Protein AF-0000000087627050 (afdb_homodimer)

Radius of gyration: 35.31 Å; Cα contacts (8 Å, |Δi|>4): 1146; chains: 2; bounding box: 85×85×110 Å

InterPro domains:
  IPR003598 Immunoglobulin subtype 2 [SM00408] (137-212)
  IPR003599 Immunoglobulin domain subtype [SM00409] (24-120)
  IPR003599 Immunoglobulin domain subtype [SM00409] (131-223)
  IPR007110 Immunoglobulin-like domain [PS50835] (13-118)
  IPR007110 Immunoglobulin-like domain [PS50835] (125-221)
  IPR013783 Immunoglobulin-like fold [G3DSA:2.60.40.10] (20-120)
  IPR013783 Immunoglobulin-like fold [G3DSA:2.60.40.10] (122-222)
  IPR036179 Immunoglobulin-like domain superfamily [SSF48726] (27-121)
  IPR036179 Immunoglobulin-like domain superfamily [SSF48726] (124-220)
  IPR042974 Junctional adhesion molecule C [PTHR44598] (10-224)

Structure (mmCIF, N/CA/C/O backbone):
data_AF-0000000087627050-model_v1
#
loop_
_entity.id
_entity.type
_entity.pdbx_description
1 polymer 'Junctional adhesion molecule 3a'
#
loop_
_atom_site.group_PDB
_atom_site.id
_atom_site.type_symbol
_atom_site.label_atom_id
_atom_site.label_alt_id
_atom_site.label_comp_id
_atom_site.label_asym_id
_atom_site.label_entity_id
_atom_site.label_seq_id
_atom_site.pdbx_PDB_ins_code
_atom_site.Cartn_x
_atom_site.Cartn_y
_atom_site.Cartn_z
_atom_site.occupancy
_atom_site.B_iso_or_equiv
_atom_site.auth_seq_id
_atom_site.auth_comp_id
_atom_site.auth_asym_id
_atom_site.auth_atom_id
_atom_site.pdbx_PDB_model_num
ATOM 1 N N . MET A 1 1 ? -26.656 -7.887 62.562 1 32.59 1 MET A N 1
ATOM 2 C CA . MET A 1 1 ? -26.891 -7.09 61.375 1 32.59 1 MET A CA 1
ATOM 3 C C . MET A 1 1 ? -25.875 -7.438 60.281 1 32.59 1 MET A C 1
ATOM 5 O O . MET A 1 1 ? -24.672 -7.352 60.5 1 32.59 1 MET A O 1
ATOM 9 N N . TYR A 1 2 ? -26.25 -8.453 59.406 1 42.34 2 TYR A N 1
ATOM 10 C CA . TYR A 1 2 ? -25.438 -9.148 58.406 1 42.34 2 TYR A CA 1
ATOM 11 C C . TYR A 1 2 ? -24.938 -8.188 57.344 1 42.34 2 TYR A C 1
ATOM 13 O O . TYR A 1 2 ? -25.719 -7.367 56.812 1 42.34 2 TYR A O 1
ATOM 21 N N . PRO A 1 3 ? -23.562 -7.801 57.281 1 44.03 3 PRO A N 1
ATOM 22 C CA . PRO A 1 3 ? -23.047 -6.844 56.312 1 44.03 3 PRO A CA 1
ATOM 23 C C . PRO A 1 3 ? -23.328 -7.266 54.875 1 44.03 3 PRO A C 1
ATOM 25 O O . PRO A 1 3 ? -23.266 -8.453 54.531 1 44.03 3 PRO A O 1
ATOM 28 N N . LEU A 1 4 ? -24.25 -6.617 54.094 1 38.34 4 LEU A N 1
ATOM 29 C CA . LEU A 1 4 ? -24.531 -6.758 52.688 1 38.34 4 LEU A CA 1
ATOM 30 C C . LEU A 1 4 ? -23.25 -6.684 51.875 1 38.34 4 LEU A C 1
ATOM 32 O O . LEU A 1 4 ? -22.516 -5.703 51.938 1 38.34 4 LEU A O 1
ATOM 36 N N . ARG A 1 5 ? -22.625 -7.879 51.5 1 37.25 5 ARG A N 1
ATOM 37 C CA . ARG A 1 5 ? -21.516 -8.008 50.562 1 37.25 5 ARG A CA 1
ATOM 38 C C . ARG A 1 5 ? -21.812 -7.25 49.281 1 37.25 5 ARG A C 1
ATOM 40 O O . ARG A 1 5 ? -22.828 -7.484 48.625 1 37.25 5 ARG A O 1
ATOM 47 N N . ARG A 1 6 ? -21.312 -6.043 49.125 1 35.94 6 ARG A N 1
ATOM 48 C CA . ARG A 1 6 ? -21.328 -5.316 47.844 1 35.94 6 ARG A CA 1
ATOM 49 C C . ARG A 1 6 ? -20.812 -6.184 46.719 1 35.94 6 ARG A C 1
ATOM 51 O O . ARG A 1 6 ? -19.688 -6.695 46.781 1 35.94 6 ARG A O 1
ATOM 58 N N . PHE A 1 7 ? -21.672 -7.027 46.031 1 34.56 7 PHE A N 1
ATOM 59 C CA . PHE A 1 7 ? -21.297 -7.656 44.75 1 34.56 7 PHE A CA 1
ATOM 60 C C . PHE A 1 7 ? -20.594 -6.656 43.844 1 34.56 7 PHE A C 1
ATOM 62 O O . PHE A 1 7 ? -21.172 -5.625 43.5 1 34.56 7 PHE A O 1
ATOM 69 N N . CYS A 1 8 ? -19.312 -6.473 44 1 36 8 CYS A N 1
ATOM 70 C CA . CYS A 1 8 ? -18.578 -5.75 42.969 1 36 8 CYS A CA 1
ATOM 71 C C . CYS A 1 8 ? -18.969 -6.23 41.562 1 36 8 CYS A C 1
ATOM 73 O O . CYS A 1 8 ? -18.828 -7.414 41.25 1 36 8 CYS A O 1
ATOM 75 N N . GLN A 1 9 ? -20.109 -5.824 41.031 1 35.75 9 GLN A N 1
ATOM 76 C CA . GLN A 1 9 ? -20.328 -6.039 39.594 1 35.75 9 GLN A CA 1
ATOM 77 C C . GLN A 1 9 ? -19.062 -5.785 38.812 1 35.75 9 GLN A C 1
ATOM 79 O O . GLN A 1 9 ? -18.594 -4.648 38.719 1 35.75 9 GLN A O 1
ATOM 84 N N . CYS A 1 10 ? -18.125 -6.672 38.906 1 38.72 10 CYS A N 1
ATOM 85 C CA . CYS A 1 10 ? -17.031 -6.633 37.938 1 38.72 10 CYS A CA 1
ATOM 86 C C . CYS A 1 10 ? -17.531 -6.258 36.562 1 38.72 10 CYS A C 1
ATOM 88 O O . CYS A 1 10 ? -18.328 -6.992 35.969 1 38.72 10 CYS A O 1
ATOM 90 N N . HIS A 1 11 ? -17.812 -4.957 36.344 1 39.31 11 HIS A N 1
ATOM 91 C CA . HIS A 1 11 ? -18.031 -4.527 34.969 1 39.31 11 HIS A CA 1
ATOM 92 C C . HIS A 1 11 ? -17.094 -5.254 34 1 39.31 11 HIS A C 1
ATOM 94 O O . HIS A 1 11 ? -15.875 -5.227 34.188 1 39.31 11 HIS A O 1
ATOM 100 N N . ILE A 1 12 ? -17.328 -6.512 33.656 1 43.34 12 ILE A N 1
ATOM 101 C CA . ILE A 1 12 ? -16.625 -7.031 32.5 1 43.34 12 ILE A CA 1
ATOM 102 C C . ILE A 1 12 ? -16.328 -5.895 31.531 1 43.34 12 ILE A C 1
ATOM 104 O O . ILE A 1 12 ? -17.234 -5.156 31.125 1 43.34 12 ILE A O 1
ATOM 108 N N . PRO A 1 13 ? -15.156 -5.434 31.562 1 44.41 13 PRO A N 1
ATOM 109 C CA . PRO A 1 13 ? -14.898 -4.371 30.594 1 44.41 13 PRO A CA 1
ATOM 110 C C . PRO A 1 13 ? -15.562 -4.625 29.234 1 44.41 13 PRO A C 1
ATOM 112 O O . PRO A 1 13 ? -15.461 -5.73 28.703 1 44.41 13 PRO A O 1
ATOM 115 N N . SER A 1 14 ? -16.891 -4.449 28.953 1 48.22 14 SER A N 1
ATOM 116 C CA . SER A 1 14 ? -17.578 -4.438 27.656 1 48.22 14 SER A CA 1
ATOM 117 C C . SER A 1 14 ? -16.578 -4.207 26.516 1 48.22 14 SER A C 1
ATOM 119 O O . SER A 1 14 ? -15.812 -3.242 26.547 1 48.22 14 SER A O 1
ATOM 121 N N . SER A 1 15 ? -16.125 -5.164 25.953 1 56.5 15 SER A N 1
ATOM 122 C CA . SER A 1 15 ? -15.195 -5.078 24.828 1 56.5 15 SER A CA 1
ATOM 123 C C . SER A 1 15 ? -15.547 -3.918 23.906 1 56.5 15 SER A C 1
ATOM 125 O O . SER A 1 15 ? -16.672 -3.83 23.422 1 56.5 15 SER A O 1
ATOM 127 N N . LEU A 1 16 ? -15.047 -2.723 23.969 1 67.56 16 LEU A N 1
ATOM 128 C CA . LEU A 1 16 ? -15.359 -1.354 23.594 1 67.56 16 LEU A CA 1
ATOM 129 C C . LEU A 1 16 ? -15.375 -1.211 22.062 1 67.56 16 LEU A C 1
ATOM 131 O O . LEU A 1 16 ? -15.891 -0.224 21.531 1 67.56 16 LEU A O 1
ATOM 135 N N . GLY A 1 17 ? -15.266 -2.436 21.188 1 87.25 17 GLY A N 1
ATOM 136 C CA . GLY A 1 17 ? -15.398 -2.15 19.781 1 87.25 17 GLY A CA 1
ATOM 137 C C . GLY A 1 17 ? -14.977 -3.309 18.891 1 87.25 17 GLY A C 1
ATOM 138 O O . GLY A 1 17 ? -14.555 -4.355 19.391 1 87.25 17 GLY A O 1
ATOM 139 N N . VAL A 1 18 ? -15.25 -3.33 17.719 1 93.25 18 VAL A N 1
ATOM 140 C CA . VAL A 1 18 ? -14.906 -4.359 16.734 1 93.25 18 VAL A CA 1
ATOM 141 C C . VAL A 1 18 ? -13.391 -4.453 16.594 1 93.25 18 VAL A C 1
ATOM 143 O O . VAL A 1 18 ? -12.727 -3.459 16.297 1 93.25 18 VAL A O 1
ATOM 146 N N . ILE A 1 19 ? -12.859 -5.609 16.859 1 94.75 19 ILE A N 1
ATOM 147 C CA . ILE A 1 19 ? -11.445 -5.887 16.625 1 94.75 19 ILE A CA 1
ATOM 148 C C . ILE A 1 19 ? -11.297 -7.191 15.852 1 94.75 19 ILE A C 1
ATOM 150 O O . ILE A 1 19 ? -11.836 -8.227 16.25 1 94.75 19 ILE A O 1
ATOM 154 N N . LEU A 1 20 ? -10.578 -7.086 14.766 1 97.25 20 LEU A N 1
ATOM 155 C CA . LEU A 1 20 ? -10.383 -8.258 13.922 1 97.25 20 LEU A CA 1
ATOM 156 C C . LEU A 1 20 ? -8.938 -8.734 13.984 1 97.25 20 LEU A C 1
ATOM 158 O O . LEU A 1 20 ? -8.016 -7.934 14.172 1 97.25 20 LEU A O 1
ATOM 162 N N . ARG A 1 21 ? -8.781 -10.008 13.812 1 97.25 21 ARG A N 1
ATOM 163 C CA . ARG A 1 21 ? -7.473 -10.641 13.727 1 97.25 21 ARG A CA 1
ATOM 164 C C . ARG A 1 21 ? -7.453 -11.703 12.625 1 97.25 21 ARG A C 1
ATOM 166 O O . ARG A 1 21 ? -8.5 -12.172 12.188 1 97.25 21 ARG A O 1
ATOM 173 N N . THR A 1 22 ? -6.324 -12.031 12.148 1 97.88 22 THR A N 1
ATOM 174 C CA . THR A 1 22 ? -6.16 -13.117 11.188 1 97.88 22 THR A CA 1
ATOM 175 C C . THR A 1 22 ? -4.992 -14.016 11.586 1 97.88 22 THR A C 1
ATOM 177 O O . THR A 1 22 ? -4.07 -13.578 12.281 1 97.88 22 THR A O 1
ATOM 180 N N . THR A 1 23 ? -5.066 -15.258 11.203 1 97.06 23 THR A N 1
ATOM 181 C CA . THR A 1 23 ? -3.994 -16.203 11.484 1 97.06 23 THR A CA 1
ATOM 182 C C . THR A 1 23 ? -2.754 -15.883 10.656 1 97.06 23 THR A C 1
ATOM 184 O O . THR A 1 23 ? -1.628 -15.984 11.148 1 97.06 23 THR A O 1
ATOM 187 N N . ASP A 1 24 ? -2.982 -15.438 9.438 1 97.56 24 ASP A N 1
ATOM 188 C CA . ASP A 1 24 ? -1.889 -15.141 8.516 1 97.56 24 ASP A CA 1
ATOM 189 C C . ASP A 1 24 ? -2.301 -14.078 7.5 1 97.56 24 ASP A C 1
ATOM 191 O O . ASP A 1 24 ? -3.326 -14.219 6.828 1 97.56 24 ASP A O 1
ATOM 195 N N . LYS A 1 25 ? -1.491 -13.117 7.293 1 98.06 25 LYS A N 1
ATOM 196 C CA . LYS A 1 25 ? -1.777 -12.055 6.332 1 98.06 25 LYS A CA 1
ATOM 197 C C . LYS A 1 25 ? -1.403 -12.477 4.914 1 98.06 25 LYS A C 1
ATOM 199 O O . LYS A 1 25 ? -1.905 -11.914 3.939 1 98.06 25 LYS A O 1
ATOM 204 N N . ILE A 1 26 ? -0.451 -13.336 4.852 1 98.44 26 ILE A N 1
ATOM 205 C CA . ILE A 1 26 ? -0.029 -13.891 3.57 1 98.44 26 ILE A CA 1
ATOM 206 C C . ILE A 1 26 ? -0.343 -15.391 3.533 1 98.44 26 ILE A C 1
ATOM 208 O O . ILE A 1 26 ? 0.205 -16.156 4.32 1 98.44 26 ILE A O 1
ATOM 212 N N . VAL A 1 27 ? -1.174 -15.766 2.68 1 98.56 27 VAL A N 1
ATOM 213 C CA . VAL A 1 27 ? -1.653 -17.141 2.6 1 98.56 27 VAL A CA 1
ATOM 214 C C . VAL A 1 27 ? -1.257 -17.75 1.257 1 98.56 27 VAL A C 1
ATOM 216 O O . VAL A 1 27 ? -1.416 -17.125 0.21 1 98.56 27 VAL A O 1
ATOM 219 N N . TRP A 1 28 ? -0.763 -18.984 1.29 1 97.81 28 TRP A N 1
ATOM 220 C CA . TRP A 1 28 ? -0.394 -19.75 0.096 1 97.81 28 TRP A CA 1
ATOM 221 C C . TRP A 1 28 ? -1.301 -20.953 -0.083 1 97.81 28 TRP A C 1
ATOM 223 O O . TRP A 1 28 ? -1.576 -21.688 0.876 1 97.81 28 TRP A O 1
ATOM 233 N N . ALA A 1 29 ? -1.73 -21.141 -1.204 1 98.38 29 ALA A N 1
ATOM 234 C CA . ALA A 1 29 ? -2.506 -22.328 -1.564 1 98.38 29 ALA A CA 1
ATOM 235 C C . ALA A 1 29 ? -1.945 -22.984 -2.822 1 98.38 29 ALA A C 1
ATOM 237 O O . ALA A 1 29 ? -1.363 -22.312 -3.676 1 98.38 29 ALA A O 1
ATOM 238 N N . ASN A 1 30 ? -2.043 -24.266 -2.908 1 98.06 30 ASN A N 1
ATOM 239 C CA . ASN A 1 30 ? -1.8 -24.938 -4.184 1 98.06 30 ASN A CA 1
ATOM 240 C C . ASN A 1 30 ? -3.051 -24.953 -5.055 1 98.06 30 ASN A C 1
ATOM 242 O O . ASN A 1 30 ? -4.164 -25.125 -4.551 1 98.06 30 ASN A O 1
ATOM 246 N N . GLU A 1 31 ? -2.809 -24.797 -6.281 1 98.12 31 GLU A N 1
ATOM 247 C CA . GLU A 1 31 ? -3.947 -24.781 -7.195 1 98.12 31 GLU A CA 1
ATOM 248 C C . GLU A 1 31 ? -4.812 -26.031 -7.016 1 98.12 31 GLU A C 1
ATOM 250 O O . GLU A 1 31 ? -4.293 -27.141 -6.875 1 98.12 31 GLU A O 1
ATOM 255 N N . PHE A 1 32 ? -6.145 -25.859 -6.902 1 97.56 32 PHE A N 1
ATOM 256 C CA . PHE A 1 32 ? -7.215 -26.844 -6.832 1 97.56 32 PHE A CA 1
ATOM 257 C C . PHE A 1 32 ? -7.371 -27.359 -5.41 1 97.56 32 PHE A C 1
ATOM 259 O O . PHE A 1 32 ? -8.188 -28.25 -5.156 1 97.56 32 PHE A O 1
ATOM 266 N N . GLU A 1 33 ? -6.609 -26.875 -4.535 1 98.12 33 GLU A N 1
ATOM 267 C CA . GLU A 1 33 ? -6.77 -27.234 -3.131 1 98.12 33 GLU A CA 1
ATOM 268 C C . GLU A 1 33 ? -7.648 -26.219 -2.4 1 98.12 33 GLU A C 1
ATOM 270 O O . GLU A 1 33 ? -7.711 -25.047 -2.791 1 98.12 33 GLU A O 1
ATOM 275 N N . PRO A 1 34 ? -8.367 -26.734 -1.378 1 98.5 34 PRO A N 1
ATOM 276 C CA . PRO A 1 34 ? -9.133 -25.781 -0.568 1 98.5 34 PRO A CA 1
ATOM 277 C C . PRO A 1 34 ? -8.25 -24.891 0.299 1 98.5 34 PRO A C 1
ATOM 279 O O . PRO A 1 34 ? -7.137 -25.297 0.662 1 98.5 34 PRO A O 1
ATOM 282 N N . ILE A 1 35 ? -8.703 -23.781 0.569 1 98.69 35 ILE A N 1
ATOM 283 C CA . ILE A 1 35 ? -7.957 -22.859 1.423 1 98.69 35 ILE A CA 1
ATOM 284 C C . ILE A 1 35 ? -8.93 -21.969 2.189 1 98.69 35 ILE A C 1
ATOM 286 O O . ILE A 1 35 ? -9.969 -21.578 1.659 1 98.69 35 ILE A O 1
ATOM 290 N N . GLU A 1 36 ? -8.578 -21.641 3.363 1 98.38 36 GLU A N 1
ATOM 291 C CA . GLU A 1 36 ? -9.438 -20.812 4.203 1 98.38 36 GLU A CA 1
ATOM 292 C C . GLU A 1 36 ? -8.758 -19.484 4.527 1 98.38 36 GLU A C 1
ATOM 294 O O . GLU A 1 36 ? -7.613 -19.453 4.977 1 98.38 36 GLU A O 1
ATOM 299 N N . LEU A 1 37 ? -9.398 -18.438 4.27 1 98.75 37 LEU A N 1
ATOM 300 C CA . LEU A 1 37 ? -8.992 -17.094 4.703 1 98.75 37 LEU A CA 1
ATOM 301 C C . LEU A 1 37 ? -9.648 -16.734 6.031 1 98.75 37 LEU A C 1
ATOM 303 O O . LEU A 1 37 ? -10.875 -16.672 6.121 1 98.75 37 LEU A O 1
ATOM 307 N N . THR A 1 38 ? -8.859 -16.453 6.953 1 98.5 38 THR A N 1
ATOM 308 C CA . THR A 1 38 ? -9.375 -16.344 8.312 1 98.5 38 THR A CA 1
ATOM 309 C C . THR A 1 38 ? -9.602 -14.891 8.688 1 98.5 38 THR A C 1
ATOM 311 O O . THR A 1 38 ? -8.68 -14.07 8.625 1 98.5 38 THR A O 1
ATOM 314 N N . CYS A 1 39 ? -10.734 -14.555 9.039 1 98.38 39 CYS A N 1
ATOM 315 C CA . CYS A 1 39 ? -11.172 -13.297 9.633 1 98.38 39 CYS A CA 1
ATOM 316 C C . CYS A 1 39 ? -11.82 -13.531 10.992 1 98.38 39 CYS A C 1
ATOM 318 O O . CYS A 1 39 ? -13.016 -13.82 11.07 1 98.38 39 CYS A O 1
ATOM 320 N N . LEU A 1 40 ? -11.039 -13.336 11.992 1 97.38 40 LEU A N 1
ATOM 321 C CA . LEU A 1 40 ? -11.469 -13.648 13.352 1 97.38 40 LEU A CA 1
ATOM 322 C C . LEU A 1 40 ? -11.961 -12.398 14.07 1 97.38 40 LEU A C 1
ATOM 324 O O . LEU A 1 40 ? -11.258 -11.383 14.109 1 97.38 40 LEU A O 1
ATOM 328 N N . ILE A 1 41 ? -13.07 -12.477 14.578 1 95.62 41 ILE A N 1
ATOM 329 C CA . ILE A 1 41 ? -13.609 -11.383 15.383 1 95.62 41 ILE A CA 1
ATOM 330 C C . ILE A 1 41 ? -13.18 -11.547 16.844 1 95.62 41 ILE A C 1
ATOM 332 O O . ILE A 1 41 ? -13.734 -12.375 17.562 1 95.62 41 ILE A O 1
ATOM 336 N N . GLU A 1 42 ? -12.211 -10.836 17.297 1 94.19 42 GLU A N 1
ATOM 337 C CA . GLU A 1 42 ? -11.656 -10.906 18.641 1 94.19 42 GLU A CA 1
ATOM 338 C C . GLU A 1 42 ? -12.609 -10.289 19.656 1 94.19 42 GLU A C 1
ATOM 340 O O . GLU A 1 42 ? -12.75 -10.797 20.766 1 94.19 42 GLU A O 1
ATOM 345 N N . SER A 1 43 ? -13.195 -9.188 19.234 1 93 43 SER A N 1
ATOM 346 C CA . SER A 1 43 ? -14.141 -8.5 20.109 1 93 43 SER A CA 1
ATOM 347 C C . SER A 1 43 ? -15.25 -7.836 19.312 1 93 43 SER A C 1
ATOM 349 O O . SER A 1 43 ? -15.016 -7.316 18.219 1 93 43 SER A O 1
ATOM 351 N N . ILE A 1 44 ? -16.453 -7.926 19.859 1 90.69 44 ILE A N 1
ATOM 352 C CA . ILE A 1 44 ? -17.609 -7.27 19.266 1 90.69 44 ILE A CA 1
ATOM 353 C C . ILE A 1 44 ? -18.766 -7.258 20.266 1 90.69 44 ILE A C 1
ATOM 355 O O . ILE A 1 44 ? -18.891 -8.164 21.094 1 90.69 44 ILE A O 1
ATOM 359 N N . SER A 1 45 ? -19.562 -6.273 20.266 1 88.88 45 SER A N 1
ATOM 360 C CA . SER A 1 45 ? -20.672 -6.199 21.203 1 88.88 45 SER A CA 1
ATOM 361 C C . SER A 1 45 ? -21.984 -6.652 20.547 1 88.88 45 SER A C 1
ATOM 363 O O . SER A 1 45 ? -22.812 -7.312 21.188 1 88.88 45 SER A O 1
ATOM 365 N N . THR A 1 46 ? -22.047 -6.332 19.281 1 87.69 46 THR A N 1
ATOM 366 C CA . THR A 1 46 ? -23.281 -6.656 18.594 1 87.69 46 THR A CA 1
ATOM 367 C C . THR A 1 46 ? -23.328 -8.125 18.203 1 87.69 46 THR A C 1
ATOM 369 O O . THR A 1 46 ? -22.281 -8.719 17.891 1 87.69 46 THR A O 1
ATOM 372 N N . ASN A 1 47 ? -24.516 -8.648 18.078 1 87.38 47 ASN A N 1
ATOM 373 C CA . ASN A 1 47 ? -24.688 -10.039 17.688 1 87.38 47 ASN A CA 1
ATOM 374 C C . ASN A 1 47 ? -24.922 -10.172 16.188 1 87.38 47 ASN A C 1
ATOM 376 O O . ASN A 1 47 ? -24.859 -11.273 15.633 1 87.38 47 ASN A O 1
ATOM 380 N N . ASN A 1 48 ? -25.203 -9.047 15.508 1 88.94 48 ASN A N 1
ATOM 381 C CA . ASN A 1 48 ? -25.5 -9.078 14.086 1 88.94 48 ASN A CA 1
ATOM 382 C C . ASN A 1 48 ? -24.672 -8.07 13.305 1 88.94 48 ASN A C 1
ATOM 384 O O . ASN A 1 48 ? -25.203 -7.133 12.711 1 88.94 48 ASN A O 1
ATOM 388 N N . PRO A 1 49 ? -23.438 -8.352 13.297 1 94 49 PRO A N 1
ATOM 389 C CA . PRO A 1 49 ? -22.578 -7.43 12.547 1 94 49 PRO A CA 1
ATOM 390 C C . PRO A 1 49 ? -22.719 -7.582 11.031 1 94 49 PRO A C 1
ATOM 392 O O . PRO A 1 49 ? -23.172 -8.625 10.555 1 94 49 PRO A O 1
ATOM 395 N N . ARG A 1 50 ? -22.438 -6.551 10.266 1 95.69 50 ARG A N 1
ATOM 396 C CA . ARG A 1 50 ? -22.344 -6.656 8.812 1 95.69 50 ARG A CA 1
ATOM 397 C C . ARG A 1 50 ? -20.969 -7.16 8.383 1 95.69 50 ARG A C 1
ATOM 399 O O . ARG A 1 50 ? -19.953 -6.547 8.703 1 95.69 50 ARG A O 1
ATOM 406 N N . ILE A 1 51 ? -21.016 -8.234 7.742 1 97.19 51 ILE A N 1
ATOM 407 C CA . ILE A 1 51 ? -19.766 -8.812 7.25 1 97.19 51 ILE A CA 1
ATOM 408 C C . ILE A 1 51 ? -19.703 -8.695 5.727 1 97.19 51 ILE A C 1
ATOM 410 O O . ILE A 1 51 ? -20.672 -9 5.035 1 97.19 51 ILE A O 1
ATOM 414 N N . GLU A 1 52 ? -18.641 -8.18 5.262 1 97.75 52 GLU A N 1
ATOM 415 C CA . GLU A 1 52 ? -18.406 -8.102 3.822 1 97.75 52 GLU A CA 1
ATOM 416 C C . GLU A 1 52 ? -16.984 -8.523 3.467 1 97.75 52 GLU A C 1
ATOM 418 O O . GLU A 1 52 ? -16.047 -8.297 4.238 1 97.75 52 GLU A O 1
ATOM 423 N N . TRP A 1 53 ? -16.812 -9.164 2.363 1 98.5 53 TRP A N 1
ATOM 424 C CA . TRP A 1 53 ? -15.516 -9.516 1.794 1 98.5 53 TRP A CA 1
ATOM 425 C C . TRP A 1 53 ? -15.359 -8.938 0.391 1 98.5 53 TRP A C 1
ATOM 427 O O . TRP A 1 53 ? -16.297 -8.961 -0.403 1 98.5 53 TRP A O 1
ATOM 437 N N . LYS A 1 54 ? -14.227 -8.445 0.131 1 98.12 54 LYS A N 1
ATOM 438 C CA . LYS A 1 54 ? -13.883 -7.941 -1.195 1 98.12 54 LYS A CA 1
ATOM 439 C C . LYS A 1 54 ? -12.594 -8.586 -1.709 1 98.12 54 LYS A C 1
ATOM 441 O O . LYS A 1 54 ? -11.711 -8.922 -0.924 1 98.12 54 LYS A O 1
ATOM 446 N N . LYS A 1 55 ? -12.602 -8.742 -2.947 1 98.19 55 LYS A N 1
ATOM 447 C CA . LYS A 1 55 ? -11.398 -9.148 -3.672 1 98.19 55 LYS A CA 1
ATOM 448 C C . LYS A 1 55 ? -10.781 -7.969 -4.422 1 98.19 55 LYS A C 1
ATOM 450 O O . LYS A 1 55 ? -11.484 -7.242 -5.129 1 98.19 55 LYS A O 1
ATOM 455 N N . ILE A 1 56 ? -9.562 -7.742 -4.211 1 97.75 56 ILE A N 1
ATOM 456 C CA . ILE A 1 56 ? -8.867 -6.645 -4.871 1 97.75 56 ILE A CA 1
ATOM 457 C C . ILE A 1 56 ? -7.773 -7.199 -5.781 1 97.75 56 ILE A C 1
ATOM 459 O O . ILE A 1 56 ? -6.734 -7.664 -5.301 1 97.75 56 ILE A O 1
ATOM 463 N N . LYS A 1 57 ? -7.996 -7.105 -7.004 1 96.75 57 LYS A N 1
ATOM 464 C CA . LYS A 1 57 ? -7.043 -7.582 -8 1 96.75 57 LYS A CA 1
ATOM 465 C C . LYS A 1 57 ? -6.52 -6.434 -8.859 1 96.75 57 LYS A C 1
ATOM 467 O O . LYS A 1 57 ? -7.301 -5.723 -9.5 1 96.75 57 LYS A O 1
ATOM 472 N N . ASN A 1 58 ? -5.23 -6.273 -8.805 1 94.38 58 ASN A N 1
ATOM 473 C CA . ASN A 1 58 ? -4.621 -5.168 -9.531 1 94.38 58 ASN A CA 1
ATOM 474 C C . ASN A 1 58 ? -5.27 -3.834 -9.18 1 94.38 58 ASN A C 1
ATOM 476 O O . ASN A 1 58 ? -5.566 -3.029 -10.062 1 94.38 58 ASN A O 1
ATOM 480 N N . GLY A 1 59 ? -5.754 -3.736 -7.953 1 91.94 59 GLY A N 1
ATOM 481 C CA . GLY A 1 59 ? -6.301 -2.484 -7.453 1 91.94 59 GLY A CA 1
ATOM 482 C C . GLY A 1 59 ? -7.797 -2.361 -7.664 1 91.94 59 GLY A C 1
ATOM 483 O O . GLY A 1 59 ? -8.414 -1.378 -7.242 1 91.94 59 GLY A O 1
ATOM 484 N N . VAL A 1 60 ? -8.359 -3.242 -8.289 1 93.31 60 VAL A N 1
ATOM 485 C CA . VAL A 1 60 ? -9.789 -3.193 -8.586 1 93.31 60 VAL A CA 1
ATOM 486 C C . VAL A 1 60 ? -10.547 -4.094 -7.609 1 93.31 60 VAL A C 1
ATOM 488 O O . VAL A 1 60 ? -10.32 -5.309 -7.574 1 93.31 60 VAL A O 1
ATOM 491 N N . PRO A 1 61 ? -11.438 -3.568 -6.922 1 95.56 61 PRO A N 1
ATOM 492 C CA . PRO A 1 61 ? -12.18 -4.367 -5.941 1 95.56 61 PRO A CA 1
ATOM 493 C C . PRO A 1 61 ? -13.453 -4.973 -6.52 1 95.56 61 PRO A C 1
ATOM 495 O O . PRO A 1 61 ? -14 -4.453 -7.496 1 95.56 61 PRO A O 1
ATOM 498 N N . SER A 1 62 ? -13.891 -6.082 -5.98 1 95.12 62 SER A N 1
ATOM 499 C CA . SER A 1 62 ? -15.172 -6.723 -6.242 1 95.12 62 SER A CA 1
ATOM 500 C C . SER A 1 62 ? -15.664 -7.488 -5.02 1 95.12 62 SER A C 1
ATOM 502 O O . SER A 1 62 ? -14.875 -7.895 -4.172 1 95.12 62 SER A O 1
ATOM 504 N N . TYR A 1 63 ? -16.938 -7.656 -4.906 1 96.75 63 TYR A N 1
ATOM 505 C CA . TYR A 1 63 ? -17.484 -8.359 -3.754 1 96.75 63 TYR A CA 1
ATOM 506 C C . TYR A 1 63 ? -17.203 -9.852 -3.83 1 96.75 63 TYR A C 1
ATOM 508 O O . TYR A 1 63 ? -17.281 -10.453 -4.902 1 96.75 63 TYR A O 1
ATOM 516 N N . VAL A 1 64 ? -16.844 -10.398 -2.766 1 97.5 64 VAL A N 1
ATOM 517 C CA . VAL A 1 64 ? -16.766 -11.844 -2.555 1 97.5 64 VAL A CA 1
ATOM 518 C C . VAL A 1 64 ? -17.953 -12.305 -1.706 1 97.5 64 VAL A C 1
ATOM 520 O O . VAL A 1 64 ? -18.547 -13.344 -1.98 1 97.5 64 VAL A O 1
ATOM 523 N N . TYR A 1 65 ? -18.234 -11.547 -0.675 1 97.5 65 TYR A N 1
ATOM 524 C CA . TYR A 1 65 ? -19.375 -11.789 0.192 1 97.5 65 TYR A CA 1
ATOM 525 C C . TYR A 1 65 ? -20.125 -10.492 0.481 1 97.5 65 TYR A C 1
ATOM 527 O O . TYR A 1 65 ? -19.531 -9.523 0.97 1 97.5 65 TYR A O 1
ATOM 535 N N . PHE A 1 66 ? -21.344 -10.445 0.224 1 94.5 66 PHE A N 1
ATOM 536 C CA . PHE A 1 66 ? -22.203 -9.258 0.346 1 94.5 66 PHE A CA 1
ATOM 537 C C . PHE A 1 66 ? -23.672 -9.656 0.451 1 94.5 66 PHE A C 1
ATOM 539 O O . PHE A 1 66 ? -24.125 -10.555 -0.255 1 94.5 66 PHE A O 1
ATOM 546 N N . GLN A 1 67 ? -24.328 -9.07 1.346 1 91.56 67 GLN A N 1
ATOM 547 C CA . GLN A 1 67 ? -25.734 -9.352 1.56 1 91.56 67 GLN A CA 1
ATOM 548 C C . GLN A 1 67 ? -25.969 -10.836 1.833 1 91.56 67 GLN A C 1
ATOM 550 O O . GLN A 1 67 ? -26.844 -11.453 1.218 1 91.56 67 GLN A O 1
ATOM 555 N N . ASN A 1 68 ? -25.125 -11.43 2.559 1 93.19 68 ASN A N 1
ATOM 556 C CA . ASN A 1 68 ? -25.25 -12.789 3.078 1 93.19 68 ASN A CA 1
ATOM 557 C C . ASN A 1 68 ? -25.094 -13.828 1.973 1 93.19 68 ASN A C 1
ATOM 559 O O . ASN A 1 68 ? -25.656 -14.922 2.066 1 93.19 68 ASN A O 1
ATOM 563 N N . LYS A 1 69 ? -24.438 -13.43 0.941 1 95.12 69 LYS A N 1
ATOM 564 C CA . LYS A 1 69 ? -24.203 -14.375 -0.148 1 95.12 69 LYS A CA 1
ATOM 565 C C . LYS A 1 69 ? -22.781 -14.25 -0.692 1 95.12 69 LYS A C 1
ATOM 567 O O . LYS A 1 69 ? -22.219 -13.156 -0.723 1 95.12 69 LYS A O 1
ATOM 572 N N . ILE A 1 70 ? -22.328 -15.344 -1.125 1 97 70 ILE A N 1
ATOM 573 C CA . ILE A 1 70 ? -21.062 -15.328 -1.861 1 97 70 ILE A CA 1
ATOM 574 C C . ILE A 1 70 ? -21.297 -14.766 -3.264 1 97 70 ILE A C 1
ATOM 576 O O . ILE A 1 70 ? -22.281 -15.109 -3.922 1 97 70 ILE A O 1
ATOM 580 N N . ALA A 1 71 ? -20.438 -13.891 -3.691 1 93.88 71 ALA A N 1
ATOM 581 C CA . ALA A 1 71 ? -20.625 -13.211 -4.973 1 93.88 71 ALA A CA 1
ATOM 582 C C . ALA A 1 71 ? -19.328 -13.195 -5.773 1 93.88 71 ALA A C 1
ATOM 584 O O . ALA A 1 71 ? -18.281 -13.617 -5.281 1 93.88 71 ALA A O 1
ATOM 585 N N . GLY A 1 72 ? -19.484 -12.773 -7.051 1 92.62 72 GLY A N 1
ATOM 586 C CA . GLY A 1 72 ? -18.297 -12.555 -7.879 1 92.62 72 GLY A CA 1
ATOM 587 C C . GLY A 1 72 ? -17.656 -13.844 -8.344 1 92.62 72 GLY A C 1
ATOM 588 O O . GLY A 1 72 ? -18.359 -14.82 -8.648 1 92.62 72 GLY A O 1
ATOM 589 N N . ASP A 1 73 ? -16.375 -13.836 -8.375 1 93.69 73 ASP A N 1
ATOM 590 C CA . ASP A 1 73 ? -15.594 -14.93 -8.953 1 93.69 73 ASP A CA 1
ATOM 591 C C . ASP A 1 73 ? -15.719 -16.188 -8.109 1 93.69 73 ASP A C 1
ATOM 593 O O . ASP A 1 73 ? -15.5 -17.297 -8.609 1 93.69 73 ASP A O 1
ATOM 597 N N . LEU A 1 74 ? -16.125 -16 -6.852 1 97.5 74 LEU A N 1
ATOM 598 C CA . LEU A 1 74 ? -16.109 -17.141 -5.945 1 97.5 74 LEU A CA 1
ATOM 599 C C . LEU A 1 74 ? -17.531 -17.672 -5.734 1 97.5 74 LEU A C 1
ATOM 601 O O . LEU A 1 74 ? -17.75 -18.531 -4.871 1 97.5 74 LEU A O 1
ATOM 605 N N . GLU A 1 75 ? -18.453 -17.203 -6.512 1 96.06 75 GLU A N 1
ATOM 606 C CA . GLU A 1 75 ? -19.828 -17.719 -6.426 1 96.06 75 GLU A CA 1
ATOM 607 C C . GLU A 1 75 ? -19.875 -19.219 -6.633 1 96.06 75 GLU A C 1
ATOM 609 O O . GLU A 1 75 ? -19.297 -19.75 -7.594 1 96.06 75 GLU A O 1
ATOM 614 N N . ASN A 1 76 ? -20.438 -19.953 -5.715 1 96.75 76 ASN A N 1
ATOM 615 C CA . ASN A 1 76 ? -20.594 -21.406 -5.715 1 96.75 76 ASN A CA 1
ATOM 616 C C . ASN A 1 76 ? -19.25 -22.109 -5.504 1 96.75 76 ASN A C 1
ATOM 618 O O . ASN A 1 76 ? -19.156 -23.328 -5.695 1 96.75 76 ASN A O 1
ATOM 622 N N . ARG A 1 77 ? -18.203 -21.406 -5.238 1 98.19 77 ARG A N 1
ATOM 623 C CA . ARG A 1 77 ? -16.891 -22.016 -5.043 1 98.19 77 ARG A CA 1
ATOM 624 C C . ARG A 1 77 ? -16.359 -21.719 -3.645 1 98.19 77 ARG A C 1
ATOM 626 O O . ARG A 1 77 ? -15.242 -22.125 -3.303 1 98.19 77 ARG A O 1
ATOM 633 N N . ALA A 1 78 ? -17.125 -20.969 -2.865 1 98.56 78 ALA A N 1
ATOM 634 C CA . ALA A 1 78 ? -16.688 -20.625 -1.519 1 98.56 78 ALA A CA 1
ATOM 635 C C . ALA A 1 78 ? -17.859 -20.578 -0.551 1 98.56 78 ALA A C 1
ATOM 637 O O . ALA A 1 78 ? -19.016 -20.641 -0.97 1 98.56 78 ALA A O 1
ATOM 638 N N . GLN A 1 79 ? -17.578 -20.547 0.662 1 98.06 79 GLN A N 1
ATOM 639 C CA . GLN A 1 79 ? -18.578 -20.453 1.706 1 98.06 79 GLN A CA 1
ATOM 640 C C . GLN A 1 79 ? -18.062 -19.672 2.906 1 98.06 79 GLN A C 1
ATOM 642 O O . GLN A 1 79 ? -16.875 -19.703 3.211 1 98.06 79 GLN A O 1
ATOM 647 N N . LEU A 1 80 ? -18.906 -18.891 3.533 1 97.94 80 LEU A N 1
ATOM 648 C CA . LEU A 1 80 ? -18.594 -18.203 4.777 1 97.94 80 LEU A CA 1
ATOM 649 C C . LEU A 1 80 ? -18.672 -19.156 5.965 1 97.94 80 LEU A C 1
ATOM 651 O O . LEU A 1 80 ? -19.625 -19.938 6.078 1 97.94 80 LEU A O 1
ATOM 655 N N . ARG A 1 81 ? -17.594 -19.047 6.809 1 95.62 81 ARG A N 1
ATOM 656 C CA . ARG A 1 81 ? -17.531 -19.922 7.98 1 95.62 81 ARG A CA 1
ATOM 657 C C . ARG A 1 81 ? -17.141 -19.125 9.227 1 95.62 81 ARG A C 1
ATOM 659 O O . ARG A 1 81 ? -16.406 -18.141 9.141 1 95.62 81 ARG A O 1
ATOM 666 N N . GLU A 1 82 ? -17.672 -19.422 10.539 1 86.94 82 GLU A N 1
ATOM 667 C CA . GLU A 1 82 ? -17.312 -19.109 11.914 1 86.94 82 GLU A CA 1
ATOM 668 C C . GLU A 1 82 ? -16.766 -17.688 12.039 1 86.94 82 GLU A C 1
ATOM 670 O O . GLU A 1 82 ? -15.609 -17.484 12.391 1 86.94 82 GLU A O 1
ATOM 675 N N . PRO A 1 83 ? -17.391 -16.797 12.297 1 90.69 83 PRO A N 1
ATOM 676 C CA . PRO A 1 83 ? -18.547 -16.312 11.555 1 90.69 83 PRO A CA 1
ATOM 677 C C . PRO A 1 83 ? -18.172 -15.609 10.258 1 90.69 83 PRO A C 1
ATOM 679 O O . PRO A 1 83 ? -19.016 -15.43 9.375 1 90.69 83 PRO A O 1
ATOM 682 N N . ALA A 1 84 ? -16.766 -15.297 10.102 1 97.12 84 ALA A N 1
ATOM 683 C CA . ALA A 1 84 ? -16.438 -14.406 8.992 1 97.12 84 ALA A CA 1
ATOM 684 C C . ALA A 1 84 ? -15.297 -14.969 8.148 1 97.12 84 ALA A C 1
ATOM 686 O O . ALA A 1 84 ? -14.727 -14.266 7.32 1 97.12 84 ALA A O 1
ATOM 687 N N . ASN A 1 85 ? -14.969 -16.234 8.344 1 98.38 85 ASN A N 1
ATOM 688 C CA . ASN A 1 85 ? -13.969 -16.875 7.488 1 98.38 85 ASN A CA 1
ATOM 689 C C . ASN A 1 85 ? -14.539 -17.203 6.109 1 98.38 85 ASN A C 1
ATOM 691 O O . ASN A 1 85 ? -15.742 -17.406 5.961 1 98.38 85 ASN A O 1
ATOM 695 N N . ILE A 1 86 ? -13.648 -17.281 5.195 1 98.5 86 ILE A N 1
ATOM 696 C CA . ILE A 1 86 ? -14.062 -17.75 3.875 1 98.5 86 ILE A CA 1
ATOM 697 C C . ILE A 1 86 ? -13.281 -19 3.496 1 98.5 86 ILE A C 1
ATOM 699 O O . ILE A 1 86 ? -12.047 -19.016 3.545 1 98.5 86 ILE A O 1
ATOM 703 N N . LEU A 1 87 ? -14.016 -19.984 3.199 1 98.62 87 LEU A N 1
ATOM 704 C CA . LEU A 1 87 ? -13.414 -21.203 2.689 1 98.62 87 LEU A CA 1
ATOM 705 C C . LEU A 1 87 ? -13.578 -21.297 1.177 1 98.62 87 LEU A C 1
ATOM 707 O O . LEU A 1 87 ? -14.703 -21.344 0.67 1 98.62 87 LEU A O 1
ATOM 711 N N . ILE A 1 88 ? -12.562 -21.312 0.46 1 98.75 88 ILE A N 1
ATOM 712 C CA . ILE A 1 88 ? -12.562 -21.547 -0.979 1 98.75 88 ILE A CA 1
ATOM 713 C C . ILE A 1 88 ? -12.344 -23.031 -1.263 1 98.75 88 ILE A C 1
ATOM 715 O O . ILE A 1 88 ? -11.344 -23.594 -0.833 1 98.75 88 ILE A O 1
ATOM 719 N N . PHE A 1 89 ? -13.117 -23.656 -2.018 1 98.44 89 PHE A N 1
ATOM 720 C CA . PHE A 1 89 ? -13.117 -25.094 -2.193 1 98.44 89 PHE A CA 1
ATOM 721 C C . PHE A 1 89 ? -12 -25.531 -3.135 1 98.44 89 PHE A C 1
ATOM 723 O O . PHE A 1 89 ? -11.344 -26.547 -2.904 1 98.44 89 PHE A O 1
ATOM 730 N N . ASN A 1 90 ? -11.852 -24.797 -4.184 1 97.75 90 ASN A N 1
ATOM 731 C CA . ASN A 1 90 ? -10.891 -25.125 -5.23 1 97.75 90 ASN A CA 1
ATOM 732 C C . ASN A 1 90 ? -10.172 -23.875 -5.738 1 97.75 90 ASN A C 1
ATOM 734 O O . ASN A 1 90 ? -10.578 -23.281 -6.73 1 97.75 90 ASN A O 1
ATOM 738 N N . ALA A 1 91 ? -9.102 -23.609 -5.125 1 98.38 91 ALA A N 1
ATOM 739 C CA . ALA A 1 91 ? -8.359 -22.391 -5.477 1 98.38 91 ALA A CA 1
ATOM 740 C C . ALA A 1 91 ? -7.801 -22.484 -6.895 1 98.38 91 ALA A C 1
ATOM 742 O O . ALA A 1 91 ? -7.309 -23.547 -7.305 1 98.38 91 ALA A O 1
ATOM 743 N N . THR A 1 92 ? -7.918 -21.438 -7.668 1 97.94 92 THR A N 1
ATOM 744 C CA . THR A 1 92 ? -7.332 -21.344 -9 1 97.94 92 THR A CA 1
ATOM 745 C C . THR A 1 92 ? -6.34 -20.188 -9.07 1 97.94 92 THR A C 1
ATOM 747 O O . THR A 1 92 ? -6.355 -19.297 -8.219 1 97.94 92 THR A O 1
ATOM 750 N N . ARG A 1 93 ? -5.473 -20.203 -10.055 1 97.5 93 ARG A N 1
ATOM 751 C CA . ARG A 1 93 ? -4.469 -19.156 -10.219 1 97.5 93 ARG A CA 1
ATOM 752 C C . ARG A 1 93 ? -5.121 -17.781 -10.32 1 97.5 93 ARG A C 1
ATOM 754 O O . ARG A 1 93 ? -4.547 -16.781 -9.883 1 97.5 93 ARG A O 1
ATOM 761 N N . SER A 1 94 ? -6.375 -17.672 -10.781 1 97.56 94 SER A N 1
ATOM 762 C CA . SER A 1 94 ? -7.082 -16.406 -10.93 1 97.56 94 SER A CA 1
ATOM 763 C C . SER A 1 94 ? -7.539 -15.867 -9.578 1 97.56 94 SER A C 1
ATOM 765 O O . SER A 1 94 ? -7.945 -14.711 -9.469 1 97.56 94 SER A O 1
ATOM 767 N N . ASP A 1 95 ? -7.477 -16.703 -8.578 1 98.44 95 ASP A N 1
ATOM 768 C CA . ASP A 1 95 ? -7.91 -16.281 -7.25 1 98.44 95 ASP A CA 1
ATOM 769 C C . ASP A 1 95 ? -6.805 -15.531 -6.52 1 98.44 95 ASP A C 1
ATOM 771 O O . ASP A 1 95 ? -7.027 -14.977 -5.441 1 98.44 95 ASP A O 1
ATOM 775 N N . THR A 1 96 ? -5.57 -15.539 -7.078 1 98.62 96 THR A N 1
ATOM 776 C CA . THR A 1 96 ? -4.492 -14.75 -6.5 1 98.62 96 THR A CA 1
ATOM 777 C C . THR A 1 96 ? -4.875 -13.273 -6.434 1 98.62 96 THR A C 1
ATOM 779 O O . THR A 1 96 ? -5.176 -12.656 -7.457 1 98.62 96 THR A O 1
ATOM 782 N N . ALA A 1 97 ? -4.891 -12.719 -5.258 1 98.75 97 ALA A N 1
ATOM 783 C CA . ALA A 1 97 ? -5.316 -11.336 -5.031 1 98.75 97 ALA A CA 1
ATOM 784 C C . ALA A 1 97 ? -5.227 -10.969 -3.551 1 98.75 97 ALA A C 1
ATOM 786 O O . ALA A 1 97 ? -4.773 -11.773 -2.734 1 98.75 97 ALA A O 1
ATOM 787 N N . GLU A 1 98 ? -5.543 -9.773 -3.291 1 98.69 98 GLU A N 1
ATOM 788 C CA . GLU A 1 98 ? -5.793 -9.359 -1.914 1 98.69 98 GLU A CA 1
ATOM 789 C C . GLU A 1 98 ? -7.273 -9.469 -1.565 1 98.69 98 GLU A C 1
ATOM 791 O O . GLU A 1 98 ? -8.133 -9.141 -2.387 1 98.69 98 GLU A O 1
ATOM 796 N N . TYR A 1 99 ? -7.504 -9.914 -0.43 1 98.81 99 TYR A N 1
ATOM 797 C CA . TYR A 1 99 ? -8.867 -10.039 0.077 1 98.81 99 TYR A CA 1
ATOM 798 C C . TYR A 1 99 ? -9.047 -9.219 1.345 1 98.81 99 TYR A C 1
ATOM 800 O O . TYR A 1 99 ? -8.242 -9.305 2.275 1 98.81 99 TYR A O 1
ATOM 808 N N . ARG A 1 100 ? -10.078 -8.461 1.365 1 98.62 100 ARG A N 1
ATOM 809 C CA . ARG A 1 100 ? -10.336 -7.582 2.504 1 98.62 100 ARG A CA 1
ATOM 810 C C . ARG A 1 100 ? -11.609 -8.008 3.24 1 98.62 100 ARG A C 1
ATOM 812 O O . ARG A 1 100 ? -12.695 -8.008 2.66 1 98.62 100 ARG A O 1
ATOM 819 N N . CYS A 1 101 ? -11.469 -8.383 4.438 1 98.75 101 CYS A N 1
ATOM 820 C CA . CYS A 1 101 ? -12.602 -8.648 5.324 1 98.75 101 CYS A CA 1
ATOM 821 C C . CYS A 1 101 ? -13 -7.402 6.098 1 98.75 101 CYS A C 1
ATOM 823 O O . CYS A 1 101 ? -12.148 -6.758 6.723 1 98.75 101 CYS A O 1
ATOM 825 N N . GLU A 1 102 ? -14.211 -7.062 6.02 1 98.19 102 GLU A N 1
ATOM 826 C CA . GLU A 1 102 ? -14.734 -5.887 6.703 1 98.19 102 GLU A CA 1
ATOM 827 C C . GLU A 1 102 ? -15.898 -6.25 7.617 1 98.19 102 GLU A C 1
ATOM 829 O O . GLU A 1 102 ? -16.844 -6.926 7.195 1 98.19 102 GLU A O 1
ATOM 834 N N . VAL A 1 103 ? -15.852 -5.781 8.828 1 97.06 103 VAL A N 1
ATOM 835 C CA . VAL A 1 103 ? -16.922 -6.023 9.773 1 97.06 103 VAL A CA 1
ATOM 836 C C . VAL A 1 103 ? -17.391 -4.703 10.391 1 97.06 103 VAL A C 1
ATOM 838 O O . VAL A 1 103 ? -16.562 -3.924 10.883 1 97.06 103 VAL A O 1
ATOM 841 N N . ALA A 1 104 ? -18.656 -4.469 10.289 1 95.5 104 ALA A N 1
ATOM 842 C CA . ALA A 1 104 ? -19.25 -3.26 10.836 1 95.5 104 ALA A CA 1
ATOM 843 C C . ALA A 1 104 ? -20.25 -3.598 11.945 1 95.5 104 ALA A C 1
ATOM 845 O O . ALA A 1 104 ? -21.094 -4.488 11.789 1 95.5 104 ALA A O 1
ATOM 846 N N . ALA A 1 105 ? -20.047 -2.947 13.062 1 92.12 105 ALA A N 1
ATOM 847 C CA . ALA A 1 105 ? -20.969 -3.047 14.203 1 92.12 105 ALA A CA 1
ATOM 848 C C . ALA A 1 105 ? -21.469 -1.668 14.625 1 92.12 105 ALA A C 1
ATOM 850 O O . ALA A 1 105 ? -20.844 -1.004 15.461 1 92.12 105 ALA A O 1
ATOM 851 N N . ILE A 1 106 ? -22.531 -1.272 14.219 1 82.19 106 ILE A N 1
ATOM 852 C CA . ILE A 1 106 ? -23.047 0.09 14.289 1 82.19 106 ILE A CA 1
ATOM 853 C C . ILE A 1 106 ? -23.141 0.535 15.742 1 82.19 106 ILE A C 1
ATOM 855 O O . ILE A 1 106 ? -22.844 1.686 16.078 1 82.19 106 ILE A O 1
ATOM 859 N N . ASP A 1 107 ? -23.438 -0.312 16.641 1 82.56 107 ASP A N 1
ATOM 860 C CA . ASP A 1 107 ? -23.719 0.062 18.031 1 82.56 107 ASP A CA 1
ATOM 861 C C . ASP A 1 107 ? -22.453 0.017 18.875 1 82.56 107 ASP A C 1
ATOM 863 O O . ASP A 1 107 ? -22.484 0.375 20.062 1 82.56 107 ASP A O 1
ATOM 867 N N . ASP A 1 108 ? -21.391 -0.367 18.344 1 85.75 108 ASP A N 1
ATOM 868 C CA . ASP A 1 108 ? -20.125 -0.46 19.078 1 85.75 108 ASP A CA 1
ATOM 869 C C . ASP A 1 108 ? -19.391 0.874 19.062 1 85.75 108 ASP A C 1
ATOM 871 O O . ASP A 1 108 ? -19.656 1.73 18.219 1 85.75 108 ASP A O 1
ATOM 875 N N . GLN A 1 109 ? -18.484 1.097 20.062 1 83.19 109 GLN A N 1
ATOM 876 C CA . GLN A 1 109 ? -17.656 2.293 20.094 1 83.19 109 GLN A CA 1
ATOM 877 C C . GLN A 1 109 ? -16.719 2.348 18.875 1 83.19 109 GLN A C 1
ATOM 879 O O . GLN A 1 109 ? -16.688 3.346 18.156 1 83.19 109 GLN A O 1
ATOM 884 N N . ARG A 1 110 ? -15.977 1.255 18.781 1 87.88 110 ARG A N 1
ATOM 885 C CA . ARG A 1 110 ? -15.297 1.027 17.516 1 87.88 110 ARG A CA 1
ATOM 886 C C . ARG A 1 110 ? -16.172 0.23 16.562 1 87.88 110 ARG A C 1
ATOM 888 O O . ARG A 1 110 ? -16.328 -0.984 16.719 1 87.88 110 ARG A O 1
ATOM 895 N N . ASP A 1 111 ? -16.672 0.875 15.594 1 91.62 111 ASP A N 1
ATOM 896 C CA . ASP A 1 111 ? -17.812 0.32 14.867 1 91.62 111 ASP A CA 1
ATOM 897 C C . ASP A 1 111 ? -17.359 -0.341 13.57 1 91.62 111 ASP A C 1
ATOM 899 O O . ASP A 1 111 ? -18.188 -0.828 12.797 1 91.62 111 ASP A O 1
ATOM 903 N N . PHE A 1 112 ? -16.125 -0.386 13.43 1 95 112 PHE A N 1
ATOM 904 C CA . PHE A 1 112 ? -15.633 -0.93 12.164 1 95 112 PHE A CA 1
ATOM 905 C C . PHE A 1 112 ? -14.195 -1.43 12.312 1 95 112 PHE A C 1
ATOM 907 O O . PHE A 1 112 ? -13.398 -0.837 13.039 1 95 112 PHE A O 1
ATOM 914 N N . ASP A 1 113 ? -13.922 -2.451 11.617 1 96.88 113 ASP A N 1
ATOM 915 C CA . ASP A 1 113 ? -12.555 -2.945 11.461 1 96.88 113 ASP A CA 1
ATOM 916 C C . ASP A 1 113 ? -12.406 -3.758 10.18 1 96.88 113 ASP A C 1
ATOM 918 O O . ASP A 1 113 ? -13.391 -4.238 9.617 1 96.88 113 ASP A O 1
ATOM 922 N N . GLU A 1 114 ? -11.195 -3.822 9.695 1 98.06 114 GLU A N 1
ATOM 923 C CA . GLU A 1 114 ? -10.945 -4.602 8.484 1 98.06 114 GLU A CA 1
ATOM 924 C C . GLU A 1 114 ? -9.578 -5.273 8.539 1 98.06 114 GLU A C 1
ATOM 926 O O . GLU A 1 114 ? -8.695 -4.852 9.297 1 98.06 114 GLU A O 1
ATOM 931 N N . ILE A 1 115 ? -9.422 -6.281 7.797 1 97.94 115 ILE A N 1
ATOM 932 C CA . ILE A 1 115 ? -8.133 -6.941 7.629 1 97.94 115 ILE A CA 1
ATOM 933 C C . ILE A 1 115 ? -7.895 -7.242 6.148 1 97.94 115 ILE A C 1
ATOM 935 O O . ILE A 1 115 ? -8.844 -7.469 5.395 1 97.94 115 ILE A O 1
ATOM 939 N N . LEU A 1 116 ? -6.703 -7.184 5.785 1 98 116 LEU A N 1
ATOM 940 C CA . LEU A 1 116 ? -6.289 -7.473 4.414 1 98 116 LEU A CA 1
ATOM 941 C C . LEU A 1 116 ? -5.434 -8.734 4.363 1 98 116 LEU A C 1
ATOM 943 O O . LEU A 1 116 ? -4.457 -8.859 5.105 1 98 116 LEU A O 1
ATOM 947 N N . ILE A 1 117 ? -5.805 -9.648 3.535 1 98.69 117 ILE A N 1
ATOM 948 C CA . ILE A 1 117 ? -5.098 -10.922 3.387 1 98.69 117 ILE A CA 1
ATOM 949 C C . ILE A 1 117 ? -4.645 -11.094 1.939 1 98.69 117 ILE A C 1
ATOM 951 O O . ILE A 1 117 ? -5.43 -10.891 1.009 1 98.69 117 ILE A O 1
ATOM 955 N N . SER A 1 118 ? -3.43 -11.414 1.728 1 98.88 118 SER A N 1
ATOM 956 C CA . SER A 1 118 ? -2.908 -11.703 0.396 1 98.88 118 SER A CA 1
ATOM 957 C C . SER A 1 118 ? -2.916 -13.203 0.115 1 98.88 118 SER A C 1
ATOM 959 O O . SER A 1 118 ? -2.301 -13.977 0.848 1 98.88 118 SER A O 1
ATOM 961 N N . LEU A 1 119 ? -3.602 -13.555 -0.868 1 98.81 119 LEU A N 1
ATOM 962 C CA . LEU A 1 119 ? -3.635 -14.945 -1.291 1 98.81 119 LEU A CA 1
ATOM 963 C C . LEU A 1 119 ? -2.818 -15.148 -2.562 1 98.81 119 LEU A C 1
ATOM 965 O O . LEU A 1 119 ? -3.035 -14.461 -3.562 1 9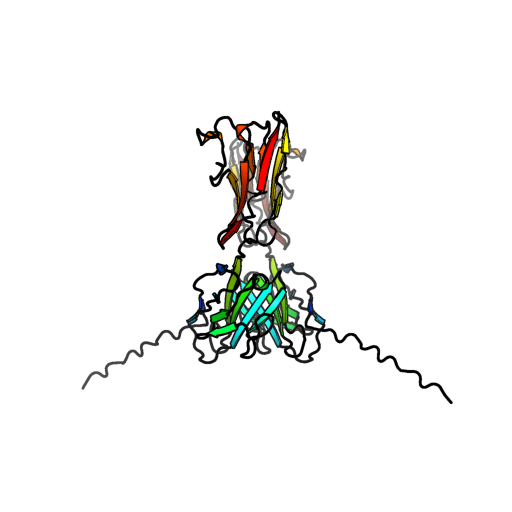8.81 119 LEU A O 1
ATOM 969 N N . ALA A 1 120 ? -1.911 -16.047 -2.5 1 98.69 120 ALA A N 1
ATOM 970 C CA . ALA A 1 120 ? -1.149 -16.453 -3.676 1 98.69 120 ALA A CA 1
ATOM 971 C C . ALA A 1 120 ? -1.354 -17.938 -3.963 1 98.69 120 ALA A C 1
ATOM 973 O O . ALA A 1 120 ? -1.199 -18.781 -3.07 1 98.69 120 ALA A O 1
ATOM 974 N N . VAL A 1 121 ? -1.633 -18.203 -5.137 1 98.75 121 VAL A N 1
ATOM 975 C CA . VAL A 1 121 ? -1.888 -19.578 -5.516 1 98.75 121 VAL A CA 1
ATOM 976 C C . VAL A 1 121 ? -0.687 -20.141 -6.277 1 98.75 121 VAL A C 1
ATOM 978 O O . VAL A 1 121 ? -0.277 -19.578 -7.297 1 98.75 121 VAL A O 1
ATOM 981 N N . ARG A 1 122 ? -0.171 -21.188 -5.75 1 98.75 122 ARG A N 1
ATOM 982 C CA . ARG A 1 122 ? 0.947 -21.859 -6.406 1 98.75 122 ARG A CA 1
ATOM 983 C C . ARG A 1 122 ? 0.454 -22.828 -7.477 1 98.75 122 ARG A C 1
ATOM 985 O O . ARG A 1 122 ? -0.551 -23.516 -7.281 1 98.75 122 ARG A O 1
ATOM 992 N N . VAL A 1 123 ? 1.213 -22.844 -8.547 1 98.69 123 VAL A N 1
ATOM 993 C CA . VAL A 1 123 ? 0.858 -23.703 -9.672 1 98.69 123 VAL A CA 1
ATOM 994 C C . VAL A 1 123 ? 2.018 -24.641 -9.992 1 98.69 123 VAL A C 1
ATOM 996 O O . VAL A 1 123 ? 3.141 -24.188 -10.234 1 98.69 123 VAL A O 1
ATOM 999 N N . LYS A 1 124 ? 1.727 -25.844 -9.992 1 98.12 124 LYS A N 1
ATOM 1000 C CA . LYS A 1 124 ? 2.715 -26.844 -10.367 1 98.12 124 LYS A CA 1
ATOM 1001 C C . LYS A 1 124 ? 3.135 -26.688 -11.828 1 98.12 124 LYS A C 1
ATOM 1003 O O . LYS A 1 124 ? 2.301 -26.422 -12.688 1 98.12 124 LYS A O 1
ATOM 1008 N N . PRO A 1 125 ? 4.426 -26.828 -12.102 1 98.5 125 PRO A N 1
ATOM 1009 C CA . PRO A 1 125 ? 4.855 -26.797 -13.5 1 98.5 125 PRO A CA 1
ATOM 1010 C C . PRO A 1 125 ? 4.195 -27.875 -14.344 1 98.5 125 PRO A C 1
ATOM 1012 O O . PRO A 1 125 ? 3.965 -29 -13.867 1 98.5 125 PRO A O 1
ATOM 1015 N N . VAL A 1 126 ? 3.92 -27.469 -15.633 1 97.94 126 VAL A N 1
ATOM 1016 C CA . VAL A 1 126 ? 3.486 -28.484 -16.594 1 97.94 126 VAL A CA 1
ATOM 1017 C C . VAL A 1 126 ? 4.707 -29.172 -17.203 1 97.94 126 VAL A C 1
ATOM 1019 O O . VAL A 1 126 ? 5.844 -28.766 -16.969 1 97.94 126 VAL A O 1
ATOM 1022 N N . VAL A 1 127 ? 4.438 -30.281 -17.953 1 98.56 127 VAL A N 1
ATOM 1023 C CA . VAL A 1 127 ? 5.523 -30.969 -18.625 1 98.56 127 VAL A CA 1
ATOM 1024 C C . VAL A 1 127 ? 6.293 -30 -19.516 1 98.56 127 VAL A C 1
ATOM 1026 O O . VAL A 1 127 ? 5.727 -29.422 -20.438 1 98.56 127 VAL A O 1
ATOM 1029 N N . PRO A 1 128 ? 7.547 -29.812 -19.188 1 98.62 128 PRO A N 1
ATOM 1030 C CA . PRO A 1 128 ? 8.312 -28.844 -19.969 1 98.62 128 PRO A CA 1
ATOM 1031 C C . PRO A 1 128 ? 8.562 -29.312 -21.406 1 98.62 128 PRO A C 1
ATOM 1033 O O . PRO A 1 128 ? 8.539 -30.516 -21.672 1 98.62 128 PRO A O 1
ATOM 1036 N N . ARG A 1 129 ? 8.766 -28.328 -22.266 1 98.5 129 ARG A N 1
ATOM 1037 C CA . ARG A 1 129 ? 9.273 -28.594 -23.594 1 98.5 129 ARG A CA 1
ATOM 1038 C C . ARG A 1 129 ? 10.805 -28.641 -23.609 1 98.5 129 ARG A C 1
ATOM 1040 O O . ARG A 1 129 ? 11.461 -27.703 -23.188 1 98.5 129 ARG A O 1
ATOM 1047 N N . CYS A 1 130 ? 11.273 -29.766 -24.062 1 98.44 130 CYS A N 1
ATOM 1048 C CA . CYS A 1 130 ? 12.719 -29.938 -24.109 1 98.44 130 CYS A CA 1
ATOM 1049 C C . CYS A 1 130 ? 13.203 -30.016 -25.562 1 98.44 130 CYS A C 1
ATOM 1051 O O . CYS A 1 130 ? 12.484 -30.5 -26.438 1 98.44 130 CYS A O 1
ATOM 1053 N N . SER A 1 131 ? 14.383 -29.422 -25.734 1 98.62 131 SER A N 1
ATOM 1054 C CA . SER A 1 131 ? 15.062 -29.516 -27.016 1 98.62 131 SER A CA 1
ATOM 1055 C C . SER A 1 131 ? 16.484 -30.047 -26.859 1 98.62 131 SER A C 1
ATOM 1057 O O . SER A 1 131 ? 17.359 -29.344 -26.328 1 98.62 131 SER A O 1
ATOM 1059 N N . VAL A 1 132 ? 16.641 -31.281 -27.328 1 98.5 132 VAL A N 1
ATOM 1060 C CA . VAL A 1 132 ? 17.953 -31.953 -27.312 1 98.5 132 VAL A CA 1
ATOM 1061 C C . VAL A 1 132 ? 18.344 -32.312 -28.734 1 98.5 132 VAL A C 1
ATOM 1063 O O . VAL A 1 132 ? 17.609 -33.031 -29.438 1 98.5 132 VAL A O 1
ATOM 1066 N N . PRO A 1 133 ? 19.516 -31.781 -29.141 1 98.06 133 PRO A N 1
ATOM 1067 C CA . PRO A 1 133 ? 19.938 -32.156 -30.484 1 98.06 133 PRO A CA 1
ATOM 1068 C C . PRO A 1 133 ? 20.156 -33.688 -30.625 1 98.06 133 PRO A C 1
ATOM 1070 O O . PRO A 1 133 ? 20.688 -34.312 -29.719 1 98.06 133 PRO A O 1
ATOM 1073 N N . GLU A 1 134 ? 19.766 -34.188 -31.766 1 97.25 134 GLU A N 1
ATOM 1074 C CA . GLU A 1 134 ? 19.875 -35.625 -31.984 1 97.25 134 GLU A CA 1
ATOM 1075 C C . GLU A 1 134 ? 21.328 -36.062 -32.156 1 97.25 134 GLU A C 1
ATOM 1077 O O . GLU A 1 134 ? 21.734 -37.125 -31.672 1 97.25 134 GLU A O 1
ATOM 1082 N N . ALA A 1 135 ? 22.031 -35.281 -32.844 1 97.25 135 ALA A N 1
ATOM 1083 C CA . ALA A 1 135 ? 23.453 -35.562 -33.062 1 97.25 135 ALA A CA 1
ATOM 1084 C C . ALA A 1 135 ? 24.281 -34.281 -33.062 1 97.25 135 ALA A C 1
ATOM 1086 O O . ALA A 1 135 ? 23.875 -33.25 -33.594 1 97.25 135 ALA A O 1
ATOM 1087 N N . VAL A 1 136 ? 25.438 -34.5 -32.438 1 97.44 136 VAL A N 1
ATOM 1088 C CA . VAL A 1 136 ? 26.375 -33.375 -32.344 1 97.44 136 VAL A CA 1
ATOM 1089 C C . VAL A 1 136 ? 27.797 -33.844 -32.625 1 97.44 136 VAL A C 1
ATOM 1091 O O . VAL A 1 136 ? 28.141 -35 -32.312 1 97.44 136 VAL A O 1
ATOM 1094 N N . THR A 1 137 ? 28.594 -32.906 -33.188 1 97.25 137 THR A N 1
ATOM 1095 C CA . THR A 1 137 ? 29.984 -33.25 -33.5 1 97.25 137 THR A CA 1
ATOM 1096 C C . THR A 1 137 ? 30.891 -32.938 -32.312 1 97.25 137 THR A C 1
ATOM 1098 O O . THR A 1 137 ? 30.734 -31.906 -31.672 1 97.25 137 THR A O 1
ATOM 1101 N N . VAL A 1 138 ? 31.828 -33.875 -32.156 1 95.75 138 VAL A N 1
ATOM 1102 C CA . VAL A 1 138 ? 32.812 -33.656 -31.094 1 95.75 138 VAL A CA 1
ATOM 1103 C C . VAL A 1 138 ? 33.5 -32.312 -31.281 1 95.75 138 VAL A C 1
ATOM 1105 O O . VAL A 1 138 ? 33.844 -31.953 -32.406 1 95.75 138 VAL A O 1
ATOM 1108 N N . GLY A 1 139 ? 33.562 -31.688 -30.188 1 94.56 139 GLY A N 1
ATOM 1109 C CA . GLY A 1 139 ? 34.344 -30.469 -30.219 1 94.56 139 GLY A CA 1
ATOM 1110 C C . GLY A 1 139 ? 33.5 -29.234 -30.484 1 94.56 139 GLY A C 1
ATOM 1111 O O . GLY A 1 139 ? 33.969 -28.109 -30.297 1 94.56 139 GLY A O 1
ATOM 1112 N N . THR A 1 140 ? 32.312 -29.422 -30.922 1 96.06 140 THR A N 1
ATOM 1113 C CA . THR A 1 140 ? 31.438 -28.297 -31.219 1 96.06 140 THR A CA 1
ATOM 1114 C C . THR A 1 140 ? 30.625 -27.906 -29.984 1 96.06 140 THR A C 1
ATOM 1116 O O . THR A 1 140 ? 30.609 -28.641 -28.984 1 96.06 140 THR A O 1
ATOM 1119 N N . SER A 1 141 ? 30.094 -26.672 -30.062 1 97.06 141 SER A N 1
ATOM 1120 C CA . SER A 1 141 ? 29.219 -26.219 -28.984 1 97.06 141 SER A CA 1
ATOM 1121 C C . SER A 1 141 ? 27.766 -26.578 -29.281 1 97.06 141 SER A C 1
ATOM 1123 O O . SER A 1 141 ? 27.375 -26.734 -30.438 1 97.06 141 SER A O 1
ATOM 1125 N N . THR A 1 142 ? 27.047 -26.781 -28.172 1 97.38 142 THR A N 1
ATOM 1126 C CA . THR A 1 142 ? 25.625 -27.031 -28.312 1 97.38 142 THR A CA 1
ATOM 1127 C C . THR A 1 142 ? 24.859 -26.641 -27.047 1 97.38 142 THR A C 1
ATOM 1129 O O . THR A 1 142 ? 25.469 -26.453 -26 1 97.38 142 THR A O 1
ATOM 1132 N N . GLU A 1 143 ? 23.562 -26.469 -27.25 1 98.19 143 GLU A N 1
ATOM 1133 C CA . GLU A 1 143 ? 22.719 -26.109 -26.125 1 98.19 143 GLU A CA 1
ATOM 1134 C C . GLU A 1 143 ? 21.438 -26.922 -26.109 1 98.19 143 GLU A C 1
ATOM 1136 O O . GLU A 1 143 ? 20.766 -27.062 -27.141 1 98.19 143 GLU A O 1
ATOM 1141 N N . LEU A 1 144 ? 21.188 -27.5 -25.047 1 98.62 144 LEU A N 1
ATOM 1142 C CA . LEU A 1 144 ? 19.891 -28.109 -24.797 1 98.62 144 LEU A CA 1
ATOM 1143 C C . LEU A 1 144 ? 18.969 -27.125 -24.094 1 98.62 144 LEU A C 1
ATOM 1145 O O . LEU A 1 144 ? 19.422 -26.297 -23.297 1 98.62 144 LEU A O 1
ATOM 1149 N N . ARG A 1 145 ? 17.703 -27.25 -24.344 1 98.56 145 ARG A N 1
ATOM 1150 C CA . ARG A 1 145 ? 16.766 -26.266 -23.812 1 98.56 145 ARG A CA 1
ATOM 1151 C C . ARG A 1 145 ? 15.594 -26.953 -23.109 1 98.56 145 ARG A C 1
ATOM 1153 O O . ARG A 1 145 ? 15.172 -28.031 -23.531 1 98.56 145 ARG A O 1
ATOM 1160 N N . CYS A 1 146 ? 15.141 -26.391 -22.141 1 98.44 146 CYS A N 1
ATOM 1161 C CA . CYS A 1 146 ? 14.016 -26.812 -21.312 1 98.44 146 CYS A CA 1
ATOM 1162 C C . CYS A 1 146 ? 13.18 -25.625 -20.875 1 98.44 146 CYS A C 1
ATOM 1164 O O . CYS A 1 146 ? 13.688 -24.719 -20.219 1 98.44 146 CYS A O 1
ATOM 1166 N N . LEU A 1 147 ? 11.836 -25.672 -21.25 1 97.75 147 LEU A N 1
ATOM 1167 C CA . LEU A 1 147 ? 11.016 -24.516 -20.938 1 97.75 147 LEU A CA 1
ATOM 1168 C C . LEU A 1 147 ? 9.594 -24.938 -20.578 1 97.75 147 LEU A C 1
ATOM 1170 O O . LEU A 1 147 ? 9.023 -25.812 -21.234 1 97.75 147 LEU A O 1
ATOM 1174 N N . GLU A 1 148 ? 9.094 -24.438 -19.625 1 96.81 148 GLU A N 1
ATOM 1175 C CA . GLU A 1 148 ? 7.68 -24.531 -19.281 1 96.81 148 GLU A CA 1
ATOM 1176 C C . GLU A 1 148 ? 7.109 -23.172 -18.891 1 96.81 148 GLU A C 1
ATOM 1178 O O . GLU A 1 148 ? 7.824 -22.328 -18.344 1 96.81 148 GLU A O 1
ATOM 1183 N N . ASN A 1 149 ? 5.836 -22.828 -19.094 1 95.31 149 ASN A N 1
ATOM 1184 C CA . ASN A 1 149 ? 5.34 -21.453 -18.984 1 95.31 149 ASN A CA 1
ATOM 1185 C C . ASN A 1 149 ? 4.133 -21.375 -18.047 1 95.31 149 ASN A C 1
ATOM 1187 O O . ASN A 1 149 ? 3.424 -20.359 -18.047 1 95.31 149 ASN A O 1
ATOM 1191 N N . GLU A 1 150 ? 3.852 -22.312 -17.125 1 96.5 150 GLU A N 1
ATOM 1192 C CA . GLU A 1 150 ? 2.629 -22.297 -16.328 1 96.5 150 GLU A CA 1
ATOM 1193 C C . GLU A 1 150 ? 2.943 -22.188 -14.836 1 96.5 150 GLU A C 1
ATOM 1195 O O . GLU A 1 150 ? 2.209 -21.547 -14.086 1 96.5 150 GLU A O 1
ATOM 1200 N N . GLY A 1 151 ? 4.02 -22.75 -14.461 1 97.69 151 GLY A N 1
ATOM 1201 C CA . GLY A 1 151 ? 4.34 -22.875 -13.055 1 97.69 151 GLY A CA 1
ATOM 1202 C C . GLY A 1 151 ? 4.441 -21.547 -12.336 1 97.69 151 GLY A C 1
ATOM 1203 O O . GLY A 1 151 ? 4.934 -20.562 -12.906 1 97.69 151 GLY A O 1
ATOM 1204 N N . PHE A 1 152 ? 4.082 -21.594 -11.031 1 97.94 152 PHE A N 1
ATOM 1205 C CA . PHE A 1 152 ? 4.234 -20.453 -10.133 1 97.94 152 PHE A CA 1
ATOM 1206 C C . PHE A 1 152 ? 4.508 -20.922 -8.711 1 97.94 152 PHE A C 1
ATOM 1208 O O . PHE A 1 152 ? 3.746 -21.719 -8.156 1 97.94 152 PHE A O 1
ATOM 1215 N N . PRO A 1 153 ? 5.414 -20.281 -8.078 1 97.62 153 PRO A N 1
ATOM 1216 C CA . PRO A 1 153 ? 6.402 -19.391 -8.68 1 97.62 153 PRO A CA 1
ATOM 1217 C C . PRO A 1 153 ? 7.145 -20.047 -9.852 1 97.62 153 PRO A C 1
ATOM 1219 O O . PRO A 1 153 ? 6.992 -21.234 -10.086 1 97.62 153 PRO A O 1
ATOM 1222 N N . ALA A 1 154 ? 7.938 -19.234 -10.5 1 97.88 154 ALA A N 1
ATOM 1223 C CA . ALA A 1 154 ? 8.727 -19.75 -11.617 1 97.88 154 ALA A CA 1
ATOM 1224 C C . ALA A 1 154 ? 9.609 -20.922 -11.18 1 97.88 154 ALA A C 1
ATOM 1226 O O . ALA A 1 154 ? 10.242 -20.859 -10.125 1 97.88 154 ALA A O 1
ATOM 1227 N N . PRO A 1 155 ? 9.609 -21.969 -11.969 1 98.06 155 PRO A N 1
ATOM 1228 C CA . PRO A 1 155 ? 10.359 -23.156 -11.547 1 98.06 155 PRO A CA 1
ATOM 1229 C C . PRO A 1 155 ? 11.859 -23.016 -11.773 1 98.06 155 PRO A C 1
ATOM 1231 O O . PRO A 1 155 ? 12.297 -22.141 -12.523 1 98.06 155 PRO A O 1
ATOM 1234 N N . GLN A 1 156 ? 12.531 -23.797 -11.078 1 98.19 156 GLN A N 1
ATOM 1235 C CA . GLN A 1 156 ? 13.938 -24.062 -11.352 1 98.19 156 GLN A CA 1
ATOM 1236 C C . GLN A 1 156 ? 14.109 -25.344 -12.18 1 98.19 156 GLN A C 1
ATOM 1238 O O . GLN A 1 156 ? 13.398 -26.328 -11.961 1 98.19 156 GLN A O 1
ATOM 1243 N N . TYR A 1 157 ? 15.109 -25.234 -13.078 1 98.56 157 TYR A N 1
ATOM 1244 C CA . TYR A 1 157 ? 15.297 -26.359 -13.984 1 98.56 157 TYR A CA 1
ATOM 1245 C C . TYR A 1 157 ? 16.516 -27.172 -13.602 1 98.56 157 TYR A C 1
ATOM 1247 O O . TYR A 1 157 ? 17.547 -26.625 -13.203 1 98.56 157 TYR A O 1
ATOM 1255 N N . ARG A 1 158 ? 16.344 -28.469 -13.734 1 98.12 158 ARG A N 1
ATOM 1256 C CA . ARG A 1 158 ? 17.422 -2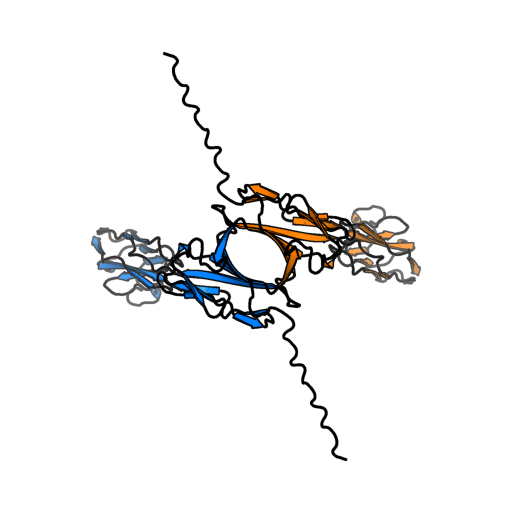9.422 -13.531 1 98.12 158 ARG A CA 1
ATOM 1257 C C . ARG A 1 158 ? 17.531 -30.391 -14.711 1 98.12 158 ARG A C 1
ATOM 1259 O O . ARG A 1 158 ? 16.5 -30.828 -15.25 1 98.12 158 ARG A O 1
ATOM 1266 N N . TRP A 1 159 ? 18.719 -30.688 -15.062 1 98.25 159 TRP A N 1
ATOM 1267 C CA . TRP A 1 159 ? 18.938 -31.609 -16.156 1 98.25 159 TRP A CA 1
ATOM 1268 C C . TRP A 1 159 ? 19.469 -32.938 -15.641 1 98.25 159 TRP A C 1
ATOM 1270 O O . TRP A 1 159 ? 20.188 -33 -14.648 1 98.25 159 TRP A O 1
ATOM 1280 N N . PHE A 1 160 ? 19.109 -33.969 -16.312 1 98.19 160 PHE A N 1
ATOM 1281 C CA . PHE A 1 160 ? 19.516 -35.312 -16.016 1 98.19 160 PHE A CA 1
ATOM 1282 C C . PHE A 1 160 ? 20.156 -35.969 -17.219 1 98.19 160 PHE A C 1
ATOM 1284 O O . PHE A 1 160 ? 19.688 -35.812 -18.344 1 98.19 160 PHE A O 1
ATOM 1291 N N . HIS A 1 161 ? 21.219 -36.656 -16.922 1 97.06 161 HIS A N 1
ATOM 1292 C CA . HIS A 1 161 ? 21.969 -37.438 -17.906 1 97.06 161 HIS A CA 1
ATOM 1293 C C . HIS A 1 161 ? 22.062 -38.906 -17.516 1 97.06 161 HIS A C 1
ATOM 1295 O O . HIS A 1 161 ? 22.641 -39.219 -16.469 1 97.06 161 HIS A O 1
ATOM 1301 N N . ASN A 1 162 ? 21.453 -39.719 -18.359 1 96.69 162 ASN A N 1
ATOM 1302 C CA . ASN A 1 162 ? 21.422 -41.156 -18.078 1 96.69 162 ASN A CA 1
ATOM 1303 C C . ASN A 1 162 ? 20.906 -41.438 -16.672 1 96.69 162 ASN A C 1
ATOM 1305 O O . ASN A 1 162 ? 21.531 -42.188 -15.914 1 96.69 162 ASN A O 1
ATOM 1309 N N . ASN A 1 163 ? 19.906 -40.75 -16.312 1 96.25 163 ASN A N 1
ATOM 1310 C CA . ASN A 1 163 ? 19.141 -40.938 -15.086 1 96.25 163 ASN A CA 1
ATOM 1311 C C . ASN A 1 163 ? 19.891 -40.406 -13.867 1 96.25 163 ASN A C 1
ATOM 1313 O O . ASN A 1 163 ? 19.516 -40.719 -12.727 1 96.25 163 ASN A O 1
ATOM 1317 N N . GLU A 1 164 ? 20.906 -39.688 -14.172 1 95 164 GLU A N 1
ATOM 1318 C CA . GLU A 1 164 ? 21.625 -39 -13.094 1 95 164 GLU A CA 1
ATOM 1319 C C . GLU A 1 164 ? 21.531 -37.5 -13.234 1 95 164 GLU A C 1
ATOM 1321 O O . GLU A 1 164 ? 21.703 -36.969 -14.328 1 95 164 GLU A O 1
ATOM 1326 N N . GLU A 1 165 ? 21.312 -36.906 -12.117 1 96.25 165 GLU A N 1
ATOM 1327 C CA . GLU A 1 165 ? 21.219 -35.469 -12.148 1 96.25 165 GLU A CA 1
ATOM 1328 C C . GLU A 1 165 ? 22.578 -34.812 -12.414 1 96.25 165 GLU A C 1
ATOM 1330 O O . GLU A 1 165 ? 23.594 -35.219 -11.82 1 96.25 165 GLU A O 1
ATOM 1335 N N . LEU A 1 166 ? 22.578 -33.875 -13.391 1 96.12 166 LEU A N 1
ATOM 1336 C CA . LEU A 1 166 ? 23.797 -33.125 -13.633 1 96.12 166 LEU A CA 1
ATOM 1337 C C . LEU A 1 166 ? 24.016 -32.062 -12.547 1 96.12 166 LEU A C 1
ATOM 1339 O O . LEU A 1 166 ? 23.109 -31.281 -12.258 1 96.12 166 LEU A O 1
ATOM 1343 N N . PRO A 1 167 ? 25.188 -32.094 -11.992 1 95 167 PRO A N 1
ATOM 1344 C CA . PRO A 1 167 ? 25.453 -31.016 -11.016 1 95 167 PRO A CA 1
ATOM 1345 C C . PRO A 1 167 ? 25.391 -29.625 -11.633 1 95 167 PRO A C 1
ATOM 1347 O O . PRO A 1 167 ? 25.719 -29.453 -12.812 1 95 167 PRO A O 1
ATOM 1350 N N . GLN A 1 168 ? 24.922 -28.703 -10.82 1 92.56 168 GLN A N 1
ATOM 1351 C CA . GLN A 1 168 ? 24.891 -27.328 -11.289 1 92.56 168 GLN A CA 1
ATOM 1352 C C . GLN A 1 168 ? 26.281 -26.844 -11.688 1 92.56 168 GLN A C 1
ATOM 1354 O O . GLN A 1 168 ? 26.438 -26.141 -12.688 1 92.56 168 GLN A O 1
ATOM 1359 N N . ASP A 1 169 ? 27.172 -27.25 -10.883 1 89.88 169 ASP A N 1
ATOM 1360 C CA . ASP A 1 169 ? 28.594 -27.078 -11.195 1 89.88 169 ASP A CA 1
ATOM 1361 C C . ASP A 1 169 ? 29.266 -28.406 -11.453 1 89.88 169 ASP A C 1
ATOM 1363 O O . ASP A 1 169 ? 29.406 -29.219 -10.539 1 89.88 169 ASP A O 1
ATOM 1367 N N . PRO A 1 170 ? 29.766 -28.5 -12.688 1 87.25 170 PRO A N 1
ATOM 1368 C CA . PRO A 1 170 ? 30.391 -29.797 -13 1 87.25 170 PRO A CA 1
ATOM 1369 C C . PRO A 1 170 ? 31.578 -30.109 -12.109 1 87.25 170 PRO A C 1
ATOM 1371 O O . PRO A 1 170 ? 31.891 -31.281 -11.875 1 87.25 170 PRO A O 1
ATOM 1374 N N . LYS A 1 171 ? 32.219 -29.078 -11.727 1 84.88 171 LYS A N 1
ATOM 1375 C CA . LYS A 1 171 ? 33.438 -29.281 -10.922 1 84.88 171 LYS A CA 1
ATOM 1376 C C . LYS A 1 171 ? 33.094 -29.938 -9.586 1 84.88 171 LYS A C 1
ATOM 1378 O O . LYS A 1 171 ? 34 -30.453 -8.906 1 84.88 171 LYS A O 1
ATOM 1383 N N . ASN A 1 172 ? 31.859 -30.047 -9.242 1 85.5 172 ASN A N 1
ATOM 1384 C CA . ASN A 1 172 ? 31.438 -30.578 -7.957 1 85.5 172 ASN A CA 1
ATOM 1385 C C . ASN A 1 172 ? 31.281 -32.094 -8.016 1 85.5 172 ASN A C 1
ATOM 1387 O O . ASN A 1 172 ? 30.891 -32.719 -7.027 1 85.5 172 ASN A O 1
ATOM 1391 N N . SER A 1 173 ? 31.531 -32.625 -9.164 1 85.38 173 SER A N 1
ATOM 1392 C CA . SER A 1 173 ? 31.438 -34.062 -9.328 1 85.38 173 SER A CA 1
ATOM 1393 C C . SER A 1 173 ? 32.625 -34.625 -10.094 1 85.38 173 SER A C 1
ATOM 1395 O O . SER A 1 173 ? 33 -34.062 -11.141 1 85.38 173 SER A O 1
ATOM 1397 N N . ALA A 1 174 ? 33.25 -35.594 -9.617 1 85.19 174 ALA A N 1
ATOM 1398 C CA . ALA A 1 174 ? 34.375 -36.25 -10.281 1 85.19 174 ALA A CA 1
ATOM 1399 C C . ALA A 1 174 ? 33.969 -36.781 -11.656 1 85.19 174 ALA A C 1
ATOM 1401 O O . ALA A 1 174 ? 34.781 -36.719 -12.602 1 85.19 174 ALA A O 1
ATOM 1402 N N . LYS A 1 175 ? 32.781 -37.188 -11.664 1 84.44 175 LYS A N 1
ATOM 1403 C CA . LYS A 1 175 ? 32.312 -37.781 -12.898 1 84.44 175 LYS A CA 1
ATOM 1404 C C . LYS A 1 175 ? 32.219 -36.781 -14.023 1 84.44 175 LYS A C 1
ATOM 1406 O O . LYS A 1 175 ? 32.406 -37.094 -15.195 1 84.44 175 LYS A O 1
ATOM 1411 N N . PHE A 1 176 ? 32 -35.531 -13.641 1 86.06 176 PHE A N 1
ATOM 1412 C CA . PHE A 1 176 ? 31.75 -34.531 -14.656 1 86.06 176 PHE A CA 1
ATOM 1413 C C . PHE A 1 176 ? 32.844 -33.438 -14.617 1 86.06 176 PHE A C 1
ATOM 1415 O O . PHE A 1 176 ? 32.688 -32.375 -15.195 1 86.06 176 PHE A O 1
ATOM 1422 N N . ALA A 1 177 ? 33.812 -33.75 -14.008 1 81.44 177 ALA A N 1
ATOM 1423 C CA . ALA A 1 177 ? 34.875 -32.75 -13.797 1 81.44 177 ALA A CA 1
ATOM 1424 C C . ALA A 1 177 ? 35.438 -32.281 -15.125 1 81.44 177 ALA A C 1
ATOM 1426 O O . ALA A 1 177 ? 35.875 -31.125 -15.242 1 81.44 177 ALA A O 1
ATOM 1427 N N . ASN A 1 178 ? 35.406 -33.156 -16.062 1 79.25 178 ASN A N 1
ATOM 1428 C CA . ASN A 1 178 ? 36.031 -32.781 -17.344 1 79.25 178 ASN A CA 1
ATOM 1429 C C . ASN A 1 178 ? 34.969 -32.25 -18.328 1 79.25 178 ASN A C 1
ATOM 1431 O O . ASN A 1 178 ? 35.312 -31.953 -19.484 1 79.25 178 ASN A O 1
ATOM 1435 N N . SER A 1 179 ? 33.844 -32.156 -17.766 1 83.94 179 SER A N 1
ATOM 1436 C CA . SER A 1 179 ? 32.781 -31.656 -18.641 1 83.94 179 SER A CA 1
ATOM 1437 C C . SER A 1 179 ? 32.844 -30.141 -18.734 1 83.94 179 SER A C 1
ATOM 1439 O O . SER A 1 179 ? 33.281 -29.453 -17.797 1 83.94 179 SER A O 1
ATOM 1441 N N . SER A 1 180 ? 32.375 -29.609 -19.891 1 90.31 180 SER A N 1
ATOM 1442 C CA . SER A 1 180 ? 32.438 -28.172 -20.172 1 90.31 180 SER A CA 1
ATOM 1443 C C . SER A 1 180 ? 31.047 -27.547 -20.109 1 90.31 180 SER A C 1
ATOM 1445 O O . SER A 1 180 ? 30.828 -26.469 -20.656 1 90.31 180 SER A O 1
ATOM 1447 N N . TYR A 1 181 ? 30.188 -28.297 -19.531 1 95.69 181 TYR A N 1
ATOM 1448 C CA . TYR A 1 181 ? 28.828 -27.781 -19.625 1 95.69 181 TYR A CA 1
ATOM 1449 C C . TYR A 1 181 ? 28.547 -26.766 -18.531 1 95.69 181 TYR A C 1
ATOM 1451 O O . TYR A 1 181 ? 29.266 -26.688 -17.547 1 95.69 181 TYR A O 1
ATOM 1459 N N . SER A 1 182 ? 27.516 -25.922 -18.766 1 96.06 182 SER A N 1
ATOM 1460 C CA . SER A 1 182 ? 26.938 -25 -17.781 1 96.06 182 SER A CA 1
ATOM 1461 C C . SER A 1 182 ? 25.406 -25.062 -17.797 1 96.06 182 SER A C 1
ATOM 1463 O O . SER A 1 182 ? 24.797 -25.203 -18.859 1 96.06 182 SER A O 1
ATOM 1465 N N . ILE A 1 183 ? 24.906 -25.016 -16.656 1 96.69 183 ILE A N 1
ATOM 1466 C CA . ILE A 1 183 ? 23.453 -25.078 -16.531 1 96.69 183 ILE A CA 1
ATOM 1467 C C . ILE A 1 183 ? 22.938 -23.75 -15.984 1 96.69 183 ILE A C 1
ATOM 1469 O O . ILE A 1 183 ? 23.516 -23.172 -15.055 1 96.69 183 ILE A O 1
ATOM 1473 N N . ASN A 1 184 ? 21.938 -23.266 -16.594 1 97.56 184 ASN A N 1
ATOM 1474 C CA . ASN A 1 184 ? 21.188 -22.141 -16.031 1 97.56 184 ASN A CA 1
ATOM 1475 C C . ASN A 1 184 ? 19.859 -22.609 -15.438 1 97.56 184 ASN A C 1
ATOM 1477 O O . ASN A 1 184 ? 18.906 -22.875 -16.172 1 97.56 184 ASN A O 1
ATOM 1481 N N . PRO A 1 185 ? 19.781 -22.688 -14.195 1 97.12 185 PRO A N 1
ATOM 1482 C CA . PRO A 1 185 ? 18.578 -23.234 -13.57 1 97.12 185 PRO A CA 1
ATOM 1483 C C . PRO A 1 185 ? 17.359 -22.344 -13.758 1 97.12 185 PRO A C 1
ATOM 1485 O O . PRO A 1 185 ? 16.219 -22.797 -13.617 1 97.12 185 PRO A O 1
ATOM 1488 N N . ASP A 1 186 ? 17.562 -21.109 -14.133 1 97.38 186 ASP A N 1
ATOM 1489 C CA . ASP A 1 186 ? 16.453 -20.172 -14.273 1 97.38 186 ASP A CA 1
ATOM 1490 C C . ASP A 1 186 ? 15.844 -20.234 -15.672 1 97.38 186 ASP A C 1
ATOM 1492 O O . ASP A 1 186 ? 14.625 -20.125 -15.836 1 97.38 186 ASP A O 1
ATOM 1496 N N . THR A 1 187 ? 16.719 -20.484 -16.672 1 97.12 187 THR A N 1
ATOM 1497 C CA . THR A 1 187 ? 16.234 -20.422 -18.047 1 97.12 187 THR A CA 1
ATOM 1498 C C . THR A 1 187 ? 16.094 -21.828 -18.625 1 97.12 187 THR A C 1
ATOM 1500 O O . THR A 1 187 ? 15.445 -22.016 -19.656 1 97.12 187 THR A O 1
ATOM 1503 N N . GLY A 1 188 ? 16.703 -22.797 -18.016 1 98 188 GLY A N 1
ATOM 1504 C CA . GLY A 1 188 ? 16.578 -24.172 -18.453 1 98 188 GLY A CA 1
ATOM 1505 C C . GLY A 1 188 ? 17.594 -24.562 -19.516 1 98 188 GLY A C 1
ATOM 1506 O O . GLY A 1 188 ? 17.469 -25.625 -20.125 1 98 188 GLY A O 1
ATOM 1507 N N . GLY A 1 189 ? 18.547 -23.688 -19.656 1 98.25 189 GLY A N 1
ATOM 1508 C CA . GLY A 1 189 ? 19.562 -24 -20.656 1 98.25 189 GLY A CA 1
ATOM 1509 C C . GLY A 1 189 ? 20.703 -24.844 -20.109 1 98.25 189 GLY A C 1
ATOM 1510 O O . GLY A 1 189 ? 21.156 -24.641 -18.984 1 98.25 189 GLY A O 1
ATOM 1511 N N . LEU A 1 190 ? 21.078 -25.812 -20.922 1 98.19 190 LEU A N 1
ATOM 1512 C CA . LEU A 1 190 ? 22.281 -26.594 -20.719 1 98.19 190 LEU A CA 1
ATOM 1513 C C . LEU A 1 190 ? 23.234 -26.422 -21.906 1 98.19 190 LEU A C 1
ATOM 1515 O O . LEU A 1 190 ? 22.969 -26.906 -23 1 98.19 190 LEU A O 1
ATOM 1519 N N . LYS A 1 191 ? 24.312 -25.797 -21.578 1 98.12 191 LYS A N 1
ATOM 1520 C CA . LYS A 1 191 ? 25.219 -25.438 -22.656 1 98.12 191 LYS A CA 1
ATOM 1521 C C . LYS A 1 191 ? 26.547 -26.188 -22.531 1 98.12 191 LYS A C 1
ATOM 1523 O O . LYS A 1 191 ? 27.156 -26.203 -21.469 1 98.12 191 LYS A O 1
ATOM 1528 N N . PHE A 1 192 ? 26.953 -26.828 -23.672 1 96.62 192 PHE A N 1
ATOM 1529 C CA . PHE A 1 192 ? 28.281 -27.406 -23.797 1 96.62 192 PHE A CA 1
ATOM 1530 C C . PHE A 1 192 ? 29.188 -26.516 -24.625 1 96.62 192 PHE A C 1
ATOM 1532 O O . PHE A 1 192 ? 28.859 -26.172 -25.75 1 96.62 192 PHE A O 1
ATOM 1539 N N . ARG A 1 193 ? 30.203 -26.062 -23.984 1 95.62 193 ARG A N 1
ATOM 1540 C CA . ARG A 1 193 ? 31.172 -25.25 -24.719 1 95.62 193 ARG A CA 1
ATOM 1541 C C . ARG A 1 193 ? 31.906 -26.094 -25.766 1 95.62 193 ARG A C 1
ATOM 1543 O O . ARG A 1 193 ? 32.094 -25.656 -26.891 1 95.62 193 ARG A O 1
ATOM 1550 N N . ARG A 1 194 ? 32.25 -27.312 -25.312 1 95.06 194 ARG A N 1
ATOM 1551 C CA . ARG A 1 194 ? 32.906 -28.297 -26.172 1 95.06 194 ARG A CA 1
ATOM 1552 C C . ARG A 1 194 ? 32.406 -29.703 -25.859 1 95.06 194 ARG A C 1
ATOM 1554 O O . ARG A 1 194 ? 32.75 -30.281 -24.828 1 95.06 194 ARG A O 1
ATOM 1561 N N . VAL A 1 195 ? 31.766 -30.281 -26.906 1 95.88 195 VAL A N 1
ATOM 1562 C CA . VAL A 1 195 ? 31.109 -31.578 -26.688 1 95.88 195 VAL A CA 1
ATOM 1563 C C . VAL A 1 195 ? 32.156 -32.688 -26.703 1 95.88 195 VAL A C 1
ATOM 1565 O O . VAL A 1 195 ? 33.062 -32.688 -27.531 1 95.88 195 VAL A O 1
ATOM 1568 N N . ARG A 1 196 ? 32 -33.656 -25.797 1 94.56 196 ARG A N 1
ATOM 1569 C CA . ARG A 1 196 ? 32.844 -34.844 -25.734 1 94.56 196 ARG A CA 1
ATOM 1570 C C . ARG A 1 196 ? 32.031 -36.094 -26.016 1 94.56 196 ARG A C 1
ATOM 1572 O O . ARG A 1 196 ? 30.797 -36.062 -25.984 1 94.56 196 ARG A O 1
ATOM 1579 N N . LYS A 1 197 ? 32.75 -37.156 -26.266 1 93.62 197 LYS A N 1
ATOM 1580 C CA . LYS A 1 197 ? 32.062 -38.406 -26.547 1 93.62 197 LYS A CA 1
ATOM 1581 C C . LYS A 1 197 ? 31.234 -38.875 -25.359 1 93.62 197 LYS A C 1
ATOM 1583 O O . LYS A 1 197 ? 30.156 -39.469 -25.531 1 93.62 197 LYS A O 1
ATOM 1588 N N . GLU A 1 198 ? 31.75 -38.5 -24.156 1 92.31 198 GLU A N 1
ATOM 1589 C CA . GLU A 1 198 ? 31.109 -38.906 -22.922 1 92.31 198 GLU A CA 1
ATOM 1590 C C . GLU A 1 198 ? 29.781 -38.188 -22.719 1 92.31 198 GLU A C 1
ATOM 1592 O O . GLU A 1 198 ? 28.969 -38.594 -21.875 1 92.31 198 GLU A O 1
ATOM 1597 N N . ASP A 1 199 ? 29.562 -37.188 -23.516 1 94.94 199 ASP A N 1
ATOM 1598 C CA . ASP A 1 199 ? 28.359 -36.375 -23.375 1 94.94 199 ASP A CA 1
ATOM 1599 C C . ASP A 1 199 ? 27.172 -37.062 -24.094 1 94.94 199 ASP A C 1
ATOM 1601 O O . ASP A 1 199 ? 26.031 -36.594 -23.953 1 94.94 199 ASP A O 1
ATOM 1605 N N . ALA A 1 200 ? 27.453 -38.062 -24.844 1 96.06 200 ALA A N 1
ATOM 1606 C CA . ALA A 1 200 ? 26.375 -38.812 -25.5 1 96.06 200 ALA A CA 1
ATOM 1607 C C . ALA A 1 200 ? 25.516 -39.531 -24.484 1 96.06 200 ALA A C 1
ATOM 1609 O O . ALA A 1 200 ? 26 -39.969 -23.438 1 96.06 200 ALA A O 1
ATOM 1610 N N . GLY A 1 201 ? 24.188 -39.562 -24.781 1 97.06 201 GLY A N 1
ATOM 1611 C CA . GLY A 1 201 ? 23.328 -40.312 -23.891 1 97.06 201 GLY A CA 1
ATOM 1612 C C . GLY A 1 201 ? 21.922 -39.781 -23.828 1 97.06 201 GLY A C 1
ATOM 1613 O O . GLY A 1 201 ? 21.484 -39.062 -24.734 1 97.06 201 GLY A O 1
ATOM 1614 N N . GLU A 1 202 ? 21.203 -40.188 -22.781 1 98.38 202 GLU A N 1
ATOM 1615 C CA . GLU A 1 202 ? 19.828 -39.781 -22.562 1 98.38 202 GLU A CA 1
ATOM 1616 C C . GLU A 1 202 ? 19.75 -38.531 -21.688 1 98.38 202 GLU A C 1
ATOM 1618 O O . GLU A 1 202 ? 20.453 -38.438 -20.672 1 98.38 202 GLU A O 1
ATOM 1623 N N . TYR A 1 203 ? 18.875 -37.656 -22.188 1 98.56 203 TYR A N 1
ATOM 1624 C CA . TYR A 1 203 ? 18.703 -36.406 -21.422 1 98.56 203 TYR A CA 1
ATOM 1625 C C . TYR A 1 203 ? 17.219 -36.156 -21.141 1 98.56 203 TYR A C 1
ATOM 1627 O O . TYR A 1 203 ? 16.375 -36.438 -22 1 98.56 203 TYR A O 1
ATOM 1635 N N . TYR A 1 204 ? 16.891 -35.719 -20.031 1 98.69 204 TYR A N 1
ATOM 1636 C CA . TYR A 1 204 ? 15.609 -35.062 -19.75 1 98.69 204 TYR A CA 1
ATOM 1637 C C . TYR A 1 204 ? 15.766 -33.969 -18.719 1 98.69 204 TYR A C 1
ATOM 1639 O O . TYR A 1 204 ? 16.812 -33.844 -18.094 1 98.69 204 TYR A O 1
ATOM 1647 N N . CYS A 1 205 ? 14.789 -33.156 -18.656 1 98.69 205 CYS A N 1
ATOM 1648 C CA . CYS A 1 205 ? 14.789 -31.953 -17.828 1 98.69 205 CYS A CA 1
ATOM 1649 C C . CYS A 1 205 ? 13.594 -31.953 -16.875 1 98.69 205 CYS A C 1
ATOM 1651 O O . CYS A 1 205 ? 12.508 -32.406 -17.25 1 98.69 205 CYS A O 1
ATOM 1653 N N . GLN A 1 206 ? 13.82 -31.469 -15.68 1 98.62 206 GLN A N 1
ATOM 1654 C CA . GLN A 1 206 ? 12.766 -31.344 -14.68 1 98.62 206 GLN A CA 1
ATOM 1655 C C . GLN A 1 206 ? 12.578 -29.891 -14.273 1 98.62 206 GLN A C 1
ATOM 1657 O O . GLN A 1 206 ? 13.539 -29.203 -13.945 1 98.62 206 GLN A O 1
ATOM 1662 N N . ALA A 1 207 ? 11.344 -29.453 -14.344 1 98.69 207 ALA A N 1
ATOM 1663 C CA . ALA A 1 207 ? 10.945 -28.172 -13.781 1 98.69 207 ALA A CA 1
ATOM 1664 C C . ALA A 1 207 ? 10.305 -28.344 -12.406 1 98.69 207 ALA A C 1
ATOM 1666 O O . ALA A 1 207 ? 9.383 -29.156 -12.242 1 98.69 207 ALA A O 1
ATOM 1667 N N . LYS A 1 208 ? 10.828 -27.594 -11.43 1 98.31 208 LYS A N 1
ATOM 1668 C CA . LYS A 1 208 ? 10.344 -27.812 -10.062 1 98.31 208 LYS A CA 1
ATOM 1669 C C . LYS A 1 208 ? 10.109 -26.484 -9.352 1 98.31 208 LYS A C 1
ATOM 1671 O O . LYS A 1 208 ? 10.914 -25.562 -9.477 1 98.31 208 LYS A O 1
ATOM 1676 N N . ASN A 1 209 ? 9.008 -26.375 -8.625 1 97.88 209 ASN A N 1
ATOM 1677 C CA . ASN A 1 209 ? 8.758 -25.297 -7.676 1 97.88 209 ASN A CA 1
ATOM 1678 C C . ASN A 1 209 ? 8.094 -25.812 -6.406 1 97.88 209 ASN A C 1
ATOM 1680 O O . ASN A 1 209 ? 8.031 -27.016 -6.176 1 97.88 209 ASN A O 1
ATOM 1684 N N . ASP A 1 210 ? 7.645 -24.922 -5.531 1 97.19 210 ASP A N 1
ATOM 1685 C CA . ASP A 1 210 ? 7.117 -25.281 -4.219 1 97.19 210 ASP A CA 1
ATOM 1686 C C . ASP A 1 210 ? 5.836 -26.109 -4.344 1 97.19 210 ASP A C 1
ATOM 1688 O O . ASP A 1 210 ? 5.445 -26.797 -3.404 1 97.19 210 ASP A O 1
ATOM 1692 N N . ALA A 1 211 ? 5.195 -26 -5.438 1 97.94 211 ALA A N 1
ATOM 1693 C CA . ALA A 1 211 ? 3.924 -26.688 -5.633 1 97.94 211 ALA A CA 1
ATOM 1694 C C . ALA A 1 211 ? 4.141 -28.109 -6.16 1 97.94 211 ALA A C 1
ATOM 1696 O O . ALA A 1 211 ? 3.248 -28.953 -6.07 1 97.94 211 ALA A O 1
ATOM 1697 N N . GLY A 1 212 ? 5.293 -28.328 -6.848 1 97.81 212 GLY A N 1
ATOM 1698 C CA . GLY A 1 212 ? 5.582 -29.641 -7.406 1 97.81 212 GLY A CA 1
ATOM 1699 C C . GLY A 1 212 ? 6.594 -29.594 -8.531 1 97.81 212 GLY A C 1
ATOM 1700 O O . GLY A 1 212 ? 7.449 -28.719 -8.578 1 97.81 212 GLY A O 1
ATOM 1701 N N . HIS A 1 213 ? 6.551 -30.688 -9.312 1 98.38 213 HIS A N 1
ATOM 1702 C CA . HIS A 1 213 ? 7.496 -30.75 -10.422 1 98.38 213 HIS A CA 1
ATOM 1703 C C . HIS A 1 213 ? 6.926 -31.547 -11.594 1 98.38 213 HIS A C 1
ATOM 1705 O O . HIS A 1 213 ? 5.926 -32.25 -11.438 1 98.38 213 HIS A O 1
ATOM 1711 N N . ALA A 1 214 ? 7.52 -31.297 -12.734 1 98.62 214 ALA A N 1
ATOM 1712 C CA . ALA A 1 214 ? 7.258 -32.062 -13.953 1 98.62 214 ALA A CA 1
ATOM 1713 C C . ALA A 1 214 ? 8.523 -32.188 -14.797 1 98.62 214 ALA A C 1
ATOM 1715 O O . ALA A 1 214 ? 9.445 -31.391 -14.68 1 98.62 214 ALA A O 1
ATOM 1716 N N . GLN A 1 215 ? 8.523 -33.219 -15.555 1 98.62 215 GLN A N 1
ATOM 1717 C CA . GLN A 1 215 ? 9.711 -33.438 -16.359 1 98.62 215 GLN A CA 1
ATOM 1718 C C . GLN A 1 215 ? 9.336 -33.844 -17.797 1 98.62 215 GLN A C 1
ATOM 1720 O O . GLN A 1 215 ? 8.281 -34.438 -18.016 1 98.62 215 GLN A O 1
ATOM 1725 N N . CYS A 1 216 ? 10.203 -33.531 -18.734 1 98.75 216 CYS A N 1
ATOM 1726 C CA . CYS A 1 216 ? 9.992 -33.906 -20.125 1 98.75 216 CYS A CA 1
ATOM 1727 C C . CYS A 1 216 ? 10.414 -35.375 -20.359 1 98.75 216 CYS A C 1
ATOM 1729 O O . CYS A 1 216 ? 11.156 -35.938 -19.562 1 98.75 216 CYS A O 1
ATOM 1731 N N . PRO A 1 217 ? 9.836 -36 -21.375 1 98.31 217 PRO A N 1
ATOM 1732 C CA . PRO A 1 217 ? 10.32 -37.312 -21.734 1 98.31 217 PRO A CA 1
ATOM 1733 C C . PRO A 1 217 ? 11.805 -37.344 -22.094 1 98.31 217 PRO A C 1
ATOM 1735 O O . PRO A 1 217 ? 12.352 -36.312 -22.484 1 98.31 217 PRO A O 1
ATOM 1738 N N . THR A 1 218 ? 12.367 -38.469 -21.984 1 98.19 218 THR A N 1
ATOM 1739 C CA . THR A 1 218 ? 13.781 -38.625 -22.281 1 98.19 218 THR A CA 1
ATOM 1740 C C . THR A 1 218 ? 14.039 -38.438 -23.781 1 98.19 218 THR A C 1
ATOM 1742 O O . THR A 1 218 ? 13.273 -38.906 -24.609 1 98.19 218 THR A O 1
ATOM 1745 N N . GLN A 1 219 ? 15.164 -37.719 -24.094 1 98.56 219 GLN A N 1
ATOM 1746 C CA . GLN A 1 219 ? 15.664 -37.562 -25.453 1 98.56 219 GLN A CA 1
ATOM 1747 C C . GLN A 1 219 ? 17.125 -37.969 -25.562 1 98.56 219 GLN A C 1
ATOM 1749 O O . GLN A 1 219 ? 17.891 -37.781 -24.609 1 98.56 219 GLN A O 1
ATOM 1754 N N . ILE A 1 220 ? 17.5 -38.438 -26.734 1 98.31 220 ILE A N 1
ATOM 1755 C CA . ILE A 1 220 ? 18.859 -38.938 -26.891 1 98.31 220 ILE A CA 1
ATOM 1756 C C . ILE A 1 220 ? 19.703 -37.969 -27.688 1 98.31 220 ILE A C 1
ATOM 1758 O O . ILE A 1 220 ? 19.25 -37.406 -28.688 1 98.31 220 ILE A O 1
ATOM 1762 N N . MET A 1 221 ? 20.859 -37.75 -27.203 1 98.25 221 MET A N 1
ATOM 1763 C CA . MET A 1 221 ? 21.875 -37 -27.938 1 98.25 221 MET A CA 1
ATOM 1764 C C . MET A 1 221 ? 23.047 -37.875 -28.312 1 98.25 221 MET A C 1
ATOM 1766 O O . MET A 1 221 ? 23.719 -38.438 -27.438 1 98.25 221 MET A O 1
ATOM 1770 N N . GLU A 1 222 ? 23.297 -37.969 -29.594 1 98.12 222 GLU A N 1
ATOM 1771 C CA . GLU A 1 222 ? 24.469 -38.688 -30.078 1 98.12 222 GLU A CA 1
ATOM 1772 C C . GLU A 1 222 ? 25.625 -37.75 -30.328 1 98.12 222 GLU A C 1
ATOM 1774 O O . GLU A 1 222 ? 25.422 -36.562 -30.641 1 98.12 222 GLU A O 1
ATOM 1779 N N . VAL A 1 223 ? 26.797 -38.312 -30.094 1 96.44 223 VAL A N 1
ATOM 1780 C CA . VAL A 1 223 ? 27.984 -37.5 -30.359 1 96.44 223 VAL A CA 1
ATOM 1781 C C . VAL A 1 223 ? 28.844 -38.188 -31.422 1 96.44 223 VAL A C 1
ATOM 1783 O O . VAL A 1 223 ? 29.266 -39.344 -31.234 1 96.44 223 VAL A O 1
ATOM 1786 N N . CYS A 1 224 ? 29.016 -37.438 -32.5 1 94.25 224 CYS A N 1
ATOM 1787 C CA . CYS A 1 224 ? 29.734 -38 -33.656 1 94.25 224 CYS A CA 1
ATOM 1788 C C . CYS A 1 224 ? 31.156 -37.406 -33.719 1 94.25 224 CYS A C 1
ATOM 1790 O O . CYS A 1 224 ? 31.406 -36.312 -33.25 1 94.25 224 CYS A O 1
ATOM 1792 N N . GLU A 1 225 ? 32.094 -38.25 -34.281 1 88.56 225 GLU A N 1
ATOM 1793 C CA . GLU A 1 225 ? 33.469 -37.812 -34.5 1 88.56 225 GLU A CA 1
ATOM 1794 C C . GLU A 1 225 ? 33.562 -36.906 -35.719 1 88.56 225 GLU A C 1
ATOM 1796 O O . GLU A 1 225 ? 32.781 -37.062 -36.688 1 88.56 225 GLU A O 1
ATOM 1801 N N . MET B 1 1 ? -47.875 1.704 -49.438 1 32.41 1 MET B N 1
ATOM 1802 C CA . MET B 1 1 ? -47.406 0.798 -48.406 1 32.41 1 MET B CA 1
ATOM 1803 C C . MET B 1 1 ? -46.156 1.33 -47.75 1 32.41 1 MET B C 1
ATOM 1805 O O . MET B 1 1 ? -45.125 1.46 -48.406 1 32.41 1 MET B O 1
ATOM 1809 N N . TYR B 1 2 ? -46.344 2.307 -46.781 1 43.34 2 TYR B N 1
ATOM 1810 C CA . TYR B 1 2 ? -45.281 3.123 -46.156 1 43.34 2 TYR B CA 1
ATOM 1811 C C . TYR B 1 2 ? -44.344 2.258 -45.375 1 43.34 2 TYR B C 1
ATOM 1813 O O . TYR B 1 2 ? -44.75 1.324 -44.688 1 43.34 2 TYR B O 1
ATOM 1821 N N . PRO B 1 3 ? -42.969 2.111 -45.781 1 44.44 3 PRO B N 1
ATOM 1822 C CA . PRO B 1 3 ? -41.969 1.279 -45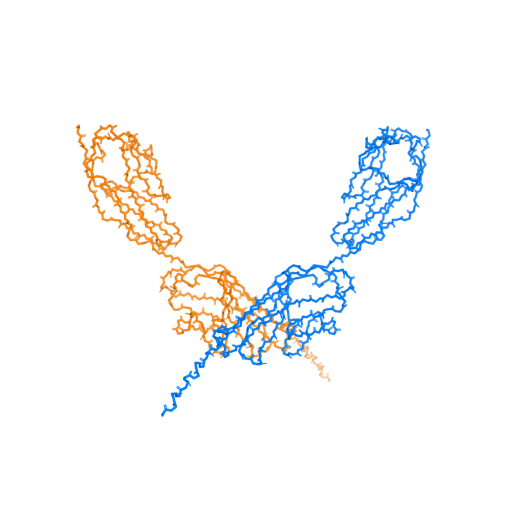.062 1 44.44 3 PRO B CA 1
ATOM 1823 C C . PRO B 1 3 ? -41.844 1.643 -43.594 1 44.44 3 PRO B C 1
ATOM 1825 O O . PRO B 1 3 ? -41.875 2.824 -43.25 1 44.44 3 PRO B O 1
ATOM 1828 N N . LEU B 1 4 ? -42.375 0.85 -42.625 1 38.16 4 LEU B N 1
ATOM 1829 C CA . LEU B 1 4 ? -42.156 0.965 -41.188 1 38.16 4 LEU B CA 1
ATOM 1830 C C . LEU B 1 4 ? -40.688 1.076 -40.844 1 38.16 4 LEU B C 1
ATOM 1832 O O . LEU B 1 4 ? -39.875 0.204 -41.219 1 38.16 4 LEU B O 1
ATOM 1836 N N . ARG B 1 5 ? -40.156 2.354 -40.719 1 39.34 5 ARG B N 1
ATOM 1837 C CA . ARG B 1 5 ? -38.812 2.633 -40.219 1 39.34 5 ARG B CA 1
ATOM 1838 C C . ARG B 1 5 ? -38.531 1.868 -38.938 1 39.34 5 ARG B C 1
ATOM 1840 O O . ARG B 1 5 ? -39.312 1.968 -37.969 1 39.34 5 ARG B O 1
ATOM 1847 N N . ARG B 1 6 ? -37.844 0.747 -38.969 1 37.59 6 ARG B N 1
ATOM 1848 C CA . ARG B 1 6 ? -37.344 0.056 -37.781 1 37.59 6 ARG B CA 1
ATOM 1849 C C . ARG B 1 6 ? -36.625 1.027 -36.844 1 37.59 6 ARG B C 1
ATOM 1851 O O . ARG B 1 6 ? -35.688 1.712 -37.25 1 37.59 6 ARG B O 1
ATOM 1858 N N . PHE B 1 7 ? -37.312 1.756 -35.875 1 35.41 7 PHE B N 1
ATOM 1859 C CA . PHE B 1 7 ? -36.625 2.471 -34.812 1 35.41 7 PHE B CA 1
ATOM 1860 C C . PHE B 1 7 ? -35.531 1.618 -34.188 1 35.41 7 PHE B C 1
ATOM 1862 O O . PHE B 1 7 ? -35.781 0.526 -33.688 1 35.41 7 PHE B O 1
ATOM 1869 N N . CYS B 1 8 ? -34.344 1.602 -34.781 1 36.75 8 CYS B N 1
ATOM 1870 C CA . CYS B 1 8 ? -33.188 1.053 -34.062 1 36.75 8 CYS B CA 1
ATOM 1871 C C . CYS B 1 8 ? -33.188 1.536 -32.625 1 36.75 8 CYS B C 1
ATOM 1873 O O . CYS B 1 8 ? -33.125 2.74 -32.375 1 36.75 8 CYS B O 1
ATOM 1875 N N . GLN B 1 9 ? -34 0.98 -31.734 1 36.19 9 GLN B N 1
ATOM 1876 C CA . GLN B 1 9 ? -33.75 1.234 -30.312 1 36.19 9 GLN B CA 1
ATOM 1877 C C . GLN B 1 9 ? -32.25 1.227 -30.016 1 36.19 9 GLN B C 1
ATOM 1879 O O . GLN B 1 9 ? -31.594 0.184 -30.094 1 36.19 9 GLN B O 1
ATOM 1884 N N . CYS B 1 10 ? -31.562 2.256 -30.391 1 39.31 10 CYS B N 1
ATOM 1885 C CA . CYS B 1 10 ? -30.219 2.447 -29.875 1 39.31 10 CYS B CA 1
ATOM 1886 C C . CYS B 1 10 ? -30.141 2.037 -28.406 1 39.31 10 CYS B C 1
ATOM 1888 O O . CYS B 1 10 ? -30.781 2.643 -27.547 1 39.31 10 CYS B O 1
ATOM 1890 N N . HIS B 1 11 ? -30.062 0.725 -28.125 1 39.69 11 HIS B N 1
ATOM 1891 C CA . HIS B 1 11 ? -29.703 0.323 -26.766 1 39.69 11 HIS B CA 1
ATOM 1892 C C . HIS B 1 11 ? -28.656 1.257 -26.172 1 39.69 11 HIS B C 1
ATOM 1894 O O . HIS B 1 11 ? -27.594 1.461 -26.766 1 39.69 11 HIS B O 1
ATOM 1900 N N . ILE B 1 12 ? -29 2.453 -25.719 1 43.91 12 ILE B N 1
ATOM 1901 C CA . ILE B 1 12 ? -28.062 3.152 -24.859 1 43.91 12 ILE B CA 1
ATOM 1902 C C . ILE B 1 12 ? -27.188 2.139 -24.109 1 43.91 12 ILE B C 1
ATOM 1904 O O . ILE B 1 12 ? -27.719 1.248 -23.438 1 43.91 12 ILE B O 1
ATOM 1908 N N . PRO B 1 13 ? -26.062 1.932 -24.578 1 44.69 13 PRO B N 1
ATOM 1909 C CA . PRO B 1 13 ? -25.25 0.991 -23.797 1 44.69 13 PRO B CA 1
ATOM 1910 C C . PRO B 1 13 ? -25.422 1.158 -22.297 1 44.69 13 PRO B C 1
ATOM 1912 O O . PRO B 1 13 ? -25.359 2.277 -21.781 1 44.69 13 PRO B O 1
ATOM 1915 N N . SER B 1 14 ? -26.484 0.699 -21.547 1 48.41 14 SER B N 1
ATOM 1916 C CA . SER B 1 14 ? -26.641 0.602 -20.109 1 48.41 14 SER B CA 1
ATOM 1917 C C . SER B 1 14 ? -25.281 0.618 -19.406 1 48.41 14 SER B C 1
ATOM 1919 O O . SER B 1 14 ? -24.391 -0.149 -19.766 1 48.41 14 SER B O 1
ATOM 1921 N N . SER B 1 15 ? -24.875 1.647 -18.969 1 56.78 15 SER B N 1
ATOM 1922 C CA . SER B 1 15 ? -23.625 1.804 -18.234 1 56.78 15 SER B CA 1
ATOM 1923 C C . SER B 1 15 ? -23.359 0.612 -17.328 1 56.78 15 SER B C 1
ATOM 1925 O O . SER B 1 15 ? -24.203 0.265 -16.484 1 56.78 15 SER B O 1
ATOM 1927 N N . LEU B 1 16 ? -22.625 -0.428 -17.625 1 67.81 16 LEU B N 1
ATOM 1928 C CA . LEU B 1 16 ? -22.438 -1.822 -17.25 1 67.81 16 LEU B CA 1
ATOM 1929 C C . LEU B 1 16 ? -21.906 -1.926 -15.82 1 67.81 16 LEU B C 1
ATOM 1931 O O . LEU B 1 16 ? -21.984 -2.99 -15.195 1 67.81 16 LEU B O 1
ATOM 1935 N N . GLY B 1 17 ? -21.781 -0.686 -14.93 1 87.31 17 GLY B N 1
ATOM 1936 C CA . GLY B 1 17 ? -21.391 -0.951 -13.555 1 87.31 17 GLY B CA 1
ATOM 1937 C C . GLY B 1 17 ? -20.859 0.28 -12.836 1 87.31 17 GLY B C 1
ATOM 1938 O O . GLY B 1 17 ? -20.812 1.367 -13.422 1 87.31 17 GLY B O 1
ATOM 1939 N N . VAL B 1 18 ? -20.734 0.287 -11.633 1 93.38 18 VAL B N 1
ATOM 1940 C CA . VAL B 1 18 ? -20.234 1.383 -10.812 1 93.38 18 VAL B CA 1
ATOM 1941 C C . VAL B 1 18 ? -18.781 1.692 -11.195 1 93.38 18 VAL B C 1
ATOM 1943 O O . VAL B 1 18 ? -17.922 0.813 -11.148 1 93.38 18 VAL B O 1
ATOM 1946 N N . ILE B 1 19 ? -18.547 2.896 -11.594 1 94.75 19 ILE B N 1
ATOM 1947 C CA . ILE B 1 19 ? -17.203 3.379 -11.852 1 94.75 19 ILE B CA 1
ATOM 1948 C C . ILE B 1 19 ? -16.969 4.711 -11.141 1 94.75 19 ILE B C 1
ATOM 1950 O O . ILE B 1 19 ? -17.766 5.648 -11.305 1 94.75 19 ILE B O 1
ATOM 1954 N N . LEU B 1 20 ? -15.914 4.746 -10.367 1 97.25 20 LEU B N 1
ATOM 1955 C CA . LEU B 1 20 ? -15.609 5.957 -9.617 1 97.25 20 LEU B CA 1
ATOM 1956 C C . LEU B 1 20 ? -14.352 6.633 -10.156 1 97.25 20 LEU B C 1
ATOM 1958 O O . LEU B 1 20 ? -13.461 5.957 -10.672 1 97.25 20 LEU B O 1
ATOM 1962 N N . ARG B 1 21 ? -14.336 7.906 -10.016 1 97.25 21 ARG B N 1
ATOM 1963 C CA . ARG B 1 21 ? -13.18 8.727 -10.375 1 97.25 21 ARG B CA 1
ATOM 1964 C C . ARG B 1 21 ? -12.93 9.805 -9.328 1 97.25 21 ARG B C 1
ATOM 1966 O O . ARG B 1 21 ? -13.828 10.141 -8.547 1 97.25 21 ARG B O 1
ATOM 1973 N N . THR B 1 22 ? -11.758 10.305 -9.258 1 97.81 22 THR B N 1
ATOM 1974 C CA . THR B 1 22 ? -11.422 11.43 -8.391 1 97.81 22 THR B CA 1
ATOM 1975 C C . THR B 1 22 ? -10.602 12.469 -9.141 1 97.81 22 THR B C 1
ATOM 1977 O O . THR B 1 22 ? -9.922 12.141 -10.117 1 97.81 22 THR B O 1
ATOM 1980 N N . THR B 1 23 ? -10.711 13.68 -8.727 1 96.94 23 THR B N 1
ATOM 1981 C CA . THR B 1 23 ? -9.953 14.766 -9.336 1 96.94 23 THR B CA 1
ATOM 1982 C C . THR B 1 23 ? -8.469 14.641 -8.992 1 96.94 23 THR B C 1
ATOM 1984 O O . THR B 1 23 ? -7.605 14.883 -9.836 1 96.94 23 THR B O 1
ATOM 1987 N N . ASP B 1 24 ? -8.195 14.211 -7.785 1 97.5 24 ASP B N 1
ATOM 1988 C CA . ASP B 1 24 ? -6.82 14.086 -7.301 1 97.5 24 ASP B CA 1
ATOM 1989 C C . ASP B 1 24 ? -6.711 13.008 -6.23 1 97.5 24 ASP B C 1
ATOM 1991 O O . ASP B 1 24 ? -7.457 13.016 -5.25 1 97.5 24 ASP B O 1
ATOM 1995 N N . LYS B 1 25 ? -5.75 12.18 -6.34 1 98.06 25 LYS B N 1
ATOM 1996 C CA . LYS B 1 25 ? -5.543 11.117 -5.367 1 98.06 25 LYS B CA 1
ATOM 1997 C C . LYS B 1 25 ? -4.777 11.625 -4.148 1 98.06 25 LYS B C 1
ATOM 1999 O O . LYS B 1 25 ? -4.832 11.023 -3.076 1 98.06 25 LYS B O 1
ATOM 2004 N N . ILE B 1 26 ? -3.984 12.609 -4.395 1 98.38 26 ILE B N 1
ATOM 2005 C CA . ILE B 1 26 ? -3.236 13.25 -3.32 1 98.38 26 ILE B CA 1
ATOM 2006 C C . ILE B 1 26 ? -3.721 14.688 -3.145 1 98.38 26 ILE B C 1
ATOM 2008 O O . ILE B 1 26 ? -3.584 15.516 -4.055 1 98.38 26 ILE B O 1
ATOM 2012 N N . VAL B 1 27 ? -4.262 14.977 -2.055 1 98.56 27 VAL B N 1
ATOM 2013 C CA . VAL B 1 27 ? -4.871 16.266 -1.784 1 98.56 27 VAL B CA 1
ATOM 2014 C C . VAL B 1 27 ? -4.129 16.969 -0.645 1 98.56 27 VAL B C 1
ATOM 2016 O O . VAL B 1 27 ? -3.832 16.344 0.379 1 98.56 27 VAL B O 1
ATOM 2019 N N . TRP B 1 28 ? -3.85 18.266 -0.826 1 97.81 28 TRP B N 1
ATOM 2020 C CA . TRP B 1 28 ? -3.203 19.094 0.186 1 97.81 28 TRP B CA 1
ATOM 2021 C C . TRP B 1 28 ? -4.156 20.172 0.699 1 97.81 28 TRP B C 1
ATOM 2023 O O . TRP B 1 28 ? -4.848 20.812 -0.088 1 97.81 28 TRP B O 1
ATOM 2033 N N . ALA B 1 29 ? -4.188 20.312 1.903 1 98.38 29 ALA B N 1
ATOM 2034 C CA . ALA B 1 29 ? -4.953 21.375 2.537 1 98.38 29 ALA B CA 1
ATOM 2035 C C . ALA B 1 29 ? -4.094 22.141 3.543 1 98.38 29 ALA B C 1
ATOM 2037 O O . ALA B 1 29 ? -3.164 21.578 4.125 1 98.38 29 ALA B O 1
ATOM 2038 N N . ASN B 1 30 ? -4.34 23.406 3.693 1 98.12 30 ASN B N 1
ATOM 2039 C CA . ASN B 1 30 ? -3.773 24.141 4.824 1 98.12 30 ASN B CA 1
ATOM 2040 C C . ASN B 1 30 ? -4.637 24 6.074 1 98.12 30 ASN B C 1
ATOM 2042 O O . ASN B 1 30 ? -5.867 24 5.984 1 98.12 30 ASN B O 1
ATOM 2046 N N . GLU B 1 31 ? -3.979 23.906 7.141 1 98.12 31 GLU B N 1
ATOM 2047 C CA . GLU B 1 31 ? -4.719 23.766 8.391 1 98.12 31 GLU B CA 1
ATOM 2048 C C . GLU B 1 31 ? -5.762 24.875 8.547 1 98.12 31 GLU B C 1
ATOM 2050 O O . GLU B 1 31 ? -5.488 26.031 8.258 1 98.12 31 GLU B O 1
ATOM 2055 N N . PHE B 1 32 ? -7.008 24.516 8.898 1 97.62 32 PHE B N 1
ATOM 2056 C CA . PHE B 1 32 ? -8.164 25.344 9.219 1 97.62 32 PHE B CA 1
ATOM 2057 C C . PHE B 1 32 ? -8.875 25.797 7.953 1 97.62 32 PHE B C 1
ATOM 2059 O O . PHE B 1 32 ? -9.852 26.547 8.016 1 97.62 32 PHE B O 1
ATOM 2066 N N . GLU B 1 33 ? -8.391 25.391 6.859 1 98.12 33 GLU B N 1
ATOM 2067 C CA . GLU B 1 33 ? -9.078 25.688 5.602 1 98.12 33 GLU B CA 1
ATOM 2068 C C . GLU B 1 33 ? -10 24.547 5.195 1 98.12 33 GLU B C 1
ATOM 2070 O O . GLU B 1 33 ? -9.766 23.391 5.555 1 98.12 33 GLU B O 1
ATOM 2075 N N . PRO B 1 34 ? -11.094 24.906 4.5 1 98.5 34 PRO B N 1
ATOM 2076 C CA . PRO B 1 34 ? -11.953 23.844 3.98 1 98.5 34 PRO B CA 1
ATOM 2077 C C . PRO B 1 34 ? -11.297 23.062 2.84 1 98.5 34 PRO B C 1
ATOM 2079 O O . PRO B 1 34 ? -10.445 23.609 2.127 1 98.5 34 PRO B O 1
ATOM 2082 N N . ILE B 1 35 ? -11.664 21.906 2.719 1 98.69 35 ILE B N 1
ATOM 2083 C CA . ILE B 1 35 ? -11.133 21.078 1.64 1 98.69 35 ILE B CA 1
ATOM 2084 C C . ILE B 1 35 ? -12.164 20.031 1.231 1 98.69 35 ILE B C 1
ATOM 2086 O O . ILE B 1 35 ? -12.891 19.5 2.078 1 98.69 35 ILE B O 1
ATOM 2090 N N . GLU B 1 36 ? -12.203 19.734 -0.001 1 98.38 36 GLU B N 1
ATOM 2091 C CA . GLU B 1 36 ? -13.164 18.766 -0.516 1 98.38 36 GLU B CA 1
ATOM 2092 C C . GLU B 1 36 ? -12.461 17.531 -1.086 1 98.38 36 GLU B C 1
ATOM 2094 O O . GLU B 1 36 ? -11.539 17.656 -1.896 1 98.38 36 GLU B O 1
ATOM 2099 N N . LEU B 1 37 ? -12.812 16.406 -0.646 1 98.69 37 LEU B N 1
ATOM 2100 C CA . LEU B 1 37 ? -12.398 15.133 -1.227 1 98.69 37 LEU B CA 1
ATOM 2101 C C . LEU B 1 37 ? -13.422 14.648 -2.254 1 98.69 37 LEU B C 1
ATOM 2103 O O . LEU B 1 37 ? -14.578 14.406 -1.916 1 98.69 37 LEU B O 1
ATOM 2107 N N . THR B 1 38 ? -12.961 14.469 -3.408 1 98.5 38 THR B N 1
ATOM 2108 C CA . THR B 1 38 ? -13.891 14.258 -4.512 1 98.5 38 THR B CA 1
ATOM 2109 C C . THR B 1 38 ? -14.031 12.773 -4.82 1 98.5 38 THR B C 1
ATOM 2111 O O . THR B 1 38 ? -13.039 12.094 -5.098 1 98.5 38 THR B O 1
ATOM 2114 N N . CYS B 1 39 ? -15.156 12.273 -4.762 1 98.38 39 CYS B N 1
ATOM 2115 C CA . CYS B 1 39 ? -15.594 10.945 -5.191 1 98.38 39 CYS B CA 1
ATOM 2116 C C . CYS B 1 39 ? -16.703 11.055 -6.242 1 98.38 39 CYS B C 1
ATOM 2118 O O . CYS B 1 39 ? -17.875 11.172 -5.902 1 98.38 39 CYS B O 1
ATOM 2120 N N . LEU B 1 40 ? -16.281 10.945 -7.461 1 97.38 40 LEU B N 1
ATOM 2121 C CA . LEU B 1 40 ? -17.203 11.156 -8.578 1 97.38 40 LEU B CA 1
ATOM 2122 C C . LEU B 1 40 ? -17.719 9.82 -9.109 1 97.38 40 LEU B C 1
ATOM 2124 O O . LEU B 1 40 ? -16.938 8.914 -9.406 1 97.38 40 LEU B O 1
ATOM 2128 N N . ILE B 1 41 ? -18.938 9.734 -9.203 1 95.62 41 ILE B N 1
ATOM 2129 C CA . ILE B 1 41 ? -19.547 8.555 -9.797 1 95.62 41 ILE B CA 1
ATOM 2130 C C . ILE B 1 41 ? -19.688 8.742 -11.305 1 95.62 41 ILE B C 1
ATOM 2132 O O . ILE B 1 41 ? -20.562 9.469 -11.773 1 95.62 41 ILE B O 1
ATOM 2136 N N . GLU B 1 42 ? -18.844 8.172 -12.086 1 94.19 42 GLU B N 1
ATOM 2137 C CA . GLU B 1 42 ? -18.812 8.281 -13.547 1 94.19 42 GLU B CA 1
ATOM 2138 C C . GLU B 1 42 ? -19.953 7.504 -14.188 1 94.19 42 GLU B C 1
ATOM 2140 O O . GLU B 1 42 ? -20.547 7.961 -15.172 1 94.19 42 GLU B O 1
ATOM 2145 N N . SER B 1 43 ? -20.188 6.352 -13.609 1 92.88 43 SER B N 1
ATOM 2146 C CA . SER B 1 43 ? -21.266 5.512 -14.125 1 92.88 43 SER B CA 1
ATOM 2147 C C . SER B 1 43 ? -21.922 4.719 -13.008 1 92.88 43 SER B C 1
ATOM 2149 O O . SER B 1 43 ? -21.25 4.254 -12.086 1 92.88 43 SER B O 1
ATOM 2151 N N . ILE B 1 44 ? -23.25 4.629 -13.117 1 90.56 44 ILE B N 1
ATOM 2152 C CA . ILE B 1 44 ? -24.031 3.832 -12.18 1 90.56 44 ILE B CA 1
ATOM 2153 C C . ILE B 1 44 ? -25.453 3.637 -12.727 1 90.56 44 ILE B C 1
ATOM 2155 O O . ILE B 1 44 ? -25.969 4.496 -13.445 1 90.56 44 ILE B O 1
ATOM 2159 N N . SER B 1 45 ? -26.047 2.555 -12.477 1 88.94 45 SER B N 1
ATOM 2160 C CA . SER B 1 45 ? -27.391 2.303 -12.977 1 88.94 45 SER B CA 1
ATOM 2161 C C . SER B 1 45 ? -28.438 2.598 -11.906 1 88.94 45 SER B C 1
ATOM 2163 O O . SER B 1 45 ? -29.516 3.115 -12.219 1 88.94 45 SER B O 1
ATOM 2165 N N . THR B 1 46 ? -28.031 2.311 -10.695 1 87.88 46 THR B N 1
ATOM 2166 C CA . THR B 1 46 ? -29 2.486 -9.625 1 87.88 46 THR B CA 1
ATOM 2167 C C . THR B 1 46 ? -29.094 3.951 -9.203 1 87.88 46 THR B C 1
ATOM 2169 O O . THR B 1 46 ? -28.094 4.672 -9.242 1 87.88 46 THR B O 1
ATOM 2172 N N . ASN B 1 47 ? -30.219 4.316 -8.68 1 87.38 47 ASN B N 1
ATOM 2173 C CA . ASN B 1 47 ? -30.422 5.68 -8.203 1 87.38 47 ASN B CA 1
ATOM 2174 C C . ASN B 1 47 ? -30.156 5.801 -6.707 1 87.38 47 ASN B C 1
ATOM 2176 O O . ASN B 1 47 ? -30.047 6.906 -6.18 1 87.38 47 ASN B O 1
ATOM 2180 N N . ASN B 1 48 ? -30.016 4.656 -5.996 1 89.06 48 ASN B N 1
ATOM 2181 C CA . ASN B 1 48 ? -29.828 4.668 -4.551 1 89.06 48 ASN B CA 1
ATOM 2182 C C . ASN B 1 48 ? -28.641 3.805 -4.141 1 89.06 48 ASN B C 1
ATOM 2184 O O . ASN B 1 48 ? -28.797 2.818 -3.42 1 89.06 48 ASN B O 1
ATOM 2188 N N . PRO B 1 49 ? -27.531 4.258 -4.551 1 94 49 PRO B N 1
ATOM 2189 C CA . PRO B 1 49 ? -26.359 3.479 -4.164 1 94 49 PRO B CA 1
ATOM 2190 C C . PRO B 1 49 ? -25.984 3.645 -2.691 1 94 49 PRO B C 1
ATOM 2192 O O . PRO B 1 49 ? -26.375 4.629 -2.062 1 94 49 PRO B O 1
ATOM 2195 N N . ARG B 1 50 ? -25.328 2.68 -2.096 1 95.75 50 ARG B N 1
ATOM 2196 C CA . ARG B 1 50 ? -24.75 2.828 -0.761 1 95.75 50 ARG B CA 1
ATOM 2197 C C . ARG B 1 50 ? -23.406 3.531 -0.819 1 95.75 50 ARG B C 1
ATOM 2199 O O . ARG B 1 50 ? -22.484 3.061 -1.49 1 95.75 50 ARG B O 1
ATOM 2206 N N . ILE B 1 51 ? -23.359 4.602 -0.175 1 97.19 51 ILE B N 1
ATOM 2207 C CA . ILE B 1 51 ? -22.125 5.367 -0.125 1 97.19 51 ILE B CA 1
ATOM 2208 C C . ILE B 1 51 ? -21.516 5.289 1.278 1 97.19 51 ILE B C 1
ATOM 2210 O O . ILE B 1 51 ? -22.234 5.469 2.271 1 97.19 51 ILE B O 1
ATOM 2214 N N . GLU B 1 52 ? -20.297 4.953 1.336 1 97.81 52 GLU B N 1
ATOM 2215 C CA . GLU B 1 52 ? -19.578 4.938 2.605 1 97.81 52 GLU B CA 1
ATOM 2216 C C . GLU B 1 52 ? -18.188 5.566 2.463 1 97.81 52 GLU B C 1
ATOM 2218 O O . GLU B 1 52 ? -17.562 5.453 1.411 1 97.81 52 GLU B O 1
ATOM 2223 N N . TRP B 1 53 ? -17.75 6.246 3.453 1 98.44 53 TRP B N 1
ATOM 2224 C CA . TRP B 1 53 ? -16.406 6.797 3.553 1 98.44 53 TRP B CA 1
ATOM 2225 C C . TRP B 1 53 ? -15.695 6.285 4.801 1 98.44 53 TRP B C 1
ATOM 2227 O O . TRP B 1 53 ? -16.297 6.199 5.875 1 98.44 53 TRP B O 1
ATOM 2237 N N . LYS B 1 54 ? -14.477 5.957 4.648 1 98.12 54 LYS B N 1
ATOM 2238 C CA . LYS B 1 54 ? -13.633 5.543 5.762 1 98.12 54 LYS B CA 1
ATOM 2239 C C . LYS B 1 54 ? -12.352 6.371 5.816 1 98.12 54 LYS B C 1
ATOM 2241 O O . LYS B 1 54 ? -11.844 6.809 4.781 1 98.12 54 LYS B O 1
ATOM 2246 N N . LYS B 1 55 ? -11.953 6.566 6.98 1 98.19 55 LYS B N 1
ATOM 2247 C CA . LYS B 1 55 ? -10.648 7.152 7.258 1 98.19 55 LYS B CA 1
ATOM 2248 C C . LYS B 1 55 ? -9.656 6.09 7.719 1 98.19 55 LYS B C 1
ATOM 2250 O O . LYS B 1 55 ? -9.961 5.293 8.609 1 98.19 55 LYS B O 1
ATOM 2255 N N . ILE B 1 56 ? -8.555 6.023 7.098 1 97.75 56 ILE B N 1
ATOM 2256 C CA . ILE B 1 56 ? -7.531 5.047 7.445 1 97.75 56 ILE B CA 1
ATOM 2257 C C . ILE B 1 56 ? -6.277 5.773 7.934 1 97.75 56 ILE B C 1
ATOM 2259 O O . ILE B 1 56 ? -5.543 6.363 7.141 1 97.75 56 ILE B O 1
ATOM 2263 N N . LYS B 1 57 ? -6.059 5.688 9.164 1 96.75 57 LYS B N 1
ATOM 2264 C CA . LYS B 1 57 ? -4.895 6.32 9.781 1 96.75 57 LYS B CA 1
ATOM 2265 C C . LYS B 1 57 ? -3.953 5.273 10.375 1 96.75 57 LYS B C 1
ATOM 2267 O O . LYS B 1 57 ? -4.359 4.48 11.227 1 96.75 57 LYS B O 1
ATOM 2272 N N . ASN B 1 58 ? -2.752 5.289 9.867 1 94.44 58 ASN B N 1
ATOM 2273 C CA . ASN B 1 58 ? -1.776 4.297 10.312 1 94.44 58 ASN B CA 1
ATOM 2274 C C . ASN B 1 58 ? -2.316 2.879 10.172 1 94.44 58 ASN B C 1
ATOM 2276 O O . ASN B 1 58 ? -2.17 2.061 11.086 1 94.44 58 ASN B O 1
ATOM 2280 N N . GLY B 1 59 ? -3.178 2.686 9.195 1 91.94 59 GLY B N 1
ATOM 2281 C CA . GLY B 1 59 ? -3.682 1.356 8.883 1 91.94 59 GLY B CA 1
ATOM 2282 C C . GLY B 1 59 ? -4.98 1.028 9.594 1 91.94 59 GLY B C 1
ATOM 2283 O O . GLY B 1 59 ? -5.555 -0.043 9.391 1 91.94 59 GLY B O 1
ATOM 2284 N N . VAL B 1 60 ? -5.398 1.843 10.398 1 93.31 60 VAL B N 1
ATOM 2285 C CA . VAL B 1 60 ? -6.613 1.601 11.164 1 93.31 60 VAL B CA 1
ATOM 2286 C C . VAL B 1 60 ? -7.781 2.363 10.539 1 93.31 60 VAL B C 1
ATOM 2288 O O . VAL B 1 60 ? -7.754 3.594 10.453 1 93.31 60 VAL B O 1
ATOM 2291 N N . PRO B 1 61 ? -8.781 1.694 10.188 1 95.56 61 PRO B N 1
ATOM 2292 C CA . PRO B 1 61 ? -9.914 2.357 9.539 1 95.56 61 PRO B CA 1
ATOM 2293 C C . PRO B 1 61 ? -10.984 2.795 10.539 1 95.56 61 PRO B C 1
ATOM 2295 O O . PRO B 1 61 ? -11.086 2.23 11.633 1 95.56 61 PRO B O 1
ATOM 2298 N N . SER B 1 62 ? -11.727 3.82 10.211 1 95.06 62 SER B N 1
ATOM 2299 C CA . SER B 1 62 ? -12.922 4.285 10.914 1 95.06 62 SER B CA 1
ATOM 2300 C C . SER B 1 62 ? -13.906 4.941 9.961 1 95.06 62 SER B C 1
ATOM 2302 O O . SER B 1 62 ? -13.516 5.438 8.898 1 95.06 62 SER B O 1
ATOM 2304 N N . TYR B 1 63 ? -15.148 4.938 10.289 1 96.69 63 TYR B N 1
ATOM 2305 C CA . TYR B 1 63 ? -16.156 5.523 9.414 1 96.69 63 TYR B CA 1
ATOM 2306 C C . TYR B 1 63 ? -16.062 7.043 9.422 1 96.69 63 TYR B C 1
ATOM 2308 O O . TYR B 1 63 ? -15.867 7.656 10.477 1 96.69 63 TYR B O 1
ATOM 2316 N N . VAL B 1 64 ? -16.188 7.609 8.32 1 97.5 64 VAL B N 1
ATOM 2317 C CA . VAL B 1 64 ? -16.391 9.039 8.133 1 97.5 64 VAL B CA 1
ATOM 2318 C C . VAL B 1 64 ? -17.844 9.305 7.754 1 97.5 64 VAL B C 1
ATOM 2320 O O . VAL B 1 64 ? -18.453 10.258 8.242 1 97.5 64 VAL B O 1
ATOM 2323 N N . TYR B 1 65 ? -18.344 8.492 6.855 1 97.5 65 TYR B N 1
ATOM 2324 C CA . TYR B 1 65 ? -19.75 8.539 6.441 1 97.5 65 TYR B CA 1
ATOM 2325 C C . TYR B 1 65 ? -20.344 7.145 6.395 1 97.5 65 TYR B C 1
ATOM 2327 O O . TYR B 1 65 ? -19.828 6.258 5.707 1 97.5 65 TYR B O 1
ATOM 2335 N N . PHE B 1 66 ? -21.406 6.926 7.055 1 94.5 66 PHE B N 1
ATOM 2336 C CA . PHE B 1 66 ? -22.062 5.633 7.203 1 94.5 66 PHE B CA 1
ATOM 2337 C C . PHE B 1 66 ? -23.516 5.816 7.617 1 94.5 66 PHE B C 1
ATOM 2339 O O . PHE B 1 66 ? -23.828 6.66 8.461 1 94.5 66 PHE B O 1
ATOM 2346 N N . GLN B 1 67 ? -24.359 5.125 6.988 1 91.62 67 GLN B N 1
ATOM 2347 C CA . GLN B 1 67 ? -25.781 5.195 7.277 1 91.62 67 GLN B CA 1
ATOM 2348 C C . GLN B 1 67 ? -26.312 6.621 7.137 1 91.62 67 GLN B C 1
ATOM 2350 O O . GLN B 1 67 ? -27 7.129 8.023 1 91.62 67 GLN B O 1
ATOM 2355 N N . ASN B 1 68 ? -25.844 7.316 6.18 1 93.25 68 ASN B N 1
ATOM 2356 C CA . ASN B 1 68 ? -26.328 8.633 5.766 1 93.25 68 ASN B CA 1
ATOM 2357 C C . ASN B 1 68 ? -25.969 9.711 6.781 1 93.25 68 ASN B C 1
ATOM 2359 O O . ASN B 1 68 ? -26.672 10.703 6.922 1 93.25 68 ASN B O 1
ATOM 2363 N N . LYS B 1 69 ? -24.938 9.445 7.504 1 95.12 69 LYS B N 1
ATOM 2364 C CA . LYS B 1 69 ? -24.484 10.438 8.469 1 95.12 69 LYS B CA 1
ATOM 2365 C C . LYS B 1 69 ? -22.953 10.531 8.492 1 95.12 69 LYS B C 1
ATOM 2367 O O . LYS B 1 69 ? -22.266 9.523 8.312 1 95.12 69 LYS B O 1
ATOM 2372 N N . ILE B 1 70 ? -22.531 11.688 8.773 1 96.94 70 ILE B N 1
ATOM 2373 C CA . ILE B 1 70 ? -21.094 11.867 9.031 1 96.94 70 ILE B CA 1
ATOM 2374 C C . ILE B 1 70 ? -20.75 11.312 10.414 1 96.94 70 ILE B C 1
ATOM 2376 O O . ILE B 1 70 ? -21.484 11.539 11.383 1 96.94 70 ILE B O 1
ATOM 2380 N N . ALA B 1 71 ? -19.688 10.586 10.5 1 93.88 71 ALA B N 1
ATOM 2381 C CA . ALA B 1 71 ? -19.328 9.922 11.75 1 93.88 71 ALA B CA 1
ATOM 2382 C C . ALA B 1 71 ? -17.844 10.109 12.062 1 93.88 71 ALA B C 1
ATOM 2384 O O . ALA B 1 71 ? -17.109 10.656 11.25 1 93.88 71 ALA B O 1
ATOM 2385 N N . GLY B 1 72 ? -17.5 9.703 13.305 1 92.56 72 GLY B N 1
ATOM 2386 C CA . GLY B 1 72 ? -16.094 9.672 13.68 1 92.56 72 GLY B CA 1
ATOM 2387 C C . GLY B 1 72 ? -15.508 11.055 13.93 1 92.56 72 GLY B C 1
ATOM 2388 O O . GLY B 1 72 ? -16.188 11.93 14.461 1 92.56 72 GLY B O 1
ATOM 2389 N N . ASP B 1 73 ? -14.297 11.227 13.523 1 93.69 73 ASP B N 1
ATOM 2390 C CA . ASP B 1 73 ? -13.531 12.438 13.812 1 93.69 73 ASP B CA 1
ATOM 2391 C C . ASP B 1 73 ? -14.117 13.648 13.094 1 93.69 73 ASP B C 1
ATOM 2393 O O . ASP B 1 73 ? -13.898 14.789 13.508 1 93.69 73 ASP B O 1
ATOM 2397 N N . LEU B 1 74 ? -14.891 13.352 12.047 1 97.5 74 LEU B N 1
ATOM 2398 C CA . LEU B 1 74 ? -15.352 14.453 11.219 1 97.5 74 LEU B CA 1
ATOM 2399 C C . LEU B 1 74 ? -16.812 14.781 11.516 1 97.5 74 LEU B C 1
ATOM 2401 O O . LEU B 1 74 ? -17.438 15.57 10.797 1 97.5 74 LEU B O 1
ATOM 2405 N N . GLU B 1 75 ? -17.344 14.211 12.555 1 96 75 GLU B N 1
ATOM 2406 C CA . GLU B 1 75 ? -18.719 14.508 12.953 1 96 75 GLU B CA 1
ATOM 2407 C C . GLU B 1 75 ? -18.906 16 13.203 1 96 75 GLU B C 1
ATOM 2409 O O . GLU B 1 75 ? -18.109 16.625 13.922 1 96 75 GLU B O 1
ATOM 2414 N N . ASN B 1 76 ? -19.859 16.625 12.562 1 96.75 76 ASN B N 1
ATOM 2415 C CA . ASN B 1 76 ? -20.203 18.047 12.648 1 96.75 76 ASN B CA 1
ATOM 2416 C C . ASN B 1 76 ? -19.125 18.922 12.008 1 96.75 76 ASN B C 1
ATOM 2418 O O . ASN B 1 76 ? -19.141 20.141 12.18 1 96.75 76 ASN B O 1
ATOM 2422 N N . ARG B 1 77 ? -18.141 18.375 11.383 1 98.25 77 ARG B N 1
ATOM 2423 C CA . ARG B 1 77 ? -17.078 19.141 10.758 1 98.25 77 ARG B CA 1
ATOM 2424 C C . ARG B 1 77 ? -17.016 18.891 9.258 1 98.25 77 ARG B C 1
ATOM 2426 O O . ARG B 1 77 ? -16.156 19.438 8.562 1 98.25 77 ARG B O 1
ATOM 2433 N N . ALA B 1 78 ? -17.891 18.016 8.773 1 98.56 78 ALA B N 1
ATOM 2434 C CA . ALA B 1 78 ? -17.906 17.703 7.344 1 98.56 78 ALA B CA 1
ATOM 2435 C C . ALA B 1 78 ? -19.328 17.469 6.84 1 98.56 78 ALA B C 1
ATOM 2437 O O . ALA B 1 78 ? -20.266 17.359 7.633 1 98.56 78 ALA B O 1
ATOM 2438 N N . GLN B 1 79 ? -19.469 17.469 5.602 1 98.06 79 GLN B N 1
ATOM 2439 C CA . GLN B 1 79 ? -20.75 17.188 4.965 1 98.06 79 GLN B CA 1
ATOM 2440 C C . GLN B 1 79 ? -20.562 16.453 3.643 1 98.06 79 GLN B C 1
ATOM 2442 O O . GLN B 1 79 ? -19.562 16.656 2.951 1 98.06 79 GLN B O 1
ATOM 2447 N N . LEU B 1 80 ? -21.469 15.555 3.334 1 97.94 80 LEU 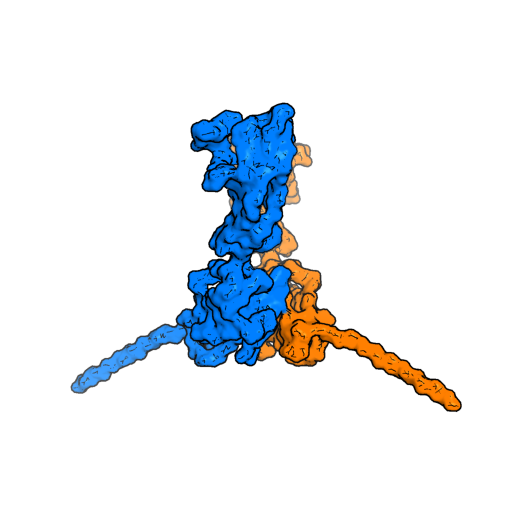B N 1
ATOM 2448 C CA . LEU B 1 80 ? -21.5 14.891 2.037 1 97.94 80 LEU B CA 1
ATOM 2449 C C . LEU B 1 80 ? -22.109 15.797 0.976 1 97.94 80 LEU B C 1
ATOM 2451 O O . LEU B 1 80 ? -23.156 16.422 1.213 1 97.94 80 LEU B O 1
ATOM 2455 N N . ARG B 1 81 ? -21.359 15.836 -0.177 1 95.62 81 ARG B N 1
ATOM 2456 C CA . ARG B 1 81 ? -21.828 16.672 -1.279 1 95.62 81 ARG B CA 1
ATOM 2457 C C . ARG B 1 81 ? -21.812 15.898 -2.594 1 95.62 81 ARG B C 1
ATOM 2459 O O . ARG B 1 81 ? -20.969 15.023 -2.801 1 95.62 81 ARG B O 1
ATOM 2466 N N . GLU B 1 82 ? -22.781 16.062 -3.609 1 86.25 82 GLU B N 1
ATOM 2467 C CA . GLU B 1 82 ? -22.969 15.719 -5.016 1 86.25 82 GLU B CA 1
ATOM 2468 C C . GLU B 1 82 ? -22.188 14.461 -5.387 1 86.25 82 GLU B C 1
ATOM 2470 O O . GLU B 1 82 ? -21.156 14.531 -6.062 1 86.25 82 GLU B O 1
ATOM 2475 N N . PRO B 1 83 ? -22.766 13.461 -5.512 1 90.88 83 PRO B N 1
ATOM 2476 C CA . PRO B 1 83 ? -23.531 12.82 -4.438 1 90.88 83 PRO B CA 1
ATOM 2477 C C . PRO B 1 83 ? -22.625 12.219 -3.355 1 90.88 83 PRO B C 1
ATOM 2479 O O . PRO B 1 83 ? -23.094 11.945 -2.248 1 90.88 83 PRO B O 1
ATOM 2482 N N . ALA B 1 84 ? -21.234 12.133 -3.678 1 97.19 84 ALA B N 1
ATOM 2483 C CA . ALA B 1 84 ? -20.422 11.32 -2.771 1 97.19 84 ALA B CA 1
ATOM 2484 C C . ALA B 1 84 ? -19.156 12.062 -2.359 1 97.19 84 ALA B C 1
ATOM 2486 O O . ALA B 1 84 ? -18.234 11.469 -1.786 1 97.19 84 ALA B O 1
ATOM 2487 N N . ASN B 1 85 ? -19.078 13.367 -2.623 1 98.38 85 ASN B N 1
ATOM 2488 C CA . ASN B 1 85 ? -17.953 14.164 -2.152 1 98.38 85 ASN B CA 1
ATOM 2489 C C . ASN B 1 85 ? -18.047 14.438 -0.655 1 98.38 85 ASN B C 1
ATOM 2491 O O . ASN B 1 85 ? -19.141 14.477 -0.095 1 98.38 85 ASN B O 1
ATOM 2495 N N . ILE B 1 86 ? -16.922 14.672 -0.092 1 98.5 86 ILE B N 1
ATOM 2496 C CA . ILE B 1 86 ? -16.906 15.102 1.302 1 98.5 86 ILE B CA 1
ATOM 2497 C C . ILE B 1 86 ? -16.234 16.469 1.419 1 98.5 86 ILE B C 1
ATOM 2499 O O . ILE B 1 86 ? -15.109 16.641 0.938 1 98.5 86 ILE B O 1
ATOM 2503 N N . LEU B 1 87 ? -16.953 17.328 1.979 1 98.62 87 LEU B N 1
ATOM 2504 C CA . LEU B 1 87 ? -16.391 18.641 2.279 1 98.62 87 LEU B CA 1
AT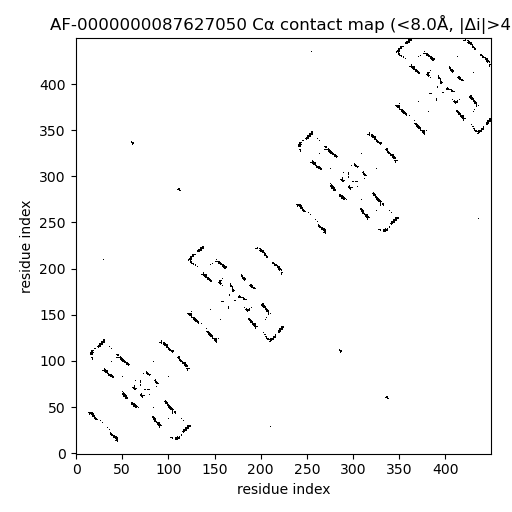OM 2505 C C . LEU B 1 87 ? -16.047 18.75 3.758 1 98.62 87 LEU B C 1
ATOM 2507 O O . LEU B 1 87 ? -16.922 18.656 4.621 1 98.62 87 LEU B O 1
ATOM 2511 N N . ILE B 1 88 ? -14.844 18.906 4.086 1 98.69 88 ILE B N 1
ATOM 2512 C CA . ILE B 1 88 ? -14.383 19.172 5.441 1 98.69 88 ILE B CA 1
ATOM 2513 C C . ILE B 1 88 ? -14.289 20.688 5.664 1 98.69 88 ILE B C 1
ATOM 2515 O O . ILE B 1 88 ? -13.586 21.391 4.934 1 98.69 88 ILE B O 1
ATOM 2519 N N . PHE B 1 89 ? -14.844 21.219 6.652 1 98.44 89 PHE B N 1
ATOM 2520 C CA . PHE B 1 89 ? -14.984 22.656 6.848 1 98.44 89 PHE B CA 1
ATOM 2521 C C . PHE B 1 89 ? -13.68 23.266 7.352 1 98.44 89 PHE B C 1
ATOM 2523 O O . PHE B 1 89 ? -13.289 24.359 6.93 1 98.44 89 PHE B O 1
ATOM 2530 N N . ASN B 1 90 ? -13.086 22.594 8.273 1 97.75 90 ASN B N 1
ATOM 2531 C CA . ASN B 1 90 ? -11.883 23.078 8.938 1 97.75 90 ASN B CA 1
ATOM 2532 C C . ASN B 1 90 ? -10.859 21.953 9.133 1 97.75 90 ASN B C 1
ATOM 2534 O O . ASN B 1 90 ? -10.828 21.328 10.188 1 97.75 90 ASN B O 1
ATOM 2538 N N . ALA B 1 91 ? -10.039 21.828 8.18 1 98.38 91 ALA B N 1
ATOM 2539 C CA . ALA B 1 91 ? -9.055 20.75 8.227 1 98.38 91 ALA B CA 1
ATOM 2540 C C . ALA B 1 91 ? -8.062 20.953 9.367 1 98.38 91 ALA B C 1
ATOM 2542 O O . ALA B 1 91 ? -7.613 22.078 9.617 1 98.38 91 ALA B O 1
ATOM 2543 N N . THR B 1 92 ? -7.762 19.906 10.109 1 98 92 THR B N 1
ATOM 2544 C CA . THR B 1 92 ? -6.742 19.938 11.156 1 98 92 THR B CA 1
ATOM 2545 C C . THR B 1 92 ? -5.637 18.922 10.852 1 98 92 THR B C 1
ATOM 2547 O O . THR B 1 92 ? -5.82 18.016 10.031 1 98 92 THR B O 1
ATOM 2550 N N . ARG B 1 93 ? -4.5 19.062 11.484 1 97.44 93 ARG B N 1
ATOM 2551 C CA . ARG B 1 93 ? -3.367 18.172 11.266 1 97.44 93 ARG B CA 1
ATOM 2552 C C . ARG B 1 93 ? -3.748 16.719 11.547 1 97.44 93 ARG B C 1
ATOM 2554 O O . ARG B 1 93 ? -3.227 15.805 10.914 1 97.44 93 ARG B O 1
ATOM 2561 N N . SER B 1 94 ? -4.73 16.469 12.406 1 97.56 94 SER B N 1
ATOM 2562 C CA . SER B 1 94 ? -5.16 15.117 12.758 1 97.56 94 SER B CA 1
ATOM 2563 C C . SER B 1 94 ? -5.973 14.484 11.633 1 97.56 94 SER B C 1
ATOM 2565 O O . SER B 1 94 ? -6.223 13.281 11.641 1 97.56 94 SER B O 1
ATOM 2567 N N . ASP B 1 95 ? -6.383 15.289 10.703 1 98.44 95 ASP B N 1
ATOM 2568 C CA . ASP B 1 95 ? -7.184 14.781 9.594 1 98.44 95 ASP B CA 1
ATOM 2569 C C . ASP B 1 95 ? -6.297 14.172 8.508 1 98.44 95 ASP B C 1
ATOM 2571 O O . ASP B 1 95 ? -6.801 13.555 7.566 1 98.44 95 ASP B O 1
ATOM 2575 N N . THR B 1 96 ? -4.965 14.367 8.609 1 98.62 96 THR B N 1
ATOM 2576 C CA . THR B 1 96 ? -4.047 13.727 7.672 1 98.62 96 THR B CA 1
ATOM 2577 C C . THR B 1 96 ? -4.219 12.211 7.707 1 98.62 96 THR B C 1
ATOM 2579 O O . THR B 1 96 ? -4.059 11.586 8.758 1 98.62 96 THR B O 1
ATOM 2582 N N . ALA B 1 97 ? -4.551 11.617 6.602 1 98.75 97 ALA B N 1
ATOM 2583 C CA . ALA B 1 97 ? -4.832 10.188 6.504 1 98.75 97 ALA B CA 1
ATOM 2584 C C . ALA B 1 97 ? -5.207 9.805 5.074 1 98.75 97 ALA B C 1
ATOM 2586 O O . ALA B 1 97 ? -5.172 10.641 4.168 1 98.75 97 ALA B O 1
ATOM 2587 N N . GLU B 1 98 ? -5.422 8.57 4.902 1 98.69 98 GLU B N 1
ATOM 2588 C CA . GLU B 1 98 ? -6.07 8.086 3.686 1 98.69 98 GLU B CA 1
ATOM 2589 C C . GLU B 1 98 ? -7.582 7.977 3.869 1 98.69 98 GLU B C 1
ATOM 2591 O O . GLU B 1 98 ? -8.055 7.555 4.926 1 98.69 98 GLU B O 1
ATOM 2596 N N . TYR B 1 99 ? -8.242 8.367 2.896 1 98.81 99 TYR B N 1
ATOM 2597 C CA . TYR B 1 99 ? -9.703 8.281 2.891 1 98.81 99 TYR B CA 1
ATOM 2598 C C . TYR B 1 99 ? -10.195 7.406 1.747 1 98.81 99 TYR B C 1
ATOM 2600 O O . TYR B 1 99 ? -9.781 7.582 0.599 1 98.81 99 TYR B O 1
ATOM 2608 N N . ARG B 1 100 ? -11.055 6.512 2.057 1 98.62 100 ARG B N 1
ATOM 2609 C CA . ARG B 1 100 ? -11.562 5.578 1.061 1 98.62 100 ARG B CA 1
ATOM 2610 C C . ARG B 1 100 ? -13.055 5.801 0.815 1 98.62 100 ARG B C 1
ATOM 2612 O O . ARG B 1 100 ? -13.867 5.676 1.735 1 98.62 100 ARG B O 1
ATOM 2619 N N . CYS B 1 101 ? -13.391 6.168 -0.345 1 98.75 101 CYS B N 1
ATOM 2620 C CA . CYS B 1 101 ? -14.781 6.254 -0.782 1 98.75 101 CYS B CA 1
ATOM 2621 C C . CYS B 1 101 ? -15.242 4.941 -1.403 1 98.75 101 CYS B C 1
ATOM 2623 O O . CYS B 1 101 ? -14.586 4.41 -2.301 1 98.75 101 CYS B O 1
ATOM 2625 N N . GLU B 1 102 ? -16.297 4.43 -0.918 1 98.19 102 GLU B N 1
ATOM 2626 C CA . GLU B 1 102 ? -16.859 3.172 -1.409 1 98.19 102 GLU B CA 1
ATOM 2627 C C . GLU B 1 102 ? -18.297 3.344 -1.856 1 98.19 102 GLU B C 1
ATOM 2629 O O . GLU B 1 102 ? -19.125 3.887 -1.116 1 98.19 102 GLU B O 1
ATOM 2634 N N . VAL B 1 103 ? -18.594 2.869 -3.029 1 97.06 103 VAL B N 1
ATOM 2635 C CA . VAL B 1 103 ? -19.969 2.936 -3.545 1 97.06 103 VAL B CA 1
ATOM 2636 C C . VAL B 1 103 ? -20.406 1.549 -3.996 1 97.06 103 VAL B C 1
ATOM 2638 O O . VAL B 1 103 ? -19.703 0.878 -4.758 1 97.06 103 VAL B O 1
ATOM 2641 N N . ALA B 1 104 ? -21.516 1.141 -3.475 1 95.56 104 ALA B N 1
ATOM 2642 C CA . ALA B 1 104 ? -22.109 -0.155 -3.816 1 95.56 104 ALA B CA 1
ATOM 2643 C C . ALA B 1 104 ? -23.453 0.015 -4.508 1 95.56 104 ALA B C 1
ATOM 2645 O O . ALA B 1 104 ? -24.297 0.783 -4.051 1 95.56 104 ALA B O 1
ATOM 2646 N N . ALA B 1 105 ? -23.562 -0.628 -5.641 1 92.38 105 ALA B N 1
ATOM 2647 C CA . ALA B 1 105 ? -24.812 -0.691 -6.395 1 92.38 105 ALA B CA 1
ATOM 2648 C C . ALA B 1 105 ? -25.219 -2.137 -6.664 1 92.38 105 ALA B C 1
ATOM 2650 O O . ALA B 1 105 ? -24.828 -2.717 -7.68 1 92.38 105 ALA B O 1
ATOM 2651 N N . ILE B 1 106 ? -26.031 -2.672 -5.926 1 82.44 106 ILE B N 1
ATOM 2652 C CA . ILE B 1 106 ? -26.328 -4.098 -5.848 1 82.44 106 ILE B CA 1
ATOM 2653 C C . ILE B 1 106 ? -26.844 -4.59 -7.195 1 82.44 106 ILE B C 1
ATOM 2655 O O . ILE B 1 106 ? -26.516 -5.691 -7.633 1 82.44 106 ILE B O 1
ATOM 2659 N N . ASP B 1 107 ? -27.547 -3.812 -7.914 1 82.81 107 ASP B N 1
ATOM 2660 C CA . ASP B 1 107 ? -28.234 -4.262 -9.125 1 82.81 107 ASP B CA 1
ATOM 2661 C C . ASP B 1 107 ? -27.359 -4.059 -10.359 1 82.81 107 ASP B C 1
ATOM 2663 O O . ASP B 1 107 ? -27.734 -4.449 -11.469 1 82.81 107 ASP B O 1
ATOM 2667 N N . ASP B 1 108 ? -26.25 -3.506 -10.203 1 85.81 108 ASP B N 1
ATOM 2668 C CA . ASP B 1 108 ? -25.344 -3.256 -11.32 1 85.81 108 ASP B CA 1
ATOM 2669 C C . ASP B 1 108 ? -24.453 -4.473 -11.594 1 85.81 108 ASP B C 1
ATOM 2671 O O . ASP B 1 108 ? -24.297 -5.34 -10.734 1 85.81 108 ASP B O 1
ATOM 2675 N N . GLN B 1 109 ? -23.938 -4.594 -12.844 1 83.25 109 GLN B N 1
ATOM 2676 C CA . GLN B 1 109 ? -23 -5.66 -13.195 1 83.25 109 GLN B CA 1
ATOM 2677 C C . GLN B 1 109 ? -21.719 -5.562 -12.375 1 83.25 109 GLN B C 1
ATOM 2679 O O . GLN B 1 109 ? -21.312 -6.539 -11.734 1 83.25 109 GLN B O 1
ATOM 2684 N N . ARG B 1 110 ? -21.141 -4.363 -12.508 1 87.94 110 ARG B N 1
ATOM 2685 C CA . ARG B 1 110 ? -20.109 -4.02 -11.531 1 87.94 110 ARG B CA 1
ATOM 2686 C C . ARG B 1 110 ? -20.719 -3.33 -10.32 1 87.94 110 ARG B C 1
ATOM 2688 O O . ARG B 1 110 ? -21.094 -2.156 -10.383 1 87.94 110 ARG B O 1
ATOM 2695 N N . ASP B 1 111 ? -20.75 -4.012 -9.258 1 91.62 111 ASP B N 1
ATOM 2696 C CA . ASP B 1 111 ? -21.641 -3.602 -8.172 1 91.62 111 ASP B CA 1
ATOM 2697 C C . ASP B 1 111 ? -20.859 -2.852 -7.086 1 91.62 111 ASP B C 1
ATOM 2699 O O . ASP B 1 111 ? -21.438 -2.459 -6.07 1 91.62 111 ASP B O 1
ATOM 2703 N N . PHE B 1 112 ? -19.672 -2.627 -7.375 1 95 112 PHE B N 1
ATOM 2704 C CA . PHE B 1 112 ? -18.859 -1.988 -6.344 1 95 112 PHE B CA 1
ATOM 2705 C C . PHE B 1 112 ? -17.656 -1.297 -6.961 1 95 112 PHE B C 1
ATOM 2707 O O . PHE B 1 112 ? -17.078 -1.787 -7.938 1 95 112 PHE B O 1
ATOM 2714 N N . ASP B 1 113 ? -17.297 -0.238 -6.375 1 96.88 113 ASP B N 1
ATOM 2715 C CA . ASP B 1 113 ? -16.047 0.446 -6.691 1 96.88 113 ASP B CA 1
ATOM 2716 C C . ASP B 1 113 ? -15.578 1.305 -5.52 1 96.88 113 ASP B C 1
ATOM 2718 O O . ASP B 1 113 ? -16.375 1.65 -4.641 1 96.88 113 ASP B O 1
ATOM 2722 N N . GLU B 1 114 ? -14.305 1.552 -5.488 1 98.06 114 GLU B N 1
ATOM 2723 C CA . GLU B 1 114 ? -13.758 2.393 -4.426 1 98.06 114 GLU B CA 1
ATOM 2724 C C . GLU B 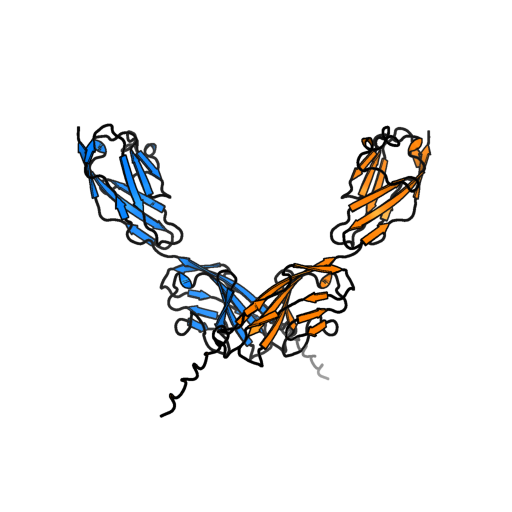1 114 ? -12.602 3.246 -4.934 1 98.06 114 GLU B C 1
ATOM 2726 O O . GLU B 1 114 ? -11.992 2.932 -5.957 1 98.06 114 GLU B O 1
ATOM 2731 N N . ILE B 1 115 ? -12.344 4.281 -4.262 1 98 115 ILE B N 1
ATOM 2732 C CA . ILE B 1 115 ? -11.18 5.117 -4.531 1 98 115 ILE B CA 1
ATOM 2733 C C . ILE B 1 115 ? -10.492 5.48 -3.219 1 98 115 ILE B C 1
ATOM 2735 O O . ILE B 1 115 ? -11.141 5.582 -2.176 1 98 115 ILE B O 1
ATOM 2739 N N . LEU B 1 116 ? -9.258 5.613 -3.285 1 98 116 LEU B N 1
ATOM 2740 C CA . LEU B 1 116 ? -8.438 5.992 -2.139 1 98 116 LEU B CA 1
ATOM 2741 C C . LEU B 1 116 ? -7.805 7.363 -2.352 1 98 116 LEU B C 1
ATOM 2743 O O . LEU B 1 116 ? -7.18 7.609 -3.385 1 98 116 LEU B O 1
ATOM 2747 N N . ILE B 1 117 ? -7.996 8.242 -1.426 1 98.69 117 ILE B N 1
ATOM 2748 C CA . ILE B 1 117 ? -7.469 9.602 -1.497 1 98.69 117 ILE B CA 1
ATOM 2749 C C . ILE B 1 117 ? -6.574 9.875 -0.288 1 98.69 117 ILE B C 1
ATOM 2751 O O . ILE B 1 117 ? -6.957 9.586 0.85 1 98.69 117 ILE B O 1
ATOM 2755 N N . SER B 1 118 ? -5.414 10.367 -0.495 1 98.81 118 SER B N 1
ATOM 2756 C CA . SER B 1 118 ? -4.516 10.758 0.582 1 98.81 118 SER B CA 1
ATOM 2757 C C . SER B 1 118 ? -4.637 12.25 0.886 1 98.81 118 SER B C 1
ATOM 2759 O O . SER B 1 118 ? -4.43 13.086 0.006 1 98.81 118 SER B O 1
ATOM 2761 N N . LEU B 1 119 ? -4.984 12.523 2.055 1 98.81 119 LEU B N 1
ATOM 2762 C CA . LEU B 1 119 ? -5.066 13.914 2.496 1 98.81 119 LEU B CA 1
ATOM 2763 C C . LEU B 1 119 ? -3.898 14.266 3.414 1 98.81 119 LEU B C 1
ATOM 2765 O O . LEU B 1 119 ? -3.658 13.578 4.41 1 98.81 119 LEU B O 1
ATOM 2769 N N . ALA B 1 120 ? -3.199 15.273 3.072 1 98.62 120 ALA B N 1
ATOM 2770 C CA . ALA B 1 120 ? -2.148 15.82 3.922 1 98.62 120 ALA B CA 1
ATOM 2771 C C . ALA B 1 120 ? -2.449 17.266 4.297 1 98.62 120 ALA B C 1
ATOM 2773 O O . ALA B 1 120 ? -2.732 18.094 3.426 1 98.62 120 ALA B O 1
ATOM 2774 N N . VAL B 1 121 ? -2.346 17.516 5.496 1 98.75 121 VAL B N 1
ATOM 2775 C CA . VAL B 1 121 ? -2.645 18.859 5.973 1 98.75 121 VAL B CA 1
ATOM 2776 C C . VAL B 1 121 ? -1.347 19.594 6.289 1 98.75 121 VAL B C 1
ATOM 2778 O O . VAL B 1 121 ? -0.538 19.125 7.094 1 98.75 121 VAL B O 1
ATOM 2781 N N . ARG B 1 122 ? -1.198 20.688 5.652 1 98.75 122 ARG B N 1
ATOM 2782 C CA . ARG B 1 122 ? -0.029 21.531 5.898 1 98.75 122 ARG B CA 1
ATOM 2783 C C . ARG B 1 122 ? -0.257 22.453 7.094 1 98.75 122 ARG B C 1
ATOM 2785 O O . ARG B 1 122 ? -1.353 22.984 7.273 1 98.75 122 ARG B O 1
ATOM 2792 N N . VAL B 1 123 ? 0.818 22.594 7.836 1 98.69 123 VAL B N 1
ATOM 2793 C CA . VAL B 1 123 ? 0.754 23.422 9.039 1 98.69 123 VAL B CA 1
ATOM 2794 C C . VAL B 1 123 ? 1.808 24.531 8.961 1 98.69 123 VAL B C 1
ATOM 2796 O O . VAL B 1 123 ? 2.996 24.25 8.781 1 98.69 123 VAL B O 1
ATOM 2799 N N . LYS B 1 124 ? 1.361 25.688 9.094 1 98.12 124 LYS B N 1
ATOM 2800 C CA . LYS B 1 124 ? 2.266 26.828 9.133 1 98.12 124 LYS B CA 1
ATOM 2801 C C . LYS B 1 124 ? 3.18 26.766 10.352 1 98.12 124 LYS B C 1
ATOM 2803 O O . LYS B 1 124 ? 2.74 26.406 11.445 1 98.12 124 LYS B O 1
ATOM 2808 N N . PRO B 1 125 ? 4.457 27.078 10.172 1 98.5 125 PRO B N 1
ATOM 2809 C CA . PRO B 1 125 ? 5.34 27.141 11.336 1 98.5 125 PRO B CA 1
ATOM 2810 C C . PRO B 1 125 ? 4.871 28.156 12.383 1 98.5 125 PRO B C 1
ATOM 2812 O O . PRO B 1 125 ? 4.332 29.203 12.031 1 98.5 125 PRO B O 1
ATOM 2815 N N . VAL B 1 126 ? 5.121 27.766 13.672 1 97.94 126 VAL B N 1
ATOM 2816 C CA . VAL B 1 126 ? 4.906 28.734 14.742 1 97.94 126 VAL B CA 1
ATOM 2817 C C . VAL B 1 126 ? 6.16 29.578 14.922 1 97.94 126 VAL B C 1
ATOM 2819 O O . VAL B 1 126 ? 7.188 29.328 14.289 1 97.94 126 VAL B O 1
ATOM 2822 N N . VAL B 1 127 ? 6 30.656 15.734 1 98.56 127 VAL B N 1
ATOM 2823 C CA . VAL B 1 127 ? 7.148 31.516 16.016 1 98.56 127 VAL B CA 1
ATOM 2824 C C . VAL B 1 127 ? 8.297 30.672 16.562 1 98.56 127 VAL B C 1
ATOM 2826 O O . VAL B 1 127 ? 8.172 30.047 17.609 1 98.56 127 VAL B O 1
ATOM 2829 N N . PRO B 1 128 ? 9.375 30.641 15.812 1 98.62 128 PRO B N 1
ATOM 2830 C CA . PRO B 1 128 ? 10.492 29.812 16.266 1 98.62 128 PRO B CA 1
ATOM 2831 C C . PRO B 1 128 ? 11.141 30.359 17.547 1 98.62 128 PRO B C 1
ATOM 2833 O O . PRO B 1 128 ? 11.047 31.547 17.828 1 98.62 128 PRO B O 1
ATOM 2836 N N . ARG B 1 129 ? 11.766 29.422 18.25 1 98.5 129 ARG B N 1
ATOM 2837 C CA . ARG B 1 129 ? 12.656 29.797 19.328 1 98.5 129 ARG B CA 1
ATOM 2838 C C . ARG B 1 129 ? 14.07 30.062 18.828 1 98.5 129 ARG B C 1
ATOM 2840 O O . ARG B 1 129 ? 14.672 29.203 18.172 1 98.5 129 ARG B O 1
ATOM 2847 N N . CYS B 1 130 ? 14.5 31.234 19.109 1 98.44 130 CYS B N 1
ATOM 2848 C CA . CYS B 1 130 ? 15.844 31.609 18.656 1 98.44 130 CYS B CA 1
ATOM 2849 C C . CYS B 1 130 ? 16.781 31.797 19.859 1 98.44 130 CYS B C 1
ATOM 2851 O O . CYS B 1 130 ? 16.344 32.188 20.938 1 98.44 130 CYS B O 1
ATOM 2853 N N . SER B 1 131 ? 18.016 31.359 19.609 1 98.62 131 SER B N 1
ATOM 2854 C CA . SER B 1 131 ? 19.078 31.578 20.594 1 98.62 131 SER B CA 1
ATOM 2855 C C . SER B 1 131 ? 20.266 32.281 19.969 1 98.62 131 SER B C 1
ATOM 2857 O O . SER B 1 131 ? 20.984 31.703 19.156 1 98.62 131 SER B O 1
ATOM 2859 N N . VAL B 1 132 ? 20.406 33.531 20.375 1 98.5 132 VAL B N 1
ATOM 2860 C CA . VAL B 1 132 ? 21.516 34.375 19.922 1 98.5 132 VAL B CA 1
ATOM 2861 C C . VAL B 1 132 ? 22.328 34.844 21.141 1 98.5 132 VAL B C 1
ATOM 2863 O O . VAL B 1 132 ? 21.797 35.438 22.062 1 98.5 132 VAL B O 1
ATOM 2866 N N . PRO B 1 133 ? 23.625 34.469 21.094 1 98.06 133 PRO B N 1
ATOM 2867 C CA . PRO B 1 133 ? 24.422 34.938 22.234 1 98.06 133 PRO B CA 1
ATOM 2868 C C . PRO B 1 133 ? 24.469 36.469 22.328 1 98.06 133 PRO B C 1
ATOM 2870 O O . PRO B 1 133 ? 24.547 37.156 21.297 1 98.06 133 PRO B O 1
ATOM 2873 N N . GLU B 1 134 ? 24.438 36.969 23.547 1 97.19 134 GLU B N 1
ATOM 2874 C CA . GLU B 1 134 ? 24.422 38.406 23.75 1 97.19 134 GLU B CA 1
ATOM 2875 C C . GLU B 1 134 ? 25.766 39.031 23.406 1 97.19 134 GLU B C 1
ATOM 2877 O O . GLU B 1 134 ? 25.812 40.125 22.844 1 97.19 134 GLU B O 1
ATOM 2882 N N . ALA B 1 135 ? 26.766 38.375 23.812 1 97.25 135 ALA B N 1
ATOM 2883 C CA . ALA B 1 135 ? 28.109 38.875 23.547 1 97.25 135 ALA B CA 1
ATOM 2884 C C . ALA B 1 135 ? 29.062 37.719 23.203 1 97.25 135 ALA B C 1
ATOM 2886 O O . ALA B 1 135 ? 29 36.656 23.828 1 97.25 135 ALA B O 1
ATOM 2887 N N . VAL B 1 136 ? 29.906 38.062 22.234 1 97.44 136 VAL B N 1
ATOM 2888 C CA . VAL B 1 136 ? 30.891 37.062 21.797 1 97.44 136 VAL B CA 1
ATOM 2889 C C . VAL B 1 136 ? 32.25 37.75 21.578 1 97.44 136 VAL B C 1
ATOM 2891 O O . VAL B 1 136 ? 32.312 38.938 21.234 1 97.44 136 VAL B O 1
ATOM 2894 N N . THR B 1 137 ? 33.312 36.938 21.812 1 97.25 137 THR B N 1
ATOM 2895 C CA . THR B 1 137 ? 34.656 37.469 21.625 1 97.25 137 THR B CA 1
ATOM 2896 C C . THR B 1 137 ? 35.125 37.281 20.188 1 97.25 137 THR B C 1
ATOM 2898 O O . THR B 1 137 ? 34.906 36.188 19.609 1 97.25 137 THR B O 1
ATOM 2901 N N . VAL B 1 138 ? 35.812 38.312 19.734 1 95.69 138 VAL B N 1
ATOM 2902 C CA . VAL B 1 138 ? 36.375 38.219 18.391 1 95.69 138 VAL B CA 1
ATOM 2903 C C . VAL B 1 138 ? 37.25 36.969 18.312 1 95.69 138 VAL B C 1
ATOM 2905 O O . VAL B 1 138 ? 38.031 36.688 19.219 1 95.69 138 VAL B O 1
ATOM 2908 N N . GLY B 1 139 ? 37.062 36.344 17.219 1 94.44 139 GLY B N 1
ATOM 2909 C CA . GLY B 1 139 ? 37.969 35.25 16.953 1 94.44 139 GLY B CA 1
ATOM 2910 C C . GLY B 1 139 ? 37.438 33.906 17.469 1 94.44 139 GLY B C 1
ATOM 2911 O O . GLY B 1 139 ? 37.969 32.875 17.094 1 94.44 139 GLY B O 1
ATOM 2912 N N . THR B 1 140 ? 36.469 33.969 18.297 1 96 140 THR B N 1
ATOM 2913 C CA . THR B 1 140 ? 35.906 32.719 18.844 1 96 140 THR B CA 1
ATOM 2914 C C . THR B 1 140 ? 34.781 32.219 17.953 1 96 140 THR B C 1
ATOM 2916 O O . THR B 1 140 ? 34.312 32.906 17.047 1 96 140 THR B O 1
ATOM 2919 N N . SER B 1 141 ? 34.469 30.906 18.203 1 97 141 SER B N 1
ATOM 2920 C CA . SER B 1 141 ? 33.344 30.312 17.484 1 97 141 SER B CA 1
ATOM 2921 C C . SER B 1 141 ? 32.062 30.469 18.266 1 97 141 SER B C 1
ATOM 2923 O O . SER B 1 141 ? 32.062 30.594 19.484 1 97 141 SER B O 1
ATOM 2925 N N . THR B 1 142 ? 30.984 30.547 17.453 1 97.31 142 THR B N 1
ATOM 2926 C CA . THR B 1 142 ? 29.672 30.609 18.094 1 97.31 142 THR B CA 1
ATOM 2927 C C . THR B 1 142 ? 28.578 30.094 17.156 1 97.31 142 THR B C 1
ATOM 2929 O O . THR B 1 142 ? 28.812 29.953 15.953 1 97.31 142 THR B O 1
ATOM 2932 N N . GLU B 1 143 ? 27.469 29.75 17.781 1 98.19 143 GLU B N 1
ATOM 2933 C CA . GLU B 1 143 ? 26.344 29.234 17 1 98.19 143 GLU B CA 1
ATOM 2934 C C . GLU B 1 143 ? 25.031 29.859 17.453 1 98.19 143 GLU B C 1
ATOM 2936 O O . GLU B 1 143 ? 24.75 29.938 18.656 1 98.19 143 GLU B O 1
ATOM 2941 N N . LEU B 1 144 ? 24.375 30.375 16.531 1 98.56 144 LEU B N 1
ATOM 2942 C CA . LEU B 1 144 ? 23 30.781 16.75 1 98.56 144 LEU B CA 1
ATOM 2943 C C . LEU B 1 144 ? 22.031 29.672 16.375 1 98.56 144 LEU B C 1
ATOM 2945 O O . LEU B 1 144 ? 22.297 28.875 15.477 1 98.56 144 LEU B O 1
ATOM 2949 N N . ARG B 1 145 ? 20.938 29.562 17.016 1 98.25 145 ARG B N 1
ATOM 2950 C CA . ARG B 1 145 ? 20.016 28.453 16.812 1 98.25 145 ARG B CA 1
ATOM 2951 C C . ARG B 1 145 ? 18.594 28.953 16.594 1 98.25 145 ARG B C 1
ATOM 2953 O O . ARG B 1 145 ? 18.188 29.969 17.156 1 98.25 145 ARG B O 1
ATOM 2960 N N . CYS B 1 146 ? 17.938 28.359 15.898 1 98.56 146 CYS B N 1
ATOM 2961 C CA . CYS B 1 146 ? 16.547 28.609 15.523 1 98.56 146 CYS B CA 1
ATOM 2962 C C . CYS B 1 146 ? 15.781 27.297 15.367 1 98.56 146 CYS B C 1
ATOM 2964 O O . CYS B 1 146 ? 16.141 26.453 14.539 1 98.56 146 CYS B O 1
ATOM 2966 N N . LEU B 1 147 ? 14.648 27.188 16.188 1 97.69 147 LEU B N 1
ATOM 2967 C CA . LEU B 1 147 ? 13.938 25.922 16.141 1 97.69 147 LEU B CA 1
ATOM 2968 C C . LEU B 1 147 ? 12.438 26.125 16.312 1 97.69 147 LEU B C 1
ATOM 2970 O O . LEU B 1 147 ? 12 26.938 17.125 1 97.69 147 LEU B O 1
ATOM 2974 N N . GLU B 1 148 ? 11.719 25.531 15.555 1 96.69 148 GLU B N 1
ATOM 2975 C CA . GLU B 1 148 ? 10.273 25.422 15.711 1 96.69 148 GLU B CA 1
ATOM 2976 C C . GLU B 1 148 ? 9.797 24 15.5 1 96.69 148 GLU B C 1
ATOM 2978 O O . GLU B 1 148 ? 10.391 23.25 14.719 1 96.69 148 GLU B O 1
ATOM 2983 N N . ASN B 1 149 ? 8.742 23.484 16.125 1 95.25 149 ASN B N 1
ATOM 2984 C CA . ASN B 1 149 ? 8.43 22.047 16.156 1 95.25 149 ASN B CA 1
ATOM 2985 C C . ASN B 1 149 ? 7 21.781 15.695 1 95.25 149 ASN B C 1
ATOM 2987 O O . ASN B 1 149 ? 6.477 20.688 15.898 1 95.25 149 ASN B O 1
ATOM 2991 N N . GLU B 1 150 ? 6.289 22.641 14.969 1 96.56 150 GLU B N 1
ATOM 2992 C CA . GLU B 1 150 ? 4.879 22.453 14.641 1 96.56 150 GLU B CA 1
ATOM 2993 C C . GLU B 1 150 ? 4.668 22.359 13.133 1 96.56 150 GLU B C 1
ATOM 2995 O O . GLU B 1 150 ? 3.812 21.594 12.664 1 96.56 150 GLU B O 1
ATOM 3000 N N . GLY B 1 151 ? 5.461 23.047 12.43 1 97.69 151 GLY B N 1
ATOM 3001 C CA . GLY B 1 151 ? 5.25 23.188 10.992 1 97.69 151 GLY B CA 1
ATOM 3002 C C . GLY B 1 151 ? 5.289 21.859 10.258 1 97.69 151 GLY B C 1
ATOM 3003 O O . GLY B 1 151 ? 6.078 20.984 10.594 1 97.69 151 GLY B O 1
ATOM 3004 N N . PHE B 1 152 ? 4.492 21.844 9.164 1 97.94 152 PHE B N 1
ATOM 3005 C CA . PHE B 1 152 ? 4.488 20.719 8.234 1 97.94 152 PHE B CA 1
ATOM 3006 C C . PHE B 1 152 ? 4.188 21.172 6.82 1 97.94 152 PHE B C 1
ATOM 3008 O O . PHE B 1 152 ? 3.178 21.844 6.578 1 97.94 152 PHE B O 1
ATOM 3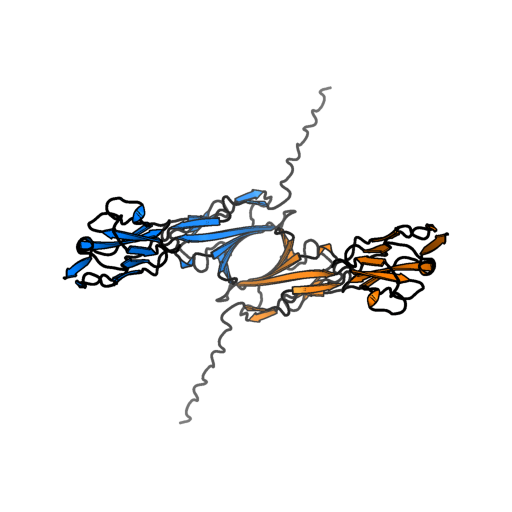015 N N . PRO B 1 153 ? 4.906 20.656 5.891 1 97.62 153 PRO B N 1
ATOM 3016 C CA . PRO B 1 153 ? 6.156 19.922 6.102 1 97.62 153 PRO B CA 1
ATOM 3017 C C . PRO B 1 153 ? 7.16 20.703 6.953 1 97.62 153 PRO B C 1
ATOM 3019 O O . PRO B 1 153 ? 6.938 21.875 7.254 1 97.62 153 PRO B O 1
ATOM 3022 N N . ALA B 1 154 ? 8.219 20.031 7.285 1 97.88 154 ALA B N 1
ATOM 3023 C CA . ALA B 1 154 ? 9.273 20.672 8.07 1 97.88 154 ALA B CA 1
ATOM 3024 C C . ALA B 1 154 ? 9.773 21.938 7.383 1 97.88 154 ALA B C 1
ATOM 3026 O O . ALA B 1 154 ? 10.008 21.938 6.172 1 97.88 154 ALA B O 1
ATOM 3027 N N . PRO B 1 155 ? 9.898 23 8.141 1 98.06 155 PRO B N 1
ATOM 3028 C CA . PRO B 1 155 ? 10.289 24.266 7.512 1 98.06 155 PRO B CA 1
ATOM 3029 C C . PRO B 1 155 ? 11.781 24.328 7.203 1 98.06 155 PRO B C 1
ATOM 3031 O O . PRO B 1 155 ? 12.562 23.547 7.734 1 98.06 155 PRO B O 1
ATOM 3034 N N . GLN B 1 156 ? 12.047 25.188 6.344 1 98.19 156 GLN B N 1
ATOM 3035 C CA . GLN B 1 156 ? 13.414 25.656 6.129 1 98.19 156 GLN B CA 1
ATOM 3036 C C . GLN B 1 156 ? 13.68 26.953 6.875 1 98.19 156 GLN B C 1
ATOM 3038 O O . GLN B 1 156 ? 12.812 27.828 6.934 1 98.19 156 GLN B O 1
ATOM 3043 N N . TYR B 1 157 ? 14.93 27.016 7.371 1 98.56 157 TYR B N 1
ATOM 3044 C CA . TYR B 1 157 ? 15.266 28.172 8.188 1 98.56 157 TYR B CA 1
ATOM 3045 C C . TYR B 1 157 ? 16.156 29.141 7.426 1 98.56 157 TYR B C 1
ATOM 3047 O O . TYR B 1 157 ? 17.047 28.734 6.688 1 98.56 157 TYR B O 1
ATOM 3055 N N . ARG B 1 158 ? 15.852 30.406 7.645 1 98.06 158 ARG B N 1
ATOM 3056 C CA . ARG B 1 158 ? 16.656 31.5 7.105 1 98.06 158 ARG B CA 1
ATOM 3057 C C . ARG B 1 158 ? 17.016 32.5 8.203 1 98.06 158 ARG B C 1
ATOM 3059 O O . ARG B 1 158 ? 16.203 32.812 9.062 1 98.06 158 ARG B O 1
ATOM 3066 N N . TRP B 1 159 ? 18.203 32.969 8.117 1 98.25 159 TRP B N 1
ATOM 3067 C CA . TRP B 1 159 ? 18.656 33.938 9.102 1 98.25 159 TRP B CA 1
ATOM 3068 C C . TRP B 1 159 ? 18.781 35.312 8.469 1 98.25 159 TRP B C 1
ATOM 3070 O O . TRP B 1 159 ? 19.109 35.438 7.285 1 98.25 159 TRP B O 1
ATOM 3080 N N . PHE B 1 160 ? 18.547 36.281 9.25 1 98.19 160 PHE B N 1
ATOM 3081 C CA . PHE B 1 160 ? 18.641 37.688 8.852 1 98.19 160 PHE B CA 1
ATOM 3082 C C . PHE B 1 160 ? 19.562 38.438 9.797 1 98.19 160 PHE B C 1
ATOM 3084 O O . PHE B 1 160 ? 19.531 38.25 11.008 1 98.19 160 PHE B O 1
ATOM 3091 N N . HIS B 1 161 ? 20.344 39.25 9.156 1 97 161 HIS B N 1
ATOM 3092 C CA . HIS B 1 161 ? 21.281 40.156 9.852 1 97 161 HIS B CA 1
ATOM 3093 C C . HIS B 1 161 ? 21.016 41.594 9.484 1 97 161 HIS B C 1
ATOM 3095 O O . HIS B 1 161 ? 21.141 42 8.32 1 97 161 HIS B O 1
ATOM 3101 N N . ASN B 1 162 ? 20.625 42.344 10.523 1 96.62 162 ASN B N 1
ATOM 3102 C CA . ASN B 1 162 ? 20.297 43.75 10.305 1 96.62 162 ASN B CA 1
ATOM 3103 C C . ASN B 1 162 ? 19.297 43.938 9.172 1 96.62 162 ASN B C 1
ATOM 3105 O O . ASN B 1 162 ? 19.5 44.75 8.273 1 96.62 162 ASN B O 1
ATOM 3109 N N . ASN B 1 163 ? 18.344 43.125 9.156 1 96.25 163 ASN B N 1
ATOM 3110 C CA . ASN B 1 163 ? 17.188 43.156 8.273 1 96.25 163 ASN B CA 1
ATOM 3111 C C . ASN B 1 163 ? 17.531 42.719 6.855 1 96.25 163 ASN B C 1
ATOM 3113 O O . ASN B 1 163 ? 16.75 42.938 5.922 1 96.25 163 ASN B O 1
ATOM 3117 N N . GLU B 1 164 ? 18.688 42.156 6.754 1 94.94 164 GLU B N 1
ATOM 3118 C CA . GLU B 1 164 ? 19.094 41.562 5.477 1 94.94 164 GLU B CA 1
ATOM 3119 C C . GLU B 1 164 ? 19.266 40.062 5.598 1 94.94 164 GLU B C 1
ATOM 3121 O O . GLU B 1 164 ? 19.875 39.562 6.555 1 94.94 164 GLU B O 1
ATOM 3126 N N . GLU B 1 165 ? 18.766 39.406 4.602 1 96.12 165 GLU B N 1
ATOM 3127 C CA . GLU B 1 165 ? 18.891 37.969 4.625 1 96.12 165 GLU B CA 1
ATOM 3128 C C . GLU B 1 165 ? 20.328 37.531 4.398 1 96.12 165 GLU B C 1
ATOM 3130 O O . GLU B 1 165 ? 21 38.031 3.504 1 96.12 165 GLU B O 1
ATOM 3135 N N . LEU B 1 166 ? 20.797 36.625 5.297 1 96 166 LEU B N 1
ATOM 3136 C CA . LEU B 1 166 ? 22.109 36.031 5.09 1 96 166 LEU B CA 1
ATOM 3137 C C . LEU B 1 166 ? 22.078 35 3.973 1 96 166 LEU B C 1
ATOM 3139 O O . LEU B 1 166 ? 21.25 34.094 3.992 1 96 166 LEU B O 1
ATOM 3143 N N . PRO B 1 167 ? 22.984 35.188 3.061 1 94.88 167 PRO B N 1
ATOM 3144 C CA . PRO B 1 167 ? 23.031 34.125 2.027 1 94.88 167 PRO B CA 1
ATOM 3145 C C . PRO B 1 167 ? 23.391 32.75 2.59 1 94.88 167 PRO B C 1
ATOM 3147 O O . PRO B 1 167 ? 24.109 32.656 3.582 1 94.88 167 PRO B O 1
ATOM 3150 N N . GLN B 1 168 ? 22.797 31.766 1.954 1 92.44 168 GLN B N 1
ATOM 3151 C CA . GLN B 1 168 ? 23.109 30.406 2.375 1 92.44 168 GLN B CA 1
ATOM 3152 C C . GLN B 1 168 ? 24.609 30.125 2.254 1 92.44 168 GLN B C 1
ATOM 3154 O O . GLN B 1 168 ? 25.203 29.484 3.123 1 92.44 168 GLN B O 1
ATOM 3159 N N . ASP B 1 169 ? 25.109 30.656 1.184 1 89.5 169 ASP B N 1
ATOM 3160 C CA . ASP B 1 169 ? 26.547 30.672 0.987 1 89.5 169 ASP B CA 1
ATOM 3161 C C . ASP B 1 169 ? 27.094 32.094 1.03 1 89.5 169 ASP B C 1
ATOM 3163 O O . ASP B 1 169 ? 26.797 32.906 0.149 1 89.5 169 ASP B O 1
ATOM 3167 N N . PRO B 1 170 ? 27.969 32.281 2.016 1 86.88 170 PRO B N 1
ATOM 3168 C CA . PRO B 1 170 ? 28.469 33.656 2.141 1 86.88 170 PRO B CA 1
ATOM 3169 C C . PRO B 1 170 ? 29.234 34.125 0.9 1 86.88 170 PRO B C 1
ATOM 3171 O O . PRO B 1 170 ? 29.281 35.312 0.618 1 86.88 170 PRO B O 1
ATOM 3174 N N . LYS B 1 171 ? 29.828 33.188 0.288 1 84.38 171 LYS B N 1
ATOM 3175 C CA . LYS B 1 171 ? 30.641 33.531 -0.876 1 84.38 171 LYS B CA 1
ATOM 3176 C C . LYS B 1 171 ? 29.781 34.125 -1.99 1 84.38 171 LYS B C 1
ATOM 3178 O O . LYS B 1 171 ? 30.297 34.75 -2.918 1 84.38 171 LYS B O 1
ATOM 3183 N N . ASN B 1 172 ? 28.484 34.031 -1.877 1 85.06 172 ASN B N 1
ATOM 3184 C CA . ASN B 1 172 ? 27.562 34.469 -2.914 1 85.06 172 ASN B CA 1
ATOM 3185 C C . ASN B 1 172 ? 27.234 35.969 -2.756 1 85.06 172 ASN B C 1
ATOM 3187 O O . ASN B 1 172 ? 26.453 36.5 -3.527 1 85.06 172 ASN B O 1
ATOM 3191 N N . SER B 1 173 ? 27.812 36.531 -1.758 1 85.25 173 SER B N 1
ATOM 3192 C CA . SER B 1 173 ? 27.578 37.969 -1.526 1 85.25 173 SER B CA 1
ATOM 3193 C C . SER B 1 173 ? 28.875 38.688 -1.197 1 85.25 173 SER B C 1
ATOM 3195 O O . SER B 1 173 ? 29.656 38.219 -0.371 1 85.25 173 SER B O 1
ATOM 3197 N N . ALA B 1 174 ? 29.141 39.75 -1.807 1 85.19 174 ALA B N 1
ATOM 3198 C CA . ALA B 1 174 ? 30.328 40.562 -1.554 1 85.19 174 ALA B CA 1
ATOM 3199 C C . ALA B 1 174 ? 30.359 41.031 -0.109 1 85.19 174 ALA B C 1
ATOM 3201 O O . ALA B 1 174 ? 31.422 41.094 0.509 1 85.19 174 ALA B O 1
ATOM 3202 N N . LYS B 1 175 ? 29.203 41.25 0.309 1 84.12 175 LYS B N 1
ATOM 3203 C CA . LYS B 1 175 ? 29.078 41.812 1.65 1 84.12 175 LYS B CA 1
ATOM 3204 C C . LYS B 1 175 ? 29.531 40.812 2.711 1 84.12 175 LYS B C 1
ATOM 3206 O O . LYS B 1 175 ? 30.047 41.219 3.762 1 84.12 175 LYS B O 1
ATOM 3211 N N . PHE B 1 176 ? 29.391 39.562 2.381 1 85.5 176 PHE B N 1
ATOM 3212 C CA . PHE B 1 176 ? 29.641 38.531 3.383 1 85.5 176 PHE B CA 1
ATOM 3213 C C . PHE B 1 176 ? 30.781 37.625 2.939 1 85.5 176 PHE B C 1
ATOM 3215 O O . PHE B 1 176 ? 30.984 36.562 3.504 1 85.5 176 PHE B O 1
ATOM 3222 N N . ALA B 1 177 ? 31.438 38.062 2.035 1 81.25 177 ALA B N 1
ATOM 3223 C CA . ALA B 1 177 ? 32.5 37.25 1.44 1 81.25 177 ALA B CA 1
ATOM 3224 C C . ALA B 1 177 ? 33.562 36.875 2.479 1 81.25 177 ALA B C 1
ATOM 3226 O O . ALA B 1 177 ? 34.156 35.781 2.406 1 81.25 177 ALA B O 1
ATOM 3227 N N . ASN B 1 178 ? 33.719 37.75 3.402 1 79.19 178 ASN B N 1
ATOM 3228 C CA . ASN B 1 178 ? 34.781 37.5 4.383 1 79.19 178 ASN B CA 1
ATOM 3229 C C . ASN B 1 178 ? 34.219 36.844 5.645 1 79.19 178 ASN B C 1
ATOM 3231 O O . ASN B 1 178 ? 34.969 36.594 6.605 1 79.19 178 ASN B O 1
ATOM 3235 N N . SER B 1 179 ? 32.969 36.562 5.504 1 83.38 179 SER B N 1
ATOM 3236 C CA . SER B 1 179 ? 32.375 35.938 6.672 1 83.38 179 SER B CA 1
ATOM 3237 C C . SER B 1 179 ? 32.656 34.438 6.699 1 83.38 179 SER B C 1
ATOM 3239 O O . SER B 1 179 ? 32.844 33.812 5.652 1 83.38 179 SER B O 1
ATOM 3241 N N . SER B 1 180 ? 32.719 33.906 7.926 1 89.94 180 SER B N 1
ATOM 3242 C CA . SER B 1 180 ? 33.062 32.5 8.125 1 89.94 180 SER B CA 1
ATOM 3243 C C . SER B 1 180 ? 31.828 31.672 8.547 1 89.94 180 SER B C 1
ATOM 3245 O O . SER B 1 180 ? 31.969 30.594 9.133 1 89.94 180 SER B O 1
ATOM 3247 N N . TYR B 1 181 ? 30.719 32.281 8.305 1 95.5 181 TYR B N 1
ATOM 3248 C CA . TYR B 1 181 ? 29.562 31.594 8.859 1 95.5 181 TYR B CA 1
ATOM 3249 C C . TYR B 1 181 ? 29.062 30.516 7.91 1 95.5 181 TYR B C 1
ATOM 3251 O O . TYR B 1 181 ? 29.422 30.516 6.727 1 95.5 181 TYR B O 1
ATOM 3259 N N . SER B 1 182 ? 28.297 29.547 8.453 1 96 182 SER B N 1
ATOM 3260 C CA . SER B 1 182 ? 27.547 28.531 7.715 1 96 182 SER B CA 1
ATOM 3261 C C . SER B 1 182 ? 26.125 28.391 8.258 1 96 182 SER B C 1
ATOM 3263 O O . SER B 1 182 ? 25.906 28.453 9.469 1 96 182 SER B O 1
ATOM 3265 N N . ILE B 1 183 ? 25.281 28.25 7.355 1 96.62 183 ILE B N 1
ATOM 3266 C CA . ILE B 1 183 ? 23.891 28.094 7.73 1 96.62 183 ILE B CA 1
ATOM 3267 C C . ILE B 1 183 ? 23.406 26.688 7.375 1 96.62 183 ILE B C 1
ATOM 3269 O O . ILE B 1 183 ? 23.688 26.188 6.289 1 96.62 183 ILE B O 1
ATOM 3273 N N . ASN B 1 184 ? 22.766 26.078 8.266 1 97.5 184 ASN B N 1
ATOM 3274 C CA . ASN B 1 184 ? 22.016 24.859 7.98 1 97.5 184 ASN B CA 1
ATOM 3275 C C . ASN B 1 184 ? 20.516 25.109 7.891 1 97.5 184 ASN B C 1
ATOM 3277 O O . ASN B 1 184 ? 19.859 25.266 8.914 1 97.5 184 ASN B O 1
ATOM 3281 N N . PRO B 1 185 ? 20.016 25.172 6.754 1 97.06 185 PRO B N 1
ATOM 3282 C CA . PRO B 1 185 ? 18.609 25.531 6.594 1 97.06 185 PRO B CA 1
ATOM 3283 C C . PRO B 1 185 ? 17.656 24.484 7.168 1 97.06 185 PRO B C 1
ATOM 3285 O O . PRO B 1 185 ? 16.5 24.766 7.43 1 97.06 185 PRO B O 1
ATOM 3288 N N . ASP B 1 186 ? 18.156 23.297 7.418 1 97.31 186 ASP B N 1
ATOM 3289 C CA . ASP B 1 186 ? 17.297 22.203 7.906 1 97.31 186 ASP B CA 1
ATOM 3290 C C . ASP B 1 186 ? 17.219 22.219 9.43 1 97.31 186 ASP B C 1
ATOM 3292 O O . ASP B 1 186 ? 16.156 21.953 10 1 97.31 186 ASP B O 1
ATOM 3296 N N . THR B 1 187 ? 18.328 22.625 10.062 1 97.06 187 THR B N 1
ATOM 3297 C CA . THR B 1 187 ? 18.359 22.531 11.523 1 97.06 187 THR B CA 1
ATOM 3298 C C . THR B 1 187 ? 18.234 23.922 12.148 1 97.06 187 THR B C 1
ATOM 3300 O O . THR B 1 187 ? 17.953 24.031 13.344 1 97.06 187 THR B O 1
ATOM 3303 N N . GLY B 1 188 ? 18.453 24.938 11.383 1 98 188 GLY B N 1
ATOM 3304 C CA . GLY B 1 188 ? 18.281 26.297 1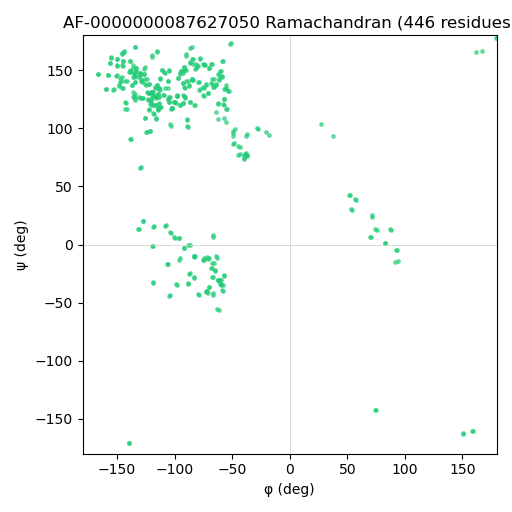1.867 1 98 188 GLY B CA 1
ATOM 3305 C C . GLY B 1 188 ? 19.531 26.844 12.531 1 98 188 GLY B C 1
ATOM 3306 O O . GLY B 1 188 ? 19.5 27.891 13.18 1 98 188 GLY B O 1
ATOM 3307 N N . GLY B 1 189 ? 20.594 26.125 12.312 1 98.25 189 GLY B N 1
ATOM 3308 C CA . GLY B 1 189 ? 21.844 26.594 12.914 1 98.25 189 GLY B CA 1
ATOM 3309 C C . GLY B 1 189 ? 22.594 27.578 12.039 1 98.25 189 GLY B C 1
ATOM 3310 O O . GLY B 1 189 ? 22.656 27.406 10.82 1 98.25 189 GLY B O 1
ATOM 3311 N N . LEU B 1 190 ? 23.062 28.594 12.68 1 98.19 190 LEU B N 1
ATOM 3312 C CA . LEU B 1 190 ? 24.016 29.531 12.102 1 98.19 190 LEU B CA 1
ATOM 3313 C C . LEU B 1 190 ? 25.328 29.531 12.875 1 98.19 190 LEU B C 1
ATOM 3315 O O . LEU B 1 190 ? 25.391 30 14.016 1 98.19 190 LEU B O 1
ATOM 3319 N N . LYS B 1 191 ? 26.328 29.047 12.188 1 98.06 191 LYS B N 1
ATOM 3320 C CA . LYS B 1 191 ? 27.594 28.844 12.883 1 98.06 191 LYS B CA 1
ATOM 3321 C C . LYS B 1 191 ? 28.672 29.781 12.328 1 98.06 191 LYS B C 1
ATOM 3323 O O . LYS B 1 191 ? 28.875 29.844 11.117 1 98.06 191 LYS B O 1
ATOM 3328 N N . PHE B 1 192 ? 29.344 30.484 13.266 1 96.56 192 PHE B N 1
ATOM 3329 C CA . PHE B 1 192 ? 30.547 31.266 12.938 1 96.56 192 PHE B CA 1
ATOM 3330 C C . PHE B 1 192 ? 31.797 30.516 13.375 1 96.56 192 PHE B C 1
ATOM 3332 O O . PHE B 1 192 ? 31.922 30.141 14.547 1 96.56 192 PHE B O 1
ATOM 3339 N N . ARG B 1 193 ? 32.562 30.203 12.438 1 95.5 193 ARG B N 1
ATOM 3340 C CA . ARG B 1 193 ? 33.844 29.562 12.773 1 95.5 193 ARG B CA 1
ATOM 3341 C C . ARG B 1 193 ? 34.75 30.516 13.516 1 95.5 193 ARG B C 1
ATOM 3343 O O . ARG B 1 193 ? 35.406 30.141 14.5 1 95.5 193 ARG B O 1
ATOM 3350 N N . ARG B 1 194 ? 34.781 31.75 13.008 1 94.94 194 ARG B N 1
ATOM 3351 C CA . ARG B 1 194 ? 35.531 32.844 13.602 1 94.94 194 ARG B CA 1
ATOM 3352 C C . ARG B 1 194 ? 34.781 34.156 13.523 1 94.94 194 ARG B C 1
ATOM 3354 O O . ARG B 1 194 ? 34.688 34.75 12.453 1 94.94 194 ARG B O 1
ATOM 3361 N N . VAL B 1 195 ? 34.469 34.656 14.742 1 95.69 195 VAL B N 1
ATOM 3362 C CA . VAL B 1 195 ? 33.594 35.812 14.789 1 95.69 195 VAL B CA 1
ATOM 3363 C C . VAL B 1 195 ? 34.406 37.094 14.477 1 95.69 195 VAL B C 1
ATOM 3365 O O . VAL B 1 195 ? 35.531 37.219 14.945 1 95.69 195 VAL B O 1
ATOM 3368 N N . ARG B 1 196 ? 33.812 37.969 13.719 1 94.5 196 ARG B N 1
ATOM 3369 C CA . ARG B 1 196 ? 34.406 39.281 13.398 1 94.5 196 ARG B CA 1
ATOM 3370 C C . ARG B 1 196 ? 33.594 40.406 13.969 1 94.5 196 ARG B C 1
ATOM 3372 O O . ARG B 1 196 ? 32.438 40.219 14.359 1 94.5 196 ARG B O 1
ATOM 3379 N N . LYS B 1 197 ? 34.188 41.562 13.977 1 93.56 197 LYS B N 1
ATOM 3380 C CA . LYS B 1 197 ? 33.469 42.719 14.508 1 93.56 197 LYS B CA 1
ATOM 3381 C C . LYS B 1 197 ? 32.219 43.031 13.688 1 93.56 197 LYS B C 1
ATOM 3383 O O . LYS B 1 197 ? 31.219 43.469 14.234 1 93.56 197 LYS B O 1
ATOM 3388 N N . GLU B 1 198 ? 32.344 42.688 12.359 1 92.12 198 GLU B N 1
ATOM 3389 C CA . GLU B 1 198 ? 31.266 43 11.43 1 92.12 198 GLU B CA 1
ATOM 3390 C C . GLU B 1 198 ? 30.078 42.094 11.68 1 92.12 198 GLU B C 1
ATOM 3392 O O . GLU B 1 198 ? 28.969 42.344 11.18 1 92.12 198 GLU B O 1
ATOM 3397 N N . ASP B 1 199 ? 30.281 41.094 12.484 1 94.88 199 ASP B N 1
ATOM 3398 C CA . ASP B 1 199 ? 29.219 40.125 12.758 1 94.88 199 ASP B CA 1
ATOM 3399 C C . ASP B 1 199 ? 28.281 40.625 13.852 1 94.88 199 ASP B C 1
ATOM 3401 O O . ASP B 1 199 ? 27.234 40.031 14.109 1 94.88 199 ASP B O 1
ATOM 3405 N N . ALA B 1 200 ? 28.656 41.688 14.492 1 96 200 ALA B N 1
ATOM 3406 C CA . ALA B 1 200 ? 27.797 42.281 15.5 1 96 200 ALA B CA 1
ATOM 3407 C C . ALA B 1 200 ? 26.531 42.875 14.859 1 96 200 ALA B C 1
ATOM 3409 O O . ALA B 1 200 ? 26.578 43.344 13.727 1 96 200 ALA B O 1
ATOM 3410 N N . GLY B 1 201 ? 25.406 42.719 15.602 1 97.06 201 GLY B N 1
ATOM 3411 C CA . GLY B 1 201 ? 24.188 43.312 15.078 1 97.06 201 GLY B CA 1
ATOM 3412 C C . GLY B 1 201 ? 22.938 42.594 15.484 1 97.06 201 GLY B C 1
ATOM 3413 O O . GLY B 1 201 ? 22.938 41.812 16.469 1 97.06 201 GLY B O 1
ATOM 3414 N N . GLU B 1 202 ? 21.859 42.875 14.773 1 98.31 202 GLU B N 1
ATOM 3415 C CA . GLU B 1 202 ? 20.562 42.281 15.023 1 98.31 202 GLU B CA 1
ATOM 3416 C C . GLU B 1 202 ? 20.359 41 14.195 1 98.31 202 GLU B C 1
ATOM 3418 O O . GLU B 1 202 ? 20.672 41 13 1 98.31 202 GLU B O 1
ATOM 3423 N N . TYR B 1 203 ? 19.844 40.031 14.953 1 98.56 203 TYR B N 1
ATOM 3424 C CA . TYR B 1 203 ? 19.594 38.781 14.266 1 98.56 203 TYR B CA 1
ATOM 3425 C C . TYR B 1 203 ? 18.156 38.312 14.508 1 98.56 203 TYR B C 1
ATOM 3427 O O . TYR B 1 203 ? 17.625 38.469 15.602 1 98.56 203 TYR B O 1
ATOM 3435 N N . TYR B 1 204 ? 17.531 37.781 13.547 1 98.69 204 TYR B N 1
ATOM 3436 C CA . TYR B 1 204 ? 16.328 36.969 13.703 1 98.69 204 TYR B CA 1
ATOM 3437 C C . TYR B 1 204 ? 16.281 35.844 12.656 1 98.69 204 TYR B C 1
ATOM 3439 O O . TYR B 1 204 ? 17.062 35.875 11.695 1 98.69 204 TYR B O 1
ATOM 3447 N N . CYS B 1 205 ? 15.445 34.938 12.922 1 98.69 205 CYS B N 1
ATOM 3448 C CA . CYS B 1 205 ? 15.328 33.719 12.094 1 98.69 205 CYS B CA 1
ATOM 3449 C C . CYS B 1 205 ? 13.891 33.531 11.617 1 98.69 205 CYS B C 1
ATOM 3451 O O . CYS B 1 205 ? 12.945 33.844 12.344 1 98.69 205 CYS B O 1
ATOM 3453 N N . GLN B 1 206 ? 13.773 33.062 10.398 1 98.62 206 GLN B N 1
ATOM 3454 C CA . GLN B 1 206 ? 12.469 32.781 9.82 1 98.62 206 GLN B CA 1
ATOM 3455 C C . GLN B 1 206 ? 12.352 31.297 9.461 1 98.62 206 GLN B C 1
ATOM 3457 O O . GLN B 1 206 ? 13.234 30.734 8.805 1 98.62 206 GLN B O 1
ATOM 3462 N N . ALA B 1 207 ? 11.289 30.703 9.953 1 98.69 207 ALA B N 1
ATOM 3463 C CA . ALA B 1 207 ? 10.898 29.359 9.531 1 98.69 207 ALA B CA 1
ATOM 3464 C C . ALA B 1 207 ? 9.805 29.422 8.469 1 98.69 207 ALA B C 1
ATOM 3466 O O . ALA B 1 207 ? 8.789 30.094 8.648 1 98.69 207 ALA B O 1
ATOM 3467 N N . LYS B 1 208 ? 10.062 28.719 7.348 1 98.25 208 LYS B N 1
ATOM 3468 C CA . LYS B 1 208 ? 9.117 28.828 6.242 1 98.25 208 LYS B CA 1
ATOM 3469 C C . LYS B 1 208 ? 8.836 27.469 5.617 1 98.25 208 LYS B C 1
ATOM 3471 O O . LYS B 1 208 ? 9.75 26.656 5.434 1 98.25 208 LYS B O 1
ATOM 3476 N N . ASN B 1 209 ? 7.582 27.188 5.316 1 97.81 209 ASN B N 1
ATOM 3477 C CA . ASN B 1 209 ? 7.172 26.062 4.484 1 97.81 209 ASN B CA 1
ATOM 3478 C C . ASN B 1 209 ? 6.039 26.453 3.535 1 97.81 209 ASN B C 1
ATOM 3480 O O . ASN B 1 209 ? 5.734 27.641 3.375 1 97.81 209 ASN B O 1
ATOM 3484 N N . ASP B 1 210 ? 5.445 25.5 2.85 1 97.19 210 ASP B N 1
ATOM 3485 C CA . ASP B 1 210 ? 4.453 25.75 1.809 1 97.19 210 ASP B CA 1
ATOM 3486 C C . ASP B 1 210 ? 3.191 26.391 2.393 1 97.19 210 ASP B C 1
ATOM 3488 O O . ASP B 1 210 ? 2.41 27 1.667 1 97.19 210 ASP B O 1
ATOM 3492 N N . ALA B 1 211 ? 2.988 26.203 3.635 1 97.94 211 ALA B N 1
ATOM 3493 C CA . ALA B 1 211 ? 1.778 26.719 4.277 1 97.94 211 ALA B CA 1
ATOM 3494 C C . ALA B 1 211 ? 1.963 28.156 4.738 1 97.94 211 ALA B C 1
ATOM 3496 O O . ALA B 1 211 ? 0.985 28.859 4.992 1 97.94 211 ALA B O 1
ATOM 3497 N N . GLY B 1 212 ? 3.244 28.562 4.98 1 97.88 212 GLY B N 1
ATOM 3498 C CA . GLY B 1 212 ? 3.521 29.906 5.441 1 97.88 212 GLY B CA 1
ATOM 3499 C C . GLY B 1 212 ? 4.855 30.031 6.148 1 97.88 212 GLY B C 1
ATOM 3500 O O . GLY B 1 212 ? 5.785 29.281 5.879 1 97.88 212 GLY B O 1
ATOM 3501 N N . HIS B 1 213 ? 4.93 31.125 6.918 1 98.38 213 HIS B N 1
ATOM 3502 C CA . HIS B 1 213 ? 6.18 31.344 7.637 1 98.38 213 HIS B CA 1
ATOM 3503 C C . HIS B 1 213 ? 5.941 32.094 8.945 1 98.38 213 HIS B C 1
ATOM 3505 O O . HIS B 1 213 ? 4.863 32.656 9.156 1 98.38 213 HIS B O 1
ATOM 3511 N N . ALA B 1 214 ? 6.918 31.953 9.797 1 98.62 214 ALA B N 1
ATOM 3512 C CA . ALA B 1 214 ? 6.992 32.688 11.055 1 98.62 214 ALA B CA 1
ATOM 3513 C C . ALA B 1 214 ? 8.438 33.031 11.414 1 98.62 214 ALA B C 1
ATOM 3515 O O . ALA B 1 214 ? 9.367 32.344 10.953 1 98.62 214 ALA B O 1
ATOM 3516 N N . GLN B 1 215 ? 8.555 34.062 12.148 1 98.62 215 GLN B N 1
ATOM 3517 C CA . GLN B 1 215 ? 9.906 34.469 12.516 1 98.62 215 GLN B CA 1
ATOM 3518 C C . GLN B 1 215 ? 9.984 34.844 13.984 1 98.62 215 GLN B C 1
ATOM 3520 O O . GLN B 1 215 ? 9 35.312 14.578 1 98.62 215 GLN B O 1
ATOM 3525 N N . CYS B 1 216 ? 11.164 34.719 14.562 1 98.75 216 CYS B N 1
ATOM 3526 C CA . CYS B 1 216 ? 11.383 35.094 15.953 1 98.75 216 CYS B CA 1
ATOM 3527 C C . CYS B 1 216 ? 11.656 36.594 16.062 1 98.75 216 CYS B C 1
ATOM 3529 O O . CYS B 1 216 ? 11.992 37.25 15.078 1 98.75 216 CYS B O 1
ATOM 3531 N N . PRO B 1 217 ? 11.383 37.156 17.234 1 98.31 217 PRO B N 1
ATOM 3532 C CA . PRO B 1 217 ? 11.773 38.531 17.438 1 98.31 217 PRO B CA 1
ATOM 3533 C C . PRO B 1 217 ? 13.281 38.75 17.266 1 98.31 217 PRO B C 1
ATOM 3535 O O . PRO B 1 217 ? 14.062 37.812 17.422 1 98.31 217 PRO B O 1
ATOM 3538 N N . THR B 1 218 ? 13.602 39.938 17 1 98.19 218 THR B N 1
ATOM 3539 C CA . THR B 1 218 ? 15 40.312 16.797 1 98.19 218 THR B CA 1
ATOM 3540 C C . THR B 1 218 ? 15.773 40.188 18.109 1 98.19 218 THR B C 1
ATOM 3542 O O . THR B 1 218 ? 15.281 40.562 19.172 1 98.19 218 THR B O 1
ATOM 3545 N N . GLN B 1 219 ? 17.031 39.625 18 1 98.56 219 GLN B N 1
ATOM 3546 C CA . GLN B 1 219 ? 17.969 39.562 19.109 1 98.56 219 GLN B CA 1
ATOM 3547 C C . GLN B 1 219 ? 19.312 40.188 18.703 1 98.56 219 GLN B C 1
ATOM 3549 O O . GLN B 1 219 ? 19.719 40.094 17.547 1 98.56 219 GLN B O 1
ATOM 3554 N N . ILE B 1 220 ? 20.016 40.688 19.703 1 98.31 220 ILE B N 1
ATOM 3555 C CA . ILE B 1 220 ? 21.25 41.406 19.406 1 98.31 220 ILE B CA 1
ATOM 3556 C C . ILE B 1 220 ? 22.438 40.562 19.828 1 98.31 220 ILE B C 1
ATOM 3558 O O . ILE B 1 220 ? 22.438 39.969 20.906 1 98.31 220 ILE B O 1
ATOM 3562 N N . MET B 1 221 ? 23.391 40.5 18.969 1 98.25 221 MET B N 1
ATOM 3563 C CA . MET B 1 221 ? 24.688 39.938 19.297 1 98.25 221 MET B CA 1
ATOM 3564 C C . MET B 1 221 ? 25.781 41 19.266 1 98.25 221 MET B C 1
ATOM 3566 O O . MET B 1 221 ? 26.031 41.594 18.234 1 98.25 221 MET B O 1
ATOM 3570 N N . GLU B 1 222 ? 26.438 41.156 20.391 1 98.12 222 GLU B N 1
ATOM 3571 C CA . GLU B 1 222 ? 27.594 42.031 20.469 1 98.12 222 GLU B CA 1
ATOM 3572 C C . GLU B 1 222 ? 28.891 41.25 20.281 1 98.12 222 GLU B C 1
ATOM 3574 O O . GLU B 1 222 ? 28.969 40.094 20.609 1 98.12 222 GLU B O 1
ATOM 3579 N N . VAL B 1 223 ? 29.812 41.969 19.656 1 96.38 223 VAL B N 1
ATOM 3580 C CA . VAL B 1 223 ? 31.125 41.344 19.469 1 96.38 223 VAL B CA 1
ATOM 3581 C C . VAL B 1 223 ? 32.188 42.156 20.188 1 96.38 223 VAL B C 1
ATOM 3583 O O . VAL B 1 223 ? 32.375 43.344 19.891 1 96.38 223 VAL B O 1
ATOM 3586 N N . CYS B 1 224 ? 32.844 41.469 21.125 1 94.25 224 CYS B N 1
ATOM 3587 C CA . CYS B 1 224 ? 33.844 42.125 21.953 1 94.25 224 CYS B CA 1
ATOM 3588 C C . CYS B 1 224 ? 35.25 41.75 21.531 1 94.25 224 CYS B C 1
ATOM 3590 O O . CYS B 1 224 ? 35.469 40.688 20.953 1 94.25 224 CYS B O 1
ATOM 3592 N N . GLU B 1 225 ? 36.188 42.719 21.75 1 88.62 225 GLU B N 1
ATOM 3593 C CA . GLU B 1 225 ? 37.594 42.469 21.469 1 88.62 225 GLU B CA 1
ATOM 3594 C C . GLU B 1 225 ? 38.25 41.625 22.578 1 88.62 225 GLU B C 1
ATOM 3596 O O . GLU B 1 225 ? 37.812 41.688 23.734 1 88.62 225 GLU B O 1
#

Sequence (450 aa):
MYPLRRFCQCHIPSSLGVILRTTDKIVWANEFEPIELTCLIESISTNNPRIEWKKIKNGVPSYVYFQNKIAGDLENRAQLREPANILIFNATRSDTAEYRCEVAAIDDQRDFDEILISLAVRVKPVVPRCSVPEAVTVGTSTELRCLENEGFPAPQYRWFHNNEELPQDPKNSAKFANSSYSINPDTGGLKFRRVRKEDAGEYYCQAKNDAGHAQCPTQIMEVCEMYPLRRFCQCHIPSSLGVILRTTDKIVWANEFEPIELTCLIESISTNNPRIEWKKIKNGVPSYVYFQNKIAGDLENRAQLREPANILIFNATRSDTAEYRCEVAAIDDQRDFDEILISLAVRVKPVVPRCSVPEAVTVGTSTELRCLENEGFPAPQYRWFHNNEELPQDPKNSAKFANSSYSINPDTGGLKFRRVRKEDAGEYYCQAKNDAGHAQCPTQIMEVCE

pLDDT: mean 91.97, std 14.44, range [32.41, 98.88]

Nearest PDB structures (foldseek):
  1nbq-assembly1_B  TM=7.687E-01  e=2.963E-19  Homo sapiens
  6gsi-assembly1_G  TM=7.404E-01  e=2.259E-18  Felis catus
  7lmw-assembly1_B  TM=5.877E-01  e=5.446E-11  Homo sapiens
  6xq8-assembly1_A-3  TM=5.687E-01  e=1.862E-10  Homo sapiens
  6xq6-assembly1_B-4  TM=5.832E-01  e=1.346E-09  Homo sapiens

Organism: Neolamprologus brichardi (NCBI:txid32507)

Foldseek 3Di:
DDPDPPPPPPPPVQQQAWDWDWPAQEAEAAFFAKDKGDIDTPHDNDPDKDKWKWWADPRDIDTQDDPRAGDDPQHVQWDADPHGMIMGHGDHQVSFTKMKMKIAQPPGNHGIDMGIHGYGYWYEWDAWDKDDDAEDEFFAKDKIFTDTDTGPPFWFKWKDFPNHTCDQDLCVDPVRVVFQWHADRRGRMIIGRGDDQVRWGKMKMKTADPNGIHIYDIDTYGYDD/DDPPPPPPPPPPVQQQAWDWDWPAQEAEAAFFAKDKGDIDTPHDNDPDKDKWKWWADPRDIDTQDDPRAGDDPQHVQWDQDPHHMIMGHGDHQVSFTKMKIKIAQPPHNHGIDMGIHGYGYWYEWDAWDKDDDAEDEFFAKDKIFTDTDTGPPWWFKWKDFPNHTCDQDLCVDPVRVVFQWHADRRGRMIMGRGDDQVRWGKMKMKTADPNGIHIYDIDTYGYHD

Solvent-accessible surface area (backbone atoms only — not comparable to full-atom values): 24057 Å² total; per-residue (Å²): 135,83,81,79,77,77,74,73,73,70,70,65,77,68,59,61,21,40,38,68,46,58,89,57,51,69,42,80,37,45,56,60,36,61,47,72,49,58,38,38,76,78,31,59,72,63,90,76,56,49,62,37,29,32,38,32,47,96,83,44,54,39,53,37,27,50,91,91,36,61,28,65,94,41,45,92,40,45,46,77,39,86,84,57,17,37,38,32,57,56,36,43,68,84,64,41,30,35,35,36,44,36,43,38,30,85,88,30,78,34,32,35,32,67,50,68,30,37,37,43,41,23,30,48,31,50,67,28,51,68,44,66,59,58,65,41,49,54,61,38,64,50,65,32,41,33,47,66,93,65,29,24,61,77,41,42,38,46,46,27,49,72,89,34,75,55,60,72,47,30,77,79,33,83,90,33,45,85,53,52,55,46,56,38,39,77,68,23,36,37,35,28,63,45,36,47,71,83,70,37,44,40,34,33,38,35,35,35,40,93,55,34,61,21,50,31,75,77,41,54,28,41,53,39,130,134,82,82,79,76,76,75,73,72,70,71,65,78,68,58,64,21,40,38,67,46,59,90,58,52,69,43,80,38,45,54,60,37,59,46,70,50,59,39,39,74,77,31,58,71,64,92,76,57,49,63,36,29,32,37,34,47,97,82,45,56,37,53,35,27,50,91,90,36,60,27,65,93,42,45,93,41,43,46,80,39,84,85,58,16,38,38,33,56,56,37,43,68,82,64,41,28,35,34,37,43,36,42,38,30,85,88,32,79,33,33,35,32,67,49,68,32,36,39,42,40,23,30,48,33,49,68,30,51,69,45,65,58,57,66,42,49,54,61,38,64,49,65,32,39,33,49,66,91,64,30,24,61,75,40,41,36,47,47,28,49,71,90,34,74,56,60,73,49,30,78,79,32,83,90,34,47,85,51,53,53,46,57,38,40,78,68,24,36,37,34,29,62,45,36,45,70,83,67,38,42,40,33,33,39,35,34,35,42,93,55,32,61,24,50,31,74,77,42,56,28,41,53,38,130

Secondary structure (DSSP, 8-state):
----------------B-EEE-S-SEEEEETTS-EEE--EEEE-S-SS-EEEEEEEETTEEEEEEETTEE-GGGTTTEEEETTTEEEESS--GGG-EEEEEEEE-TTSSB-EEEEEEEEEEEBPPPPPEEE--SEEETT--EEEEEE-S--BSPPEEEEEETTEEPPSSGGG-GGGTT--EEEETTTTEEEESS--GGG-EEEEEEEEETTEEEEPPPEEEEEE-/----------------B-EEE-S-SEEEEETTS-EEE--EEEE-S-SS-EEEEEEEETTEEEEEEETTEE-GGGTTTEEEETTTEEEESS--GGG-EEEEEEEE-TTSSB-EEEEEEEEEEEBPPPPPEEE--SEEETT--EEEEEE-SS-BSPPEEEEEETTEEPPSSGGG-GGGTT--EEEETTTTEEEESS--GGG-EEEEEEEEETTEEEEPPPEEEEEE-